Protein AF-A0A6J8D5V8-F1 (afdb_monomer)

Mean predicted aligned error: 23.54 Å

Foldseek 3Di:
DDPPPCVVLLCLVPVPDDDDDDPDPDDDDDDDDDDPVPDVVVVVVVVCCPDPNNDPPDDPPPDDPPDDDPVVLVVLAVLCDDPQFKDFDPDPVQKDWDASYVVDIDIDTAIETPDDLVVSVVVVCVVCVVDDDDSVRSVVSYRPRYDYDDPVNVPDPPDQVVVQLQQVLVLVLVCCVPPNPDDPLADRDPDPVVLLVLQFDDDDPPDPDGDPCRVVVNDPVGGPVSNDDDPLLVDPDPPRDKTKTWHWDFDFDQDPVGTDTDTDIDIDIDGNDDDDDDPPPDPDPVVVVVVVLVLVVVVCVVVVNADDDDPVSSLVCCVVPPQQDDPDPPDGGDDGDDDPDDPPPDPPPDDDDPPDQQWPDWDDPDVQKIWTWRDDDPPDPCCVPDVQPDPDPRDHIDIDGDDDDDDDDDDDDDDDPVVLLVPQAQQWKFWFADPDPPDGTWIWGFHHRWDQAQAWDAWQVGDIDHHGFIKTKTWTWDWDDDDPWKTKTATDPDTIDIDGPSRTDDTPPPWHQDPRMTMDTPVRVVVD

Sequence (528 aa):
MNNIIDTTSYELQFSKSYEGQRQVRTDIPEFSISKSFSQQTKRIRTKVLTTEVSAWTFTSRKTRSDALSEDIKRKIYEYWISPDNSRPTANKNDIKRERLGPKLYTSHMKHVLEKTQTEVYISFKEKYPDMNISQRLFERLKPYFVVPVRPCDRETCCCRYHVEARYLFKSCMDFRKKHTPTSEHFPIFTHLTDLTNHTLCPKTDGQDYHQLKCVERKCEDCGVNKLHLSEEELSLTTESPNVEWMRYEYVFVPTKSGEKKKLCLVKVNTKPVRNYFETSHAKGVQDAAGGLITNQADFAVARGKWLIQNANDLYNFCKDNLETPRQSSICKRRIFRYVAEVPRNRLRSFKVVPSVRCIHQIKSTSPRNVLVRDLSCYACYNCPDEFNSCTSEAGPFRQYKLHEMEVTERLIANSDENSFIELIQPGIILAVFTDNPGEDYYILKCISDVKKLIQSTSDDWGNNFQAGVQLIEGLYFDKLCVNENNIQFKLIKGKNALIYLQSVRYICIGVESRYGKFTMTDDMHHEI

Organism: Mytilus coruscus (NCBI:txid42192)

Solvent-accessible surface area (backbone atoms only — not comparable to full-atom values): 33347 Å² total; per-residue (Å²): 132,76,83,81,65,69,51,65,63,56,47,64,68,70,50,82,70,82,86,76,93,70,87,71,84,87,82,80,83,93,77,94,75,75,85,87,65,57,65,67,53,46,55,52,50,51,56,44,72,74,39,95,67,75,43,97,84,66,68,84,69,80,78,60,91,84,58,80,54,70,69,58,53,51,53,51,40,52,53,56,61,31,80,86,35,14,44,78,52,89,51,88,84,43,59,34,73,50,78,78,51,91,97,38,68,50,75,41,64,24,23,36,37,74,51,54,74,65,56,51,48,52,55,46,41,71,75,38,71,90,60,94,72,54,69,73,62,54,62,69,53,53,55,92,36,59,38,80,67,47,78,77,70,63,72,58,75,77,46,65,67,57,51,36,50,52,38,45,49,49,38,53,38,57,45,41,74,74,72,45,78,84,40,93,69,43,73,78,61,92,45,72,64,55,54,52,53,61,25,35,55,80,53,58,92,95,48,98,56,62,58,63,49,45,78,72,64,70,35,90,90,34,34,70,81,66,59,58,76,54,69,74,72,67,41,79,56,95,84,47,76,72,44,67,35,50,42,78,43,78,41,75,42,84,48,101,91,46,74,43,81,39,83,38,83,40,81,46,77,42,64,76,71,92,78,85,79,77,84,74,75,71,91,42,78,66,49,54,54,51,51,52,52,52,54,55,50,49,51,31,40,78,68,70,75,43,85,69,88,49,74,65,43,48,46,51,51,41,55,79,70,49,31,67,50,81,92,42,98,82,51,83,66,50,86,87,78,89,72,95,72,77,82,78,89,56,86,69,93,60,82,79,70,85,91,61,87,57,65,59,38,78,44,76,83,49,95,82,37,34,33,36,22,58,40,69,77,85,80,59,86,54,46,88,80,48,60,86,71,53,86,56,94,33,56,69,73,41,84,46,86,74,78,92,70,92,79,78,91,70,87,81,73,89,83,65,66,66,65,57,57,73,69,50,44,59,73,43,38,33,36,29,64,48,89,55,91,94,48,78,53,44,44,31,35,28,66,40,55,75,38,70,34,81,60,62,50,68,37,74,79,74,52,80,46,62,50,74,42,52,29,34,38,23,30,45,45,45,82,74,50,77,52,102,59,38,40,34,33,36,56,48,79,96,47,52,41,69,44,54,57,88,40,56,75,40,74,52,78,94,66,70,66,59,96,49,31,38,74,44,47,49,71,61,61,73,74,103

Radius of gyration: 36.14 Å; Cα contacts (8 Å, |Δi|>4): 581; chains: 1; bounding box: 78×72×120 Å

Nearest PDB structures (foldseek):
  6yfr-assembly1_AA  TM=2.192E-01  e=5.113E+00  Leviviridae sp.
  6yfl-assembly1_AB  TM=2.606E-01  e=7.152E+00  Leviviridae sp.
  9hau-assembly1_AA  TM=1.972E-01  e=7.152E+00  Leviviridae sp.

Secondary structure (DSSP, 8-state):
------HHHHHHHH--S-----------------GGGHHHHHHHHHHHHHSSS--TT---PPPPTTSPPHHHHHHHHHHHHSTTTEEE---TT-EEEEEEETTEEEEEEPEEESS-HHHHHHHHHHH-TT----HHHHHHTS-TTEEPPPTGGG-----HHHHHHHHHHHHHHHHHHHHS--BTTB---SSHHHHHHHTSPPPPTT-SS--HHHHTT--SS-SGGGS---HHHH--STTSPPEEEEEEEEEEEEETTEEEEEEEEEEEEE-----PPP-----SHHHHHHHHHHHHHHHHHHTTS----SHHHHHHHHHHHHSS-SS-SS---------S--------SSPPPTTS----EEEEEETTEEEEESS---S-TTTTT-GGG--STT---EEEEPPP--------PPPSHHHHHHT--TT-EEEEE--STT-SEEEEEE-S--EE-SS-EE-TTS-EE-TT-EEEEEEEEEEEEEETTEEEEEEPPS--EEEEGGGEEEE-TT---BTTEEEEEHHHHHH-

Structure (mmCIF, N/CA/C/O backbone):
data_AF-A0A6J8D5V8-F1
#
_entry.id   AF-A0A6J8D5V8-F1
#
loop_
_atom_site.group_PDB
_atom_site.id
_atom_site.type_symbol
_atom_site.label_atom_id
_atom_site.label_alt_id
_atom_site.label_comp_id
_atom_site.label_asym_id
_atom_site.label_entity_id
_atom_site.label_seq_id
_atom_site.pdbx_PDB_ins_code
_atom_site.Cartn_x
_atom_site.Cartn_y
_atom_site.Cartn_z
_atom_site.occupancy
_atom_site.B_iso_or_equiv
_atom_site.auth_seq_id
_atom_site.auth_comp_id
_atom_site.auth_asym_id
_atom_site.auth_atom_id
_atom_site.pdbx_PDB_model_num
ATOM 1 N N . MET A 1 1 ? -25.532 20.842 11.659 1.00 22.88 1 MET A N 1
ATOM 2 C CA . MET A 1 1 ? -26.583 20.389 12.592 1.00 22.88 1 MET A CA 1
ATOM 3 C C . MET A 1 1 ? -26.397 18.903 12.812 1.00 22.88 1 MET A C 1
ATOM 5 O O . MET A 1 1 ? -26.271 18.187 11.834 1.00 22.88 1 MET A O 1
ATOM 9 N N . ASN A 1 2 ? -26.286 18.521 14.085 1.00 22.22 2 ASN A N 1
ATOM 10 C CA . ASN A 1 2 ? -26.321 17.174 14.652 1.00 22.22 2 ASN A CA 1
ATOM 11 C C . ASN A 1 2 ? -25.631 16.077 13.832 1.00 22.22 2 ASN A C 1
ATOM 13 O O . ASN A 1 2 ? -26.273 15.364 13.069 1.00 22.22 2 ASN A O 1
ATOM 17 N N . ASN A 1 3 ? -24.332 15.876 14.101 1.00 24.27 3 ASN A N 1
ATOM 18 C CA . ASN A 1 3 ? -23.777 14.524 14.062 1.00 24.27 3 ASN A CA 1
ATOM 19 C C . ASN A 1 3 ? -24.770 13.653 14.831 1.00 24.27 3 ASN A C 1
ATOM 21 O O . ASN A 1 3 ? -24.934 13.852 16.037 1.00 24.27 3 ASN A O 1
ATOM 25 N N . ILE A 1 4 ? -25.489 12.771 14.140 1.00 28.94 4 ILE A N 1
ATOM 26 C CA . ILE A 1 4 ? -26.270 11.731 14.797 1.00 28.94 4 ILE A CA 1
ATOM 27 C C . ILE A 1 4 ? -25.215 10.816 15.402 1.00 28.94 4 ILE A C 1
ATOM 29 O O . ILE A 1 4 ? -24.662 9.928 14.763 1.00 28.94 4 ILE A O 1
ATOM 33 N N . ILE A 1 5 ? -24.836 11.188 16.620 1.00 36.16 5 ILE A N 1
ATOM 34 C CA . ILE A 1 5 ? -24.070 10.396 17.557 1.00 36.16 5 ILE A CA 1
ATOM 35 C C . ILE A 1 5 ? -24.759 9.034 17.582 1.00 36.16 5 ILE A C 1
ATOM 37 O O . ILE A 1 5 ? -25.993 8.973 17.655 1.00 36.16 5 ILE A O 1
ATOM 41 N N . ASP A 1 6 ? -23.967 7.964 17.549 1.00 40.19 6 ASP A N 1
ATOM 42 C CA . ASP A 1 6 ? -24.394 6.614 17.916 1.00 40.19 6 ASP A CA 1
ATOM 43 C C . ASP A 1 6 ? -24.727 6.603 19.425 1.00 40.19 6 ASP A C 1
ATOM 45 O O . ASP A 1 6 ? -24.042 6.043 20.277 1.00 40.19 6 ASP A O 1
ATOM 49 N N . THR A 1 7 ? -25.758 7.377 19.766 1.00 38.88 7 THR A N 1
ATOM 50 C CA . THR A 1 7 ? -26.323 7.587 21.098 1.00 38.88 7 THR A CA 1
ATOM 51 C C . THR A 1 7 ? -26.823 6.264 21.622 1.00 38.88 7 THR A C 1
ATOM 53 O O . THR A 1 7 ? -26.676 5.995 22.804 1.00 38.88 7 THR A O 1
ATOM 56 N N . THR A 1 8 ? -27.290 5.391 20.730 1.00 45.38 8 THR A N 1
ATOM 57 C CA . THR A 1 8 ? -27.706 4.037 21.057 1.00 45.38 8 THR A CA 1
ATOM 58 C C . THR A 1 8 ? -26.554 3.219 21.632 1.00 45.38 8 THR A C 1
ATOM 60 O O . THR A 1 8 ? -26.738 2.629 22.689 1.00 45.38 8 THR A O 1
ATOM 63 N N . SER A 1 9 ? -25.352 3.189 21.047 1.00 47.06 9 SER A N 1
ATOM 64 C CA . SER A 1 9 ? -24.258 2.387 21.629 1.00 47.06 9 SER A CA 1
ATOM 65 C C . SER A 1 9 ? -23.708 2.949 22.949 1.00 47.06 9 SER A C 1
ATOM 67 O O . SER A 1 9 ? -23.429 2.168 23.867 1.00 47.06 9 SER A O 1
ATOM 69 N N . TYR A 1 10 ? -23.622 4.277 23.091 1.00 48.06 10 TYR A N 1
ATOM 70 C CA . TYR A 1 10 ? -23.256 4.937 24.353 1.00 48.06 10 TYR A CA 1
ATOM 71 C C . TYR A 1 10 ? -24.309 4.703 25.451 1.00 48.06 10 TYR A C 1
ATOM 73 O O . TYR A 1 10 ? -23.973 4.236 26.543 1.00 48.06 10 TYR A O 1
ATOM 81 N N . GLU A 1 11 ? -25.585 4.970 25.162 1.00 48.94 11 GLU A N 1
ATOM 82 C CA . GLU A 1 11 ? -26.696 4.790 26.101 1.00 48.94 11 GLU A CA 1
ATOM 83 C C . GLU A 1 11 ? -26.833 3.323 26.513 1.00 48.94 11 GLU A C 1
ATOM 85 O O . GLU A 1 11 ? -26.926 3.054 27.705 1.00 48.94 11 GLU A O 1
ATOM 90 N N . LEU A 1 12 ? -26.721 2.364 25.586 1.00 50.34 12 LEU A N 1
ATOM 91 C CA . LEU A 1 12 ? -26.812 0.925 25.881 1.00 50.34 12 LEU A CA 1
ATOM 92 C C . LEU A 1 12 ? -25.639 0.396 26.726 1.00 50.34 12 LEU A C 1
ATOM 94 O O . LEU A 1 12 ? -25.809 -0.552 27.499 1.00 50.34 12 LEU A O 1
ATOM 98 N N . GLN A 1 13 ? -24.439 0.977 26.600 1.00 51.22 13 GLN A N 1
ATOM 99 C CA . GLN A 1 13 ? -23.280 0.571 27.404 1.00 51.22 13 GLN A CA 1
ATOM 100 C C . GLN A 1 13 ? -23.383 1.082 28.855 1.00 51.22 13 GLN A C 1
ATOM 102 O O . GLN A 1 13 ? -22.952 0.385 29.784 1.00 51.22 13 GLN A O 1
ATOM 107 N N . PHE A 1 14 ? -23.964 2.271 29.061 1.00 46.75 14 PHE A N 1
ATOM 108 C CA . PHE A 1 14 ? -24.108 2.906 30.378 1.00 46.75 14 PHE A CA 1
ATOM 109 C C . PHE A 1 14 ? -25.480 2.697 31.043 1.00 46.75 14 PHE A C 1
ATOM 111 O O . PHE A 1 14 ? -25.567 2.819 32.265 1.00 46.75 14 PHE A O 1
ATOM 118 N N . SER A 1 15 ? -26.510 2.246 30.317 1.00 41.91 15 SER A N 1
ATOM 119 C CA . SER A 1 15 ? -27.831 1.860 30.844 1.00 41.91 15 SER A CA 1
ATOM 120 C C . SER A 1 15 ? -27.835 0.514 31.583 1.00 41.91 15 SER A C 1
ATOM 122 O O . SER A 1 15 ? -28.877 -0.128 31.701 1.00 41.91 15 SER A O 1
ATOM 124 N N . LYS A 1 16 ? -26.692 0.056 32.119 1.00 39.84 16 LYS A N 1
ATOM 125 C CA . LYS A 1 16 ? -26.549 -1.186 32.913 1.00 39.84 16 LYS A CA 1
ATOM 126 C C . LYS A 1 16 ? -27.222 -1.113 34.297 1.00 39.84 16 LYS A C 1
ATOM 128 O O . LYS A 1 16 ? -26.710 -1.637 35.287 1.00 39.84 16 LYS A O 1
ATOM 133 N N . SER A 1 17 ? -28.410 -0.527 34.363 1.00 37.56 17 SER A N 1
ATOM 134 C CA . SER A 1 17 ? -29.391 -0.768 35.405 1.00 37.56 17 SER A CA 1
ATOM 135 C C . SER A 1 17 ? -30.732 -1.105 34.749 1.00 37.56 17 SER A C 1
ATOM 137 O O . SER A 1 17 ? -31.370 -0.214 34.202 1.00 37.56 17 SER A O 1
ATOM 139 N N . TYR A 1 18 ? -31.159 -2.363 34.935 1.00 34.97 18 TYR A N 1
ATOM 140 C CA . TYR A 1 18 ? -32.520 -2.874 34.713 1.00 34.97 18 TYR A CA 1
ATOM 141 C C . TYR A 1 18 ? -32.726 -3.225 33.222 1.00 34.97 18 TYR A C 1
ATOM 143 O O . TYR A 1 18 ? -32.344 -2.469 32.352 1.00 34.97 18 TYR A O 1
ATOM 151 N N . GLU A 1 19 ? -33.183 -4.398 32.793 1.00 29.86 19 GLU A N 1
ATOM 152 C CA . GLU A 1 19 ? -34.190 -5.309 33.320 1.00 29.86 19 GLU A CA 1
ATOM 153 C C . GLU A 1 19 ? -33.757 -6.754 33.023 1.00 29.86 19 GLU A C 1
ATOM 155 O O . GLU A 1 19 ? -33.490 -7.143 31.888 1.00 29.86 19 GLU A O 1
ATOM 160 N N . GLY A 1 20 ? -33.671 -7.583 34.054 1.00 26.72 20 GLY A N 1
ATOM 161 C CA . GLY A 1 20 ? -33.429 -9.008 33.890 1.00 26.72 20 GLY A CA 1
ATOM 162 C C . GLY A 1 20 ? -34.256 -9.750 34.913 1.00 26.72 20 GLY A C 1
ATOM 163 O O . GLY A 1 20 ? -33.772 -10.010 36.012 1.00 26.72 20 GLY A O 1
ATOM 164 N N . GLN A 1 21 ? -35.505 -10.068 34.566 1.00 31.56 21 GLN A N 1
ATOM 165 C CA . GLN A 1 21 ? -36.320 -10.995 35.342 1.00 31.56 21 GLN A CA 1
ATOM 166 C C . GLN A 1 21 ? -35.602 -12.352 35.392 1.00 31.56 21 GLN A C 1
ATOM 168 O O . GLN A 1 21 ? -35.632 -13.140 34.448 1.00 31.56 21 GLN A O 1
ATOM 173 N N . ARG A 1 22 ? -34.915 -12.625 36.503 1.00 29.47 22 ARG A N 1
ATOM 174 C CA . ARG A 1 22 ? -34.560 -13.986 36.900 1.00 29.47 22 ARG A CA 1
ATOM 175 C C . ARG A 1 22 ? -35.701 -14.506 37.761 1.00 29.47 22 ARG A C 1
ATOM 177 O O . ARG A 1 22 ? -35.910 -13.993 38.855 1.00 29.47 22 ARG A O 1
ATOM 184 N N . GLN A 1 23 ? -36.397 -15.537 37.287 1.00 30.86 23 GLN A N 1
ATOM 185 C CA . GLN A 1 23 ? -37.173 -16.407 38.167 1.00 30.86 23 GLN A CA 1
ATOM 186 C C . GLN A 1 23 ? -36.207 -17.001 39.197 1.00 30.86 23 GLN A C 1
ATOM 188 O O . GLN A 1 23 ? -35.333 -17.802 38.861 1.00 30.86 23 GLN A O 1
ATOM 193 N N . VAL A 1 24 ? -36.313 -16.546 40.441 1.00 30.11 24 VAL A N 1
ATOM 194 C CA . VAL A 1 24 ? -35.579 -17.121 41.566 1.00 30.11 24 VAL A CA 1
ATOM 195 C C . VAL A 1 24 ? -36.418 -18.281 42.086 1.00 30.11 24 VAL A C 1
ATOM 197 O O . VAL A 1 24 ? -37.549 -18.075 42.519 1.00 30.11 24 VAL A O 1
ATOM 200 N N . ARG A 1 25 ? -35.869 -19.500 42.023 1.00 26.67 25 ARG A N 1
ATOM 201 C CA . ARG A 1 25 ? -36.387 -20.644 42.780 1.00 26.67 25 ARG A CA 1
ATOM 202 C C . ARG A 1 25 ? -36.346 -20.278 44.263 1.00 26.67 25 ARG A C 1
ATOM 204 O O . ARG A 1 25 ? -35.270 -20.050 44.813 1.00 26.67 25 ARG A O 1
ATOM 211 N N . THR A 1 26 ? -37.515 -20.173 44.872 1.00 31.56 26 THR A N 1
ATOM 212 C CA . THR A 1 26 ? -37.691 -20.036 46.314 1.00 31.56 26 THR A CA 1
ATOM 213 C C . THR A 1 26 ? -37.456 -21.396 46.942 1.00 31.56 26 THR A C 1
ATOM 215 O O . THR A 1 26 ? -38.319 -22.240 46.782 1.00 31.56 26 THR A O 1
ATOM 218 N N . ASP A 1 27 ? -36.303 -21.600 47.578 1.00 33.75 27 ASP A N 1
ATOM 219 C CA . ASP A 1 27 ? -36.096 -22.591 48.646 1.00 33.75 27 ASP A CA 1
ATOM 220 C C . ASP A 1 27 ? -34.722 -22.346 49.289 1.00 33.75 27 ASP A C 1
ATOM 222 O O . ASP A 1 27 ? -33.706 -22.823 48.785 1.00 33.75 27 ASP A O 1
ATOM 226 N N . ILE A 1 28 ? -34.667 -21.578 50.387 1.00 33.44 28 ILE A N 1
ATOM 227 C CA . ILE A 1 28 ? -33.535 -21.598 51.335 1.00 33.44 28 ILE A CA 1
ATOM 228 C C . ILE A 1 28 ? -34.093 -21.461 52.769 1.00 33.44 28 ILE A C 1
ATOM 230 O O . ILE A 1 28 ? -34.978 -20.627 52.975 1.00 33.44 28 ILE A O 1
ATOM 234 N N . PRO A 1 29 ? -33.610 -22.254 53.751 1.00 34.50 29 PRO A N 1
ATOM 235 C CA . PRO A 1 29 ? -34.243 -22.423 55.061 1.00 34.50 29 PRO A CA 1
ATOM 236 C C . PRO A 1 29 ? -34.076 -21.216 55.993 1.00 34.50 29 PRO A C 1
ATOM 238 O O . PRO A 1 29 ? -33.077 -20.495 55.937 1.00 34.50 29 PRO A O 1
ATOM 241 N N . GLU A 1 30 ? -35.043 -21.047 56.897 1.00 34.47 30 GLU A N 1
ATOM 242 C CA . GLU A 1 30 ? -35.025 -20.053 57.970 1.00 34.47 30 GLU A CA 1
ATOM 243 C C . GLU A 1 30 ? -33.835 -20.264 58.920 1.00 34.47 30 GLU A C 1
ATOM 245 O O . GLU A 1 30 ? -33.747 -21.272 59.617 1.00 34.47 30 GLU A O 1
ATOM 250 N N . PHE A 1 31 ? -32.947 -19.270 59.004 1.00 31.05 31 PHE A N 1
ATOM 251 C CA . PHE A 1 31 ? -32.013 -19.130 60.120 1.00 31.05 31 PHE A CA 1
ATOM 252 C C . PHE A 1 31 ? -32.483 -18.005 61.045 1.00 31.05 31 PHE A C 1
ATOM 254 O O . PHE A 1 31 ? -32.648 -16.852 60.642 1.00 31.05 31 PHE A O 1
ATOM 261 N N . SER A 1 32 ? -32.696 -18.358 62.309 1.00 42.03 32 SER A N 1
ATOM 262 C CA . SER A 1 32 ? -33.106 -17.471 63.394 1.00 42.03 32 SER A CA 1
ATOM 263 C C . SER A 1 32 ? -32.000 -16.475 63.763 1.00 42.03 32 SER A C 1
ATOM 265 O O . SER A 1 32 ? -30.938 -16.882 64.234 1.00 42.03 32 SER A O 1
ATOM 267 N N . ILE A 1 33 ? -32.260 -15.170 63.615 1.00 37.25 33 ILE A N 1
ATOM 268 C CA . ILE A 1 33 ? -31.366 -14.087 64.067 1.00 37.25 33 ILE A CA 1
ATOM 269 C C . ILE A 1 33 ? -32.108 -13.184 65.071 1.00 37.25 33 ILE A C 1
ATOM 271 O O . ILE A 1 33 ? -33.311 -12.946 64.963 1.00 37.25 33 ILE A O 1
ATOM 275 N N . SER A 1 34 ? -31.373 -12.738 66.092 1.00 38.38 34 SER A N 1
ATOM 276 C CA . SER A 1 34 ? -31.816 -12.137 67.357 1.00 38.38 34 SER A CA 1
ATOM 277 C C . SER A 1 34 ? -32.628 -10.826 67.262 1.00 38.38 34 SER A C 1
ATOM 279 O O . SER A 1 34 ? -32.513 -10.020 66.339 1.00 38.38 34 SER A O 1
ATOM 281 N N . LYS A 1 35 ? -33.464 -10.599 68.290 1.00 42.97 35 LYS A N 1
ATOM 282 C CA . LYS A 1 35 ? -34.547 -9.592 68.369 1.00 42.97 35 LYS A CA 1
ATOM 283 C C . LYS A 1 35 ? -34.126 -8.106 68.412 1.00 42.97 35 LYS A C 1
ATOM 285 O O . LYS A 1 35 ? -35.009 -7.250 68.356 1.00 42.97 35 LYS A O 1
ATOM 290 N N . SER A 1 36 ? -32.840 -7.753 68.482 1.00 41.91 36 SER A N 1
ATOM 291 C CA . SER A 1 36 ? -32.400 -6.347 68.626 1.00 41.91 36 SER A CA 1
ATOM 292 C C . SER A 1 36 ? -32.252 -5.577 67.303 1.00 41.91 36 SER A C 1
ATOM 294 O O . SER A 1 36 ? -32.147 -4.354 67.310 1.00 41.91 36 SER A O 1
ATOM 296 N N . PHE A 1 37 ? -32.353 -6.247 66.152 1.00 43.22 37 PHE A N 1
ATOM 297 C CA . PHE A 1 37 ? -32.210 -5.647 64.814 1.00 43.22 37 PHE A CA 1
ATOM 298 C C . PHE A 1 37 ? -33.533 -5.095 64.220 1.00 43.22 37 PHE A C 1
ATOM 300 O O . PHE A 1 37 ? -33.673 -4.969 63.002 1.00 43.22 37 PHE A O 1
ATOM 307 N N . SER A 1 38 ? -34.567 -4.827 65.034 1.00 54.25 38 SER A N 1
ATOM 308 C CA . SER A 1 38 ? -35.963 -4.910 64.552 1.00 54.25 38 SER A CA 1
ATOM 309 C C . SER A 1 38 ? -36.668 -3.622 64.089 1.00 54.25 38 SER A C 1
ATOM 311 O O . SER A 1 38 ? -37.699 -3.741 63.434 1.00 54.25 38 SER A O 1
ATOM 313 N N . GLN A 1 39 ? -36.168 -2.400 64.318 1.00 52.19 39 GLN A N 1
ATOM 314 C CA . GLN A 1 39 ? -36.888 -1.184 63.864 1.00 52.19 39 GLN A CA 1
ATOM 315 C C . GLN A 1 39 ? -36.447 -0.670 62.489 1.00 52.19 39 GLN A C 1
ATOM 317 O O . GLN A 1 39 ? -37.286 -0.376 61.635 1.00 52.19 39 GLN A O 1
ATOM 322 N N . GLN A 1 40 ? -35.140 -0.603 62.235 1.00 51.50 40 GLN A N 1
ATOM 323 C CA . GLN A 1 40 ? -34.612 -0.138 60.949 1.00 51.50 40 GLN A CA 1
ATOM 324 C C . GLN A 1 40 ? -34.926 -1.131 59.827 1.00 51.50 40 GLN A C 1
ATOM 326 O O . GLN A 1 40 ? -35.381 -0.740 58.754 1.00 51.50 40 GLN A O 1
ATOM 331 N N . THR A 1 41 ? -34.809 -2.423 60.122 1.00 50.50 41 THR A N 1
ATOM 332 C CA . THR A 1 41 ? -35.164 -3.513 59.209 1.00 50.50 41 THR A CA 1
ATOM 333 C C . THR A 1 41 ? -36.664 -3.549 58.918 1.00 50.50 41 THR A C 1
ATOM 335 O O . THR A 1 41 ? -37.046 -3.780 57.776 1.00 50.50 41 THR A O 1
ATOM 338 N N . LYS A 1 42 ? -37.530 -3.233 59.898 1.00 56.25 42 LYS A N 1
ATOM 339 C CA . LYS A 1 42 ? -38.976 -3.071 59.663 1.00 56.25 42 LYS A CA 1
ATOM 340 C C . LYS A 1 42 ? -39.272 -1.894 58.736 1.00 56.25 42 LYS A C 1
ATOM 342 O O . LYS A 1 42 ? -40.012 -2.081 57.784 1.00 56.25 42 LYS A O 1
ATOM 347 N N . ARG A 1 43 ? -38.651 -0.725 58.941 1.00 57.72 43 ARG A N 1
ATOM 348 C CA . ARG A 1 43 ? -38.827 0.444 58.052 1.00 57.72 43 ARG A CA 1
ATOM 349 C C . ARG A 1 43 ? -38.369 0.166 56.622 1.00 57.72 43 ARG A C 1
ATOM 351 O O . ARG A 1 43 ? -39.072 0.521 55.681 1.00 57.72 43 ARG A O 1
ATOM 358 N N . ILE A 1 44 ? -37.213 -0.480 56.462 1.00 56.03 44 ILE A N 1
ATOM 359 C CA . ILE A 1 44 ? -36.697 -0.888 55.149 1.00 56.03 44 ILE A CA 1
ATOM 360 C C . ILE A 1 44 ? -37.649 -1.907 54.509 1.00 56.03 44 ILE A C 1
ATOM 362 O O . ILE A 1 44 ? -38.007 -1.751 53.347 1.00 56.03 44 ILE A O 1
ATOM 366 N N . ARG A 1 45 ? -38.138 -2.888 55.278 1.00 52.53 45 ARG A N 1
ATOM 367 C CA . ARG A 1 45 ? -39.083 -3.910 54.811 1.00 52.53 45 ARG A CA 1
ATOM 368 C C . ARG A 1 45 ? -40.424 -3.317 54.378 1.00 52.53 45 ARG A C 1
ATOM 370 O O . ARG A 1 45 ? -40.897 -3.669 53.308 1.00 52.53 45 ARG A O 1
ATOM 377 N N . THR A 1 46 ? -41.013 -2.398 55.145 1.00 57.66 46 THR A N 1
ATOM 378 C CA . THR A 1 46 ? -42.262 -1.726 54.752 1.00 57.66 46 THR A CA 1
ATOM 379 C C . THR A 1 46 ? -42.061 -0.941 53.461 1.00 57.66 46 THR A C 1
ATOM 381 O O . THR A 1 46 ? -42.864 -1.074 52.552 1.00 57.66 46 THR A O 1
ATOM 384 N N . LYS A 1 47 ? -40.942 -0.216 53.333 1.00 55.94 47 LYS A N 1
ATOM 385 C CA . LYS A 1 47 ? -40.631 0.588 52.145 1.00 55.94 47 LYS A CA 1
ATOM 386 C C . LYS A 1 47 ? -40.419 -0.258 50.882 1.00 55.94 47 LYS A C 1
ATOM 388 O O . LYS A 1 47 ? -40.854 0.160 49.821 1.00 55.94 47 LYS A O 1
ATOM 393 N N . VAL A 1 48 ? -39.792 -1.433 51.010 1.00 54.50 48 VAL A N 1
ATOM 394 C CA . VAL A 1 48 ? -39.585 -2.404 49.914 1.00 54.50 48 VAL A CA 1
ATOM 395 C C . VAL A 1 48 ? -40.888 -3.109 49.517 1.00 54.50 48 VAL A C 1
ATOM 397 O O . VAL A 1 48 ? -41.067 -3.434 48.350 1.00 54.50 48 VAL A O 1
ATOM 400 N N . LEU A 1 49 ? -41.802 -3.341 50.467 1.00 53.44 49 LEU A N 1
ATOM 401 C CA . LEU A 1 49 ? -43.079 -4.019 50.210 1.00 53.44 49 LEU A CA 1
ATOM 402 C C . LEU A 1 49 ? -44.175 -3.091 49.656 1.00 53.44 49 LEU A C 1
ATOM 404 O O . LEU A 1 49 ? -45.131 -3.589 49.074 1.00 53.44 49 LEU A O 1
ATOM 408 N N . THR A 1 50 ? -44.062 -1.769 49.833 1.00 55.28 50 THR A N 1
ATOM 409 C CA . THR A 1 50 ? -45.065 -0.788 49.370 1.00 55.28 50 THR A CA 1
ATOM 410 C C . THR A 1 50 ? -44.733 -0.118 48.036 1.00 55.28 50 THR A C 1
ATOM 412 O O . THR A 1 50 ? -45.572 0.597 47.501 1.00 55.28 50 THR A O 1
ATOM 415 N N . THR A 1 51 ? -43.520 -0.283 47.506 1.00 54.47 51 THR A N 1
ATOM 416 C CA . THR A 1 51 ? -43.141 0.247 46.185 1.00 54.47 51 THR A CA 1
ATOM 417 C C . THR A 1 51 ? -43.392 -0.786 45.090 1.00 54.47 51 THR A C 1
ATOM 419 O O . THR A 1 51 ? -43.111 -1.964 45.289 1.00 54.47 51 THR A O 1
ATOM 422 N N . GLU A 1 52 ? -43.841 -0.343 43.912 1.00 49.97 52 GLU A N 1
ATOM 423 C CA . GLU A 1 52 ? -44.142 -1.191 42.737 1.00 49.97 52 GLU A CA 1
ATOM 424 C C . GLU A 1 52 ? -42.949 -2.037 42.249 1.00 49.97 52 GLU A C 1
ATOM 426 O O . GLU A 1 52 ? -43.119 -3.018 41.529 1.00 49.97 52 GLU A O 1
ATOM 431 N N . VAL A 1 53 ? -41.732 -1.711 42.693 1.00 50.66 53 VAL A N 1
ATOM 432 C CA . VAL A 1 53 ? -40.513 -2.470 42.405 1.00 50.66 53 VAL A CA 1
ATOM 433 C C . VAL A 1 53 ? -40.239 -3.461 43.540 1.00 50.66 53 VAL A C 1
ATOM 435 O O . VAL A 1 53 ? -39.426 -3.238 44.436 1.00 50.66 53 VAL A O 1
ATOM 438 N N . SER A 1 54 ? -40.983 -4.563 43.524 1.00 45.19 54 SER A N 1
ATOM 439 C CA . SER A 1 54 ? -41.014 -5.606 44.555 1.00 45.19 54 SER A CA 1
ATOM 440 C C . SER A 1 54 ? -39.806 -6.558 44.496 1.00 45.19 54 SER A C 1
ATOM 442 O O . SER A 1 54 ? -39.934 -7.755 44.248 1.00 45.19 54 SER A O 1
ATOM 444 N N . ALA A 1 55 ? -38.594 -6.056 44.757 1.00 50.31 55 ALA A N 1
ATOM 445 C CA . ALA A 1 55 ? -37.420 -6.917 44.923 1.00 50.31 55 ALA A CA 1
ATOM 446 C C . ALA A 1 55 ? -36.483 -6.436 46.041 1.00 50.31 55 ALA A C 1
ATOM 448 O O . ALA A 1 55 ? -35.981 -5.315 46.017 1.00 50.31 55 ALA A O 1
ATOM 449 N N . TRP A 1 56 ? -36.151 -7.331 46.982 1.00 43.78 56 TRP A N 1
ATOM 450 C CA . TRP A 1 56 ? -35.152 -7.097 48.044 1.00 43.78 56 TRP A CA 1
ATOM 451 C C . TRP A 1 56 ? -33.759 -6.727 47.506 1.00 43.78 56 TRP A C 1
ATOM 453 O O . TRP A 1 56 ? -32.942 -6.145 48.217 1.00 43.78 56 TRP A O 1
ATOM 463 N N . THR A 1 57 ? -33.481 -7.048 46.245 1.00 44.72 57 THR A N 1
ATOM 464 C CA . THR A 1 57 ? -32.230 -6.739 45.544 1.00 44.72 57 THR A CA 1
ATOM 465 C C . THR A 1 57 ? -32.219 -5.351 44.898 1.00 44.72 57 THR A C 1
ATOM 467 O O . THR A 1 57 ? -31.155 -4.879 44.500 1.00 44.72 57 THR A O 1
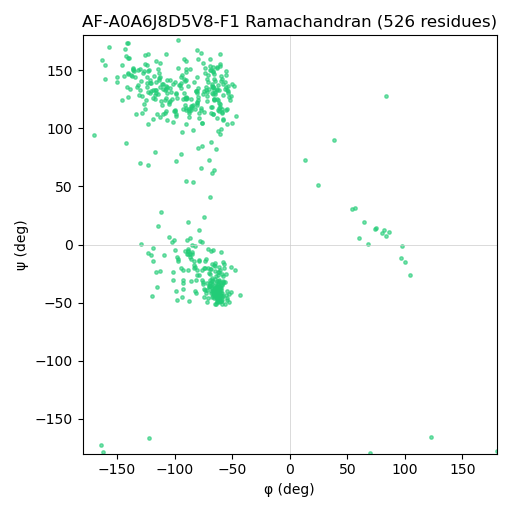ATOM 470 N N . PHE A 1 58 ? -33.363 -4.665 44.829 1.00 43.09 58 PHE A N 1
ATOM 471 C CA . PHE A 1 58 ? -33.505 -3.331 44.252 1.00 43.09 58 PHE A CA 1
ATOM 472 C C . PHE A 1 58 ? -33.496 -2.261 45.340 1.00 43.09 58 PHE A C 1
ATOM 474 O O . PHE A 1 58 ? -34.484 -1.607 45.656 1.00 43.09 58 PHE A O 1
ATOM 481 N N . THR A 1 59 ? -32.320 -2.040 45.910 1.00 43.25 59 THR A N 1
ATOM 482 C CA . THR A 1 59 ? -32.032 -0.743 46.518 1.00 43.25 59 THR A CA 1
ATOM 483 C C . THR A 1 59 ? -31.163 0.018 45.531 1.00 43.25 59 THR A C 1
ATOM 485 O O . THR A 1 59 ? -29.986 -0.297 45.353 1.00 43.25 59 THR A O 1
ATOM 488 N N . SER A 1 60 ? -31.737 1.006 44.840 1.00 44.28 60 SER A N 1
ATOM 489 C CA . SER A 1 60 ? -30.952 1.981 44.084 1.00 44.28 60 SER A CA 1
ATOM 490 C C . SER A 1 60 ? -30.054 2.716 45.083 1.00 44.28 60 SER A C 1
ATOM 492 O O . SER A 1 60 ? -30.496 3.633 45.783 1.00 44.28 60 SER A O 1
ATOM 494 N N . ARG A 1 61 ? -28.803 2.263 45.235 1.00 48.72 61 ARG A N 1
ATOM 495 C CA . ARG A 1 61 ? -27.821 2.963 46.070 1.00 48.72 61 ARG A CA 1
ATOM 496 C C . ARG A 1 61 ? -27.697 4.375 45.515 1.00 48.72 61 ARG A C 1
ATOM 498 O O . ARG A 1 61 ? -27.478 4.528 44.317 1.00 48.72 61 ARG A O 1
ATOM 505 N N . LYS A 1 62 ? -27.821 5.392 46.375 1.00 51.72 62 LYS A N 1
ATOM 506 C CA . LYS A 1 62 ? -27.521 6.771 45.979 1.00 51.72 62 LYS A CA 1
ATOM 507 C C . LYS A 1 62 ? -26.126 6.793 45.353 1.00 51.72 62 LYS A C 1
ATOM 509 O O . LYS A 1 62 ? -25.168 6.312 45.964 1.00 51.72 62 LYS A O 1
ATOM 514 N N . THR A 1 63 ? -26.037 7.298 44.128 1.00 53.94 63 THR A N 1
ATOM 515 C CA . THR A 1 63 ? -24.762 7.588 43.477 1.00 53.94 63 THR A CA 1
ATOM 516 C C . THR A 1 63 ? -23.977 8.529 44.381 1.00 53.94 63 THR A C 1
ATOM 518 O O . THR A 1 63 ? -24.531 9.466 44.956 1.00 53.94 63 THR A O 1
ATOM 521 N N . ARG A 1 64 ? -22.695 8.225 44.587 1.00 61.34 64 ARG A N 1
ATOM 522 C CA . ARG A 1 64 ? -21.836 9.061 45.425 1.00 61.34 64 ARG A CA 1
ATOM 523 C C . ARG A 1 64 ? -21.640 10.420 44.745 1.00 61.34 64 ARG A C 1
ATOM 525 O O . ARG A 1 64 ? -21.641 10.493 43.518 1.00 61.34 64 ARG A O 1
ATOM 532 N N . SER A 1 65 ? -21.483 11.481 45.529 1.00 59.16 65 SER A N 1
ATOM 533 C CA . SER A 1 65 ? -21.348 12.856 45.025 1.00 59.16 65 SER A CA 1
ATOM 534 C C . SER A 1 65 ? -20.072 13.098 44.211 1.00 59.16 65 SER A C 1
ATOM 536 O O . SER A 1 65 ? -20.005 14.067 43.469 1.00 59.16 65 SER A O 1
ATOM 538 N N . ASP A 1 66 ? -19.073 12.223 44.340 1.00 62.41 66 ASP A N 1
ATOM 539 C CA . ASP A 1 66 ? -17.809 12.217 43.595 1.00 62.41 66 ASP A CA 1
ATOM 540 C C . ASP A 1 66 ? -17.876 11.408 42.284 1.00 62.41 66 ASP A C 1
ATOM 542 O O . ASP A 1 66 ? -16.868 11.242 41.595 1.00 62.41 66 ASP A O 1
ATOM 546 N N . ALA A 1 67 ? -19.047 10.874 41.920 1.00 68.38 67 ALA A N 1
ATOM 547 C CA . ALA A 1 67 ? -19.222 10.172 40.656 1.00 68.38 67 ALA A CA 1
ATOM 548 C C . ALA A 1 67 ? -19.059 11.134 39.465 1.00 68.38 67 ALA A C 1
ATOM 550 O O . ALA A 1 67 ? -19.650 12.211 39.432 1.00 68.38 67 ALA A O 1
ATOM 551 N N . LEU A 1 68 ? -18.281 10.715 38.459 1.00 75.44 68 LEU A N 1
ATOM 552 C CA . LEU A 1 68 ? -18.129 11.448 37.197 1.00 75.44 68 LEU A CA 1
ATOM 553 C C . LEU A 1 68 ? -19.497 11.721 36.567 1.00 75.44 68 LEU A C 1
ATOM 555 O O . LEU A 1 68 ? -20.304 10.794 36.435 1.00 75.44 68 LEU A O 1
ATOM 559 N N . SER A 1 69 ? -19.715 12.963 36.131 1.00 80.44 69 SER A N 1
ATOM 560 C CA . SER A 1 69 ? -20.923 13.338 35.398 1.00 80.44 69 SER A CA 1
ATOM 561 C C . SER A 1 69 ? -21.024 12.585 34.067 1.00 80.44 69 SER A C 1
ATOM 563 O O . SER A 1 69 ? -20.016 12.200 33.466 1.00 80.44 69 SER A O 1
ATOM 565 N N . GLU A 1 70 ? -22.252 12.377 33.593 1.00 76.00 70 GLU A N 1
ATOM 566 C CA . GLU A 1 70 ? -22.504 11.691 32.319 1.00 76.00 70 GLU A CA 1
ATOM 567 C C . GLU A 1 70 ? -21.908 12.449 31.124 1.00 76.00 70 GLU A C 1
ATOM 569 O O . GLU A 1 70 ? -21.367 11.832 30.210 1.00 76.00 70 GLU A O 1
ATOM 574 N N . ASP A 1 71 ? -21.879 13.783 31.165 1.00 81.38 71 ASP A N 1
ATOM 575 C CA . ASP A 1 71 ? -21.251 14.590 30.112 1.00 81.38 71 ASP A CA 1
ATOM 576 C C . ASP A 1 71 ? -19.743 14.339 30.000 1.00 81.38 71 ASP A C 1
ATOM 578 O O . ASP A 1 71 ? -19.185 14.309 28.902 1.00 81.38 71 ASP A O 1
ATOM 582 N N . ILE A 1 72 ? -19.071 14.128 31.136 1.00 82.88 72 ILE A N 1
ATOM 583 C CA . ILE A 1 72 ? -17.645 13.801 31.171 1.00 82.88 72 ILE A CA 1
ATOM 584 C C . ILE A 1 72 ? -17.404 12.401 30.599 1.00 82.88 72 ILE A C 1
ATOM 586 O O . ILE A 1 72 ? -16.464 12.209 29.826 1.00 82.88 72 ILE A O 1
ATOM 590 N N . LYS A 1 73 ? -18.256 11.428 30.938 1.00 82.94 73 LYS A N 1
ATOM 591 C CA . LYS A 1 73 ? -18.157 10.066 30.395 1.00 82.94 73 LYS A CA 1
ATOM 592 C C . LYS A 1 73 ? -18.348 10.052 28.881 1.00 82.94 73 LYS A C 1
ATOM 594 O O . LYS A 1 73 ? -17.561 9.401 28.198 1.00 82.94 73 LYS A O 1
ATOM 599 N N . ARG A 1 74 ? -19.306 10.824 28.357 1.00 81.69 74 ARG A N 1
ATOM 600 C CA . ARG A 1 74 ? -19.520 10.987 26.912 1.00 81.69 74 ARG A CA 1
ATOM 601 C C . ARG A 1 74 ? -18.300 11.590 26.219 1.00 81.69 74 ARG A C 1
ATOM 603 O O . ARG A 1 74 ? -17.824 11.024 25.243 1.00 81.69 74 ARG A O 1
ATOM 610 N N . LYS A 1 75 ? -17.711 12.654 26.776 1.00 85.75 75 LYS A N 1
ATOM 611 C CA . LYS A 1 75 ? -16.470 13.245 26.235 1.00 85.75 75 LYS A CA 1
ATOM 612 C C . LYS A 1 75 ? -15.313 12.245 26.186 1.00 85.75 75 LYS A C 1
ATOM 614 O O . LYS A 1 75 ? -14.566 12.214 25.215 1.00 85.75 75 LYS A O 1
ATOM 619 N N . ILE A 1 76 ? -15.156 11.423 27.224 1.00 87.56 76 ILE A N 1
ATOM 620 C CA . ILE A 1 76 ? -14.125 10.374 27.258 1.00 87.56 76 ILE A CA 1
ATOM 621 C C . ILE A 1 76 ? -14.404 9.312 26.191 1.00 87.56 76 ILE A C 1
ATOM 623 O O . ILE A 1 76 ? -13.485 8.887 25.494 1.00 87.56 76 ILE A O 1
ATOM 627 N N . TYR A 1 77 ? -15.666 8.912 26.039 1.00 86.31 77 TYR A N 1
ATOM 628 C CA . TYR A 1 77 ? -16.101 7.951 25.031 1.00 86.31 77 TYR A CA 1
ATOM 629 C C . TYR A 1 77 ? -15.789 8.434 23.607 1.00 86.31 77 TYR A C 1
ATOM 631 O O . TYR A 1 77 ? -15.152 7.721 22.834 1.00 86.31 77 TYR A O 1
ATOM 639 N N . GLU A 1 78 ? -16.151 9.679 23.294 1.00 85.00 78 GLU A N 1
ATOM 640 C CA . GLU A 1 78 ? -15.846 10.335 22.017 1.00 85.00 78 GLU A CA 1
ATOM 641 C C . GLU A 1 78 ? -14.336 10.449 21.787 1.00 85.00 78 GLU A C 1
ATOM 643 O O . GLU A 1 78 ? -13.844 10.203 20.685 1.00 85.00 78 GLU A O 1
ATOM 648 N N . TYR A 1 79 ? -13.573 10.757 22.838 1.00 89.88 79 TYR A N 1
ATOM 649 C CA . TYR A 1 79 ? -12.125 10.874 22.738 1.00 89.88 79 TYR A CA 1
ATOM 650 C C . TYR A 1 79 ? -11.446 9.545 22.380 1.00 89.88 79 TYR A C 1
ATOM 652 O O . TYR A 1 79 ? -10.509 9.539 21.581 1.00 89.88 79 TYR A O 1
ATOM 660 N N . TRP A 1 80 ? -11.929 8.415 22.907 1.00 89.06 80 TRP A N 1
ATOM 661 C CA . TRP A 1 80 ? -11.431 7.087 22.524 1.00 89.06 80 TRP A CA 1
ATOM 662 C C . TRP A 1 80 ? -11.661 6.770 21.040 1.00 89.06 80 TRP A C 1
ATOM 664 O O . TRP A 1 80 ? -10.837 6.092 20.425 1.00 89.06 80 TRP A O 1
ATOM 674 N N . ILE A 1 81 ? -12.761 7.260 20.464 1.00 85.31 81 ILE A N 1
ATOM 675 C CA . ILE A 1 81 ? -13.171 7.006 19.072 1.00 85.31 81 ILE A CA 1
ATOM 676 C C . ILE A 1 81 ? -12.515 7.991 18.090 1.00 85.31 81 ILE A C 1
ATOM 678 O O . ILE A 1 81 ? -12.524 7.756 16.884 1.00 85.31 81 ILE A O 1
ATOM 682 N N . SER A 1 82 ? -11.906 9.066 18.598 1.00 83.31 82 SER A N 1
ATOM 683 C CA . SER A 1 82 ? -11.222 10.075 17.786 1.00 83.31 82 SER A CA 1
ATOM 684 C C . SER A 1 82 ? -10.230 9.443 16.791 1.00 83.31 82 SER A C 1
ATOM 686 O O . SER A 1 82 ? -9.463 8.566 17.208 1.00 83.31 82 SER A O 1
ATOM 688 N N . PRO A 1 83 ? -10.165 9.916 15.526 1.00 74.69 83 PRO A N 1
ATOM 689 C CA . PRO A 1 83 ? -9.259 9.388 14.496 1.00 74.69 83 PRO A CA 1
ATOM 690 C C . PRO A 1 83 ? -7.777 9.380 14.895 1.00 74.69 83 PRO A C 1
ATOM 692 O O . PRO A 1 83 ? -7.001 8.574 14.389 1.00 74.69 83 PRO A O 1
ATOM 695 N N . ASP A 1 84 ? -7.386 10.262 15.818 1.00 78.25 84 ASP A N 1
ATOM 696 C CA . ASP A 1 84 ? -6.039 10.323 16.397 1.00 78.25 84 ASP A CA 1
ATOM 697 C C . ASP A 1 84 ? -5.686 9.145 17.315 1.00 78.25 84 ASP A C 1
ATOM 699 O O . ASP A 1 84 ? -4.506 8.873 17.557 1.00 78.25 84 ASP A O 1
ATOM 703 N N . ASN A 1 85 ? -6.703 8.509 17.895 1.00 84.19 85 ASN A N 1
ATOM 704 C CA . ASN A 1 85 ? -6.566 7.560 18.995 1.00 84.19 85 ASN A CA 1
ATOM 705 C C . ASN A 1 85 ? -6.989 6.154 18.592 1.00 84.19 85 ASN A C 1
ATOM 707 O O . ASN A 1 85 ? -6.370 5.187 19.037 1.00 84.19 85 ASN A O 1
ATOM 711 N N . SER A 1 86 ? -8.023 6.023 17.761 1.00 84.44 86 SER A N 1
ATOM 712 C CA . SER A 1 86 ? -8.435 4.742 17.203 1.00 84.44 86 SER A CA 1
ATOM 713 C C . SER A 1 86 ? -8.968 4.881 15.783 1.00 84.44 86 SER A C 1
ATOM 715 O O . SER A 1 86 ? -9.470 5.929 15.384 1.00 84.44 86 SER A O 1
ATOM 717 N N . ARG A 1 87 ? -8.881 3.793 15.014 1.00 80.50 87 ARG A N 1
ATOM 718 C CA . ARG A 1 87 ? -9.456 3.704 13.670 1.00 80.50 87 ARG A CA 1
ATOM 719 C C . ARG A 1 87 ? -10.415 2.525 13.536 1.00 80.50 87 ARG A C 1
ATOM 721 O O . ARG A 1 87 ? -10.135 1.457 14.088 1.00 80.50 87 ARG A O 1
ATOM 728 N N . PRO A 1 88 ? -11.506 2.667 12.770 1.00 82.19 88 PRO A N 1
ATOM 729 C CA . PRO A 1 88 ? -12.369 1.545 12.440 1.00 82.19 88 PRO A CA 1
ATOM 730 C C . PRO A 1 88 ? -11.660 0.561 11.501 1.00 82.19 88 PRO A C 1
ATOM 732 O O . PRO A 1 88 ? -10.812 0.930 10.684 1.00 82.19 88 PRO A O 1
ATOM 735 N N . THR A 1 89 ? -12.024 -0.711 11.608 1.00 74.38 89 THR A N 1
ATOM 736 C CA . THR A 1 89 ? -11.584 -1.769 10.690 1.00 74.38 89 THR A CA 1
ATOM 737 C C . THR A 1 89 ? -12.618 -1.974 9.585 1.00 74.38 89 THR A C 1
ATOM 739 O O . THR A 1 89 ? -13.819 -1.941 9.833 1.00 74.38 89 THR A O 1
ATOM 742 N N . ALA A 1 90 ? -12.153 -2.166 8.347 1.00 64.06 90 ALA A N 1
ATOM 743 C CA . ALA A 1 90 ? -13.020 -2.292 7.169 1.00 64.06 90 ALA A CA 1
ATOM 744 C C . ALA A 1 90 ? -13.473 -3.738 6.884 1.00 64.06 90 ALA A C 1
ATOM 746 O O . ALA A 1 90 ? -14.234 -3.984 5.949 1.00 64.06 90 ALA A O 1
ATOM 747 N N . ASN A 1 91 ? -12.989 -4.716 7.654 1.00 68.25 91 ASN A N 1
ATOM 748 C CA . ASN A 1 91 ? -13.296 -6.122 7.427 1.00 68.25 91 ASN A CA 1
ATOM 749 C C . ASN A 1 91 ? -14.675 -6.472 8.004 1.00 68.25 91 ASN A C 1
ATOM 751 O O . ASN A 1 91 ? -14.944 -6.237 9.180 1.00 68.25 91 ASN A O 1
ATOM 755 N N . LYS A 1 92 ? -15.529 -7.120 7.205 1.00 70.00 92 LYS A N 1
ATOM 756 C CA . LYS A 1 92 ? -16.857 -7.586 7.637 1.00 70.00 92 LYS A CA 1
ATOM 757 C C . LYS A 1 92 ? -16.794 -8.547 8.835 1.00 70.00 92 LYS A C 1
ATOM 759 O O . LYS A 1 92 ? -17.738 -8.612 9.615 1.00 70.00 92 LYS A O 1
ATOM 764 N N . ASN A 1 93 ? -15.687 -9.276 8.991 1.00 71.62 93 ASN A N 1
ATOM 765 C CA . ASN A 1 93 ? -15.476 -10.187 10.120 1.00 71.62 93 ASN A CA 1
ATOM 766 C C . ASN A 1 93 ? -15.049 -9.467 11.413 1.00 71.62 93 ASN A C 1
ATOM 768 O O . ASN A 1 93 ? -15.121 -10.053 12.492 1.00 71.62 93 ASN A O 1
ATOM 772 N N . ASP A 1 94 ? -14.635 -8.202 11.335 1.00 78.56 94 ASP A N 1
ATOM 773 C CA . ASP A 1 94 ? -14.185 -7.404 12.474 1.00 78.56 94 ASP A CA 1
ATOM 774 C C . ASP A 1 94 ? -15.357 -6.645 13.135 1.00 78.56 94 ASP A C 1
ATOM 776 O O . ASP A 1 94 ? -15.336 -5.431 13.332 1.00 78.56 94 ASP A O 1
ATOM 780 N N . ILE A 1 95 ? -16.399 -7.384 13.524 1.00 82.25 95 ILE A N 1
ATOM 781 C CA . ILE A 1 95 ? -17.545 -6.858 14.280 1.00 82.25 95 ILE A CA 1
ATOM 782 C C . ILE A 1 95 ? -17.469 -7.373 15.719 1.00 82.25 95 ILE A C 1
ATOM 784 O O . ILE A 1 95 ? -17.392 -8.579 15.968 1.00 82.25 95 ILE A O 1
ATOM 788 N N . LYS A 1 96 ? -17.506 -6.462 16.696 1.00 81.62 96 LYS A N 1
ATOM 789 C CA . LYS A 1 96 ? -17.566 -6.799 18.124 1.00 81.62 96 LYS A CA 1
ATOM 790 C C . LYS A 1 96 ? -19.006 -6.760 18.605 1.00 81.62 96 LYS A C 1
ATOM 792 O O . LYS A 1 96 ? -19.757 -5.858 18.258 1.00 81.62 96 LYS A O 1
ATOM 797 N N . ARG A 1 97 ? -19.385 -7.749 19.417 1.00 81.69 97 ARG A N 1
ATOM 798 C CA . ARG A 1 97 ? -20.724 -7.859 20.002 1.00 81.69 97 ARG A CA 1
ATOM 799 C C . ARG A 1 97 ? -20.636 -7.804 21.518 1.00 81.69 97 ARG A C 1
ATOM 801 O O . ARG A 1 97 ? -19.843 -8.541 22.101 1.00 81.69 97 ARG A O 1
ATOM 808 N N . GLU A 1 98 ? -21.478 -6.991 22.142 1.00 81.94 98 GLU A N 1
ATOM 809 C CA . GLU A 1 98 ? -21.686 -6.993 23.590 1.00 81.94 98 GLU A CA 1
ATOM 810 C C . GLU A 1 98 ? -23.103 -7.489 23.896 1.00 81.94 98 GLU A C 1
ATOM 812 O O . GLU A 1 98 ? -24.077 -7.136 23.228 1.00 81.94 98 GLU A O 1
ATOM 817 N N . ARG A 1 99 ? -23.223 -8.373 24.888 1.00 73.81 99 ARG A N 1
ATOM 818 C CA . ARG A 1 99 ? -24.513 -8.911 25.319 1.00 73.81 99 ARG A CA 1
ATOM 819 C C . ARG A 1 99 ? -25.165 -7.941 26.302 1.00 73.81 99 ARG A C 1
ATOM 821 O O . ARG A 1 99 ? -24.624 -7.723 27.381 1.00 73.81 99 ARG A O 1
ATOM 828 N N . LEU A 1 100 ? -26.350 -7.445 25.954 1.00 71.44 100 LEU A N 1
ATOM 829 C CA . LEU A 1 100 ? -27.149 -6.547 26.795 1.00 71.44 100 LEU A CA 1
ATOM 830 C C . LEU A 1 100 ? -28.145 -7.319 27.671 1.00 71.44 100 LEU A C 1
ATOM 832 O O . LEU A 1 100 ? -28.428 -6.922 28.795 1.00 71.44 100 LEU A O 1
ATOM 836 N N . GLY A 1 101 ? -28.626 -8.471 27.191 1.00 69.06 101 GLY A N 1
ATOM 837 C CA . GLY A 1 101 ? -29.590 -9.303 27.910 1.00 69.06 101 GLY A CA 1
ATOM 838 C C . GLY A 1 101 ? -29.687 -10.730 27.360 1.00 69.06 101 GLY A C 1
ATOM 839 O O . GLY A 1 101 ? -28.875 -11.155 26.529 1.00 69.06 101 GLY A O 1
ATOM 840 N N . PRO A 1 102 ? -30.643 -11.549 27.829 1.00 63.53 102 PRO A N 1
ATOM 841 C CA . PRO A 1 102 ? -30.966 -12.833 27.209 1.00 63.53 102 PRO A CA 1
ATOM 842 C C . PRO A 1 102 ? -31.308 -12.651 25.726 1.00 63.53 102 PRO A C 1
ATOM 844 O O . PRO A 1 102 ? -32.273 -11.982 25.394 1.00 63.53 102 PRO A O 1
ATOM 847 N N . LYS A 1 103 ? -30.490 -13.230 24.835 1.00 63.38 103 LYS A N 1
ATOM 848 C CA . LYS A 1 103 ? -30.631 -13.151 23.367 1.00 63.38 103 LYS A CA 1
ATOM 849 C C . LYS A 1 103 ? -30.582 -11.734 22.750 1.00 63.38 103 LYS A C 1
ATOM 851 O O . LYS A 1 103 ? -30.712 -11.626 21.536 1.00 63.38 103 LYS A O 1
ATOM 856 N N . LEU A 1 104 ? -30.311 -10.684 23.531 1.00 67.19 104 LEU A N 1
ATOM 857 C CA . LEU A 1 104 ? -30.162 -9.304 23.055 1.00 67.19 104 LEU A CA 1
ATOM 858 C C . LEU A 1 104 ? -28.680 -8.903 23.008 1.00 67.19 104 LEU A C 1
ATOM 860 O O . LEU A 1 104 ? -27.976 -8.971 24.022 1.00 67.19 104 LEU A O 1
ATOM 864 N N . TYR A 1 105 ? -28.215 -8.479 21.833 1.00 73.75 105 TYR A N 1
ATOM 865 C CA . TYR A 1 105 ? -26.824 -8.107 21.575 1.00 73.75 105 TYR A CA 1
ATOM 866 C C . TYR A 1 105 ? -26.764 -6.764 20.857 1.00 73.75 105 TYR A C 1
ATOM 868 O O . TYR A 1 105 ? -27.505 -6.563 19.900 1.00 73.75 105 TYR A O 1
ATOM 876 N N . THR A 1 106 ? -25.834 -5.906 21.266 1.00 78.88 106 THR A N 1
ATOM 877 C CA . THR A 1 106 ? -25.385 -4.778 20.445 1.00 78.88 106 THR A CA 1
ATOM 878 C C . THR A 1 106 ? -24.157 -5.202 19.644 1.00 78.88 106 THR A C 1
ATOM 880 O O . THR A 1 106 ? -23.374 -6.044 20.099 1.00 78.88 106 THR A O 1
ATOM 883 N N . SER A 1 107 ? -24.017 -4.685 18.428 1.00 79.56 107 SER A N 1
ATOM 884 C CA . SER A 1 107 ? -22.884 -4.954 17.546 1.00 79.56 107 SER A CA 1
ATOM 885 C C . SER A 1 107 ? -22.318 -3.649 17.024 1.00 79.56 107 SER A C 1
ATOM 887 O O . SER A 1 107 ? -23.074 -2.828 16.518 1.00 79.56 107 SER A O 1
ATOM 889 N N . HIS A 1 108 ? -21.001 -3.503 17.082 1.00 83.75 108 HIS A N 1
ATOM 890 C CA . HIS A 1 108 ? -20.300 -2.339 16.563 1.00 83.75 108 HIS A CA 1
ATOM 891 C C . HIS A 1 108 ? -19.059 -2.782 15.785 1.00 83.75 108 HIS A C 1
ATOM 893 O O . HIS A 1 108 ? -18.455 -3.822 16.086 1.00 83.75 108 HIS A O 1
ATOM 899 N N . MET A 1 109 ? -18.669 -2.001 14.776 1.00 79.44 109 MET A N 1
ATOM 900 C CA . MET A 1 109 ? -17.415 -2.231 14.059 1.00 79.44 109 MET A CA 1
ATOM 901 C C . MET A 1 109 ? -16.237 -2.152 15.037 1.00 79.44 109 MET A C 1
ATOM 903 O O . MET A 1 109 ? -16.222 -1.336 15.960 1.00 79.44 109 MET A O 1
ATOM 907 N N . LYS A 1 110 ? -15.244 -3.022 14.887 1.00 84.00 110 LYS A N 1
ATOM 908 C CA . LYS A 1 110 ? -14.068 -3.021 15.760 1.00 84.00 110 LYS A CA 1
ATOM 909 C C . LYS A 1 110 ? -13.196 -1.805 15.448 1.00 84.00 110 LYS A C 1
ATOM 911 O O . LYS A 1 110 ? -12.847 -1.563 14.291 1.00 84.00 110 LYS A O 1
ATOM 916 N N . HIS A 1 111 ? -12.800 -1.089 16.494 1.00 85.75 111 HIS A N 1
ATOM 917 C CA . HIS A 1 111 ? -11.831 -0.002 16.430 1.00 85.75 111 HIS A CA 1
ATOM 918 C C . HIS A 1 111 ? -10.488 -0.480 16.973 1.00 85.75 111 HIS A C 1
ATOM 920 O O . HIS A 1 111 ? -10.431 -1.120 18.020 1.00 85.75 111 HIS A O 1
ATOM 926 N N . VAL A 1 112 ? -9.403 -0.173 16.275 1.00 86.56 112 VAL A N 1
ATOM 927 C CA . VAL A 1 112 ? -8.035 -0.512 16.677 1.00 86.56 112 VAL A CA 1
ATOM 928 C C . VAL A 1 112 ? -7.345 0.763 17.150 1.00 86.56 112 VAL A C 1
ATOM 930 O O . VAL A 1 112 ? -7.426 1.783 16.472 1.00 86.56 112 VAL A O 1
ATOM 933 N N . LEU A 1 113 ? -6.705 0.723 18.320 1.00 87.69 113 LEU A N 1
ATOM 934 C CA . LEU A 1 113 ? -5.970 1.871 18.866 1.00 87.69 113 LEU A CA 1
ATOM 935 C C . LEU A 1 113 ? -4.766 2.243 17.982 1.00 87.69 113 LEU A C 1
ATOM 937 O O . LEU A 1 113 ? -4.075 1.362 17.511 1.00 87.69 113 LEU A O 1
ATOM 941 N N . GLU A 1 114 ? -4.460 3.518 17.778 1.00 82.00 114 GLU A N 1
ATOM 942 C CA . GLU A 1 114 ? -3.235 3.946 17.064 1.00 82.00 114 GLU A CA 1
ATOM 943 C C . GLU A 1 114 ? -2.068 4.213 18.028 1.00 82.00 114 GLU A C 1
ATOM 945 O O . GLU A 1 114 ? -0.899 4.147 17.653 1.00 82.00 114 GLU A O 1
ATOM 950 N N . LYS A 1 115 ? -2.394 4.478 19.295 1.00 84.56 115 LYS A N 1
ATOM 951 C CA . LYS A 1 115 ? -1.464 4.805 20.379 1.00 84.56 115 LYS A CA 1
ATOM 952 C C . LYS A 1 115 ? -1.621 3.829 21.536 1.00 84.56 115 LYS A C 1
ATOM 954 O O . LYS A 1 115 ? -2.627 3.118 21.647 1.00 84.56 115 LYS A O 1
ATOM 959 N N . THR A 1 116 ? -0.647 3.797 22.439 1.00 86.88 116 THR A N 1
ATOM 960 C CA . THR A 1 116 ? -0.818 3.043 23.688 1.00 86.88 116 THR A CA 1
ATOM 961 C C . THR A 1 116 ? -1.904 3.689 24.557 1.00 86.88 116 THR A C 1
ATOM 963 O O . THR A 1 116 ? -2.145 4.892 24.487 1.00 86.88 116 THR A O 1
ATOM 966 N N . GLN A 1 117 ? -2.584 2.908 25.405 1.00 89.00 117 GLN A N 1
ATOM 967 C CA . GLN A 1 117 ? -3.631 3.452 26.291 1.00 89.00 117 GLN A CA 1
ATOM 968 C C . GLN A 1 117 ? -3.086 4.563 27.206 1.00 89.00 117 GLN A C 1
ATOM 970 O O . GLN A 1 117 ? -3.782 5.542 27.472 1.00 89.00 117 GLN A O 1
ATOM 975 N N . THR A 1 118 ? -1.819 4.445 27.611 1.00 89.31 118 THR A N 1
ATOM 976 C CA . THR A 1 118 ? -1.104 5.460 28.385 1.00 89.31 118 THR A CA 1
ATOM 977 C C . THR A 1 118 ? -0.902 6.751 27.589 1.00 89.31 118 THR A C 1
ATOM 979 O O . THR A 1 118 ? -1.187 7.826 28.104 1.00 89.31 118 THR A O 1
ATOM 982 N N . GLU A 1 119 ? -0.473 6.672 26.326 1.00 88.69 119 GLU A N 1
ATOM 983 C CA . GLU A 1 119 ? -0.319 7.846 25.446 1.00 88.69 119 GLU A CA 1
ATOM 984 C C . GLU A 1 119 ? -1.653 8.554 25.184 1.00 88.69 119 GLU A C 1
ATOM 986 O O . GLU A 1 119 ? -1.721 9.786 25.190 1.00 88.69 119 GLU A O 1
ATOM 991 N N . VAL A 1 120 ? -2.735 7.791 24.995 1.00 89.94 120 VAL A N 1
ATOM 992 C CA . VAL A 1 120 ? -4.089 8.351 24.853 1.00 89.94 120 VAL A CA 1
ATOM 993 C C . VAL A 1 120 ? -4.503 9.080 26.135 1.00 89.94 120 VAL A C 1
ATOM 995 O O . VAL A 1 120 ? -5.056 10.172 26.070 1.00 89.94 120 VAL A O 1
ATOM 998 N N . TYR A 1 121 ? -4.195 8.533 27.312 1.00 91.31 121 TYR A N 1
ATOM 999 C CA . TYR A 1 121 ? -4.479 9.202 28.583 1.00 91.31 121 TYR A CA 1
ATOM 1000 C C . TYR A 1 121 ? -3.652 10.484 28.785 1.00 91.31 121 TYR A C 1
ATOM 1002 O O . TYR A 1 121 ? -4.200 11.498 29.220 1.00 91.31 121 TYR A O 1
ATOM 1010 N N . ILE A 1 122 ? -2.357 10.466 28.453 1.00 90.44 122 ILE A N 1
ATOM 1011 C CA . ILE A 1 122 ? -1.487 11.650 28.551 1.00 90.44 122 ILE A CA 1
ATOM 1012 C C . ILE A 1 122 ? -2.010 12.758 27.630 1.00 90.44 122 ILE A C 1
ATOM 1014 O O . ILE A 1 122 ? -2.266 13.867 28.090 1.00 90.44 122 ILE A O 1
ATOM 1018 N N . SER A 1 123 ? -2.285 12.435 26.365 1.00 89.31 123 SER A N 1
ATOM 1019 C CA . SER A 1 123 ? -2.840 13.402 25.406 1.00 89.31 123 SER A CA 1
ATOM 1020 C C . SER A 1 123 ? -4.252 13.880 25.773 1.00 89.31 123 SER A C 1
ATOM 1022 O O . SER A 1 123 ? -4.611 15.027 25.496 1.00 89.31 123 SER A O 1
ATOM 1024 N N . PHE A 1 124 ? -5.055 13.053 26.453 1.00 90.19 124 PHE A N 1
ATOM 1025 C CA . PHE A 1 124 ? -6.340 13.478 27.012 1.00 90.19 124 PHE A CA 1
ATOM 1026 C C . PHE A 1 124 ? -6.154 14.526 28.112 1.00 90.19 124 PHE A C 1
ATOM 1028 O O . PHE A 1 124 ? -6.866 15.528 28.130 1.00 90.19 124 PHE A O 1
ATOM 1035 N N . LYS A 1 125 ? -5.189 14.313 29.013 1.00 90.31 125 LYS A N 1
ATOM 1036 C CA . LYS A 1 125 ? -4.858 15.252 30.093 1.00 90.31 125 LYS A CA 1
ATOM 1037 C C . LYS A 1 125 ? -4.286 16.567 29.575 1.00 90.31 125 LYS A C 1
ATOM 1039 O O . LYS A 1 125 ? -4.627 17.609 30.118 1.00 90.31 125 LYS A O 1
ATOM 1044 N N . GLU A 1 126 ? -3.481 16.527 28.518 1.00 89.69 126 GLU A N 1
ATOM 1045 C CA . GLU A 1 126 ? -2.990 17.734 27.842 1.00 89.69 126 GLU A CA 1
ATOM 1046 C C . GLU A 1 126 ? -4.131 18.536 27.206 1.00 89.69 126 GLU A C 1
ATOM 1048 O O . GLU A 1 126 ? -4.155 19.760 27.295 1.00 89.69 126 GLU A O 1
ATOM 1053 N N . LYS A 1 127 ? -5.105 17.853 26.589 1.00 86.31 127 LYS A N 1
ATOM 1054 C CA . LYS A 1 127 ? -6.251 18.504 25.936 1.00 86.31 127 LYS A CA 1
ATOM 1055 C C . LYS A 1 127 ? -7.307 19.005 26.927 1.00 86.31 127 LYS A C 1
ATOM 1057 O O . LYS A 1 127 ? -7.987 19.988 26.644 1.00 86.31 127 LYS A O 1
ATOM 1062 N N . TYR A 1 128 ? -7.459 18.329 28.064 1.00 87.38 128 TYR A N 1
ATOM 1063 C CA . TYR A 1 128 ? -8.435 18.652 29.106 1.00 87.38 128 TYR A CA 1
ATOM 1064 C C . TYR A 1 128 ? -7.763 18.723 30.488 1.00 87.38 128 TYR A C 1
ATOM 1066 O O . TYR A 1 128 ? -8.009 17.857 31.338 1.00 87.38 128 TYR A O 1
ATOM 1074 N N . PRO A 1 129 ? -6.926 19.749 30.737 1.00 85.06 129 PRO A N 1
ATOM 1075 C CA . PRO A 1 129 ? -6.167 19.871 31.984 1.00 85.06 129 PRO A CA 1
ATOM 1076 C C . PRO A 1 129 ? -7.071 20.017 33.216 1.00 85.06 129 PRO A C 1
ATOM 1078 O O . PRO A 1 129 ? -6.754 19.482 34.277 1.00 85.06 129 PRO A O 1
ATOM 1081 N N . ASP A 1 130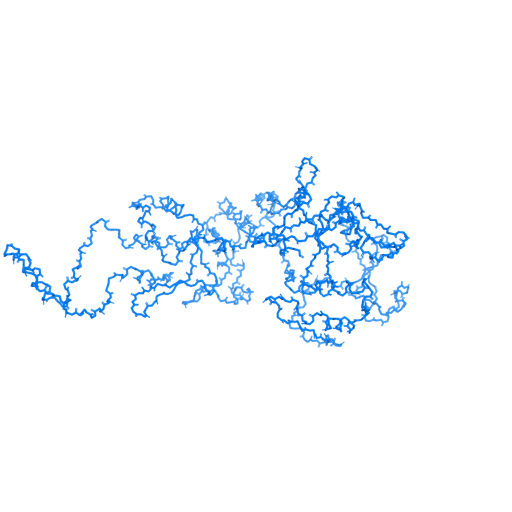 ? -8.244 20.638 33.061 1.00 84.12 130 ASP A N 1
ATOM 1082 C CA . ASP A 1 130 ? -9.209 20.861 34.148 1.00 84.12 130 ASP A CA 1
ATOM 1083 C C . ASP A 1 130 ? -9.936 19.578 34.598 1.00 84.12 130 ASP A C 1
ATOM 1085 O O . ASP A 1 130 ? -10.608 19.545 35.632 1.00 84.12 130 ASP A O 1
ATOM 1089 N N . MET A 1 131 ? -9.832 18.489 33.827 1.00 82.56 131 MET A N 1
ATOM 1090 C CA . MET A 1 131 ? -10.545 17.245 34.107 1.00 82.56 131 MET A CA 1
ATOM 1091 C C . MET A 1 131 ? -9.726 16.315 35.006 1.00 82.56 131 MET A C 1
ATOM 1093 O O . MET A 1 131 ? -8.827 15.587 34.571 1.00 82.56 131 MET A O 1
ATOM 1097 N N . ASN A 1 132 ? -10.101 16.254 36.283 1.00 81.19 132 ASN A N 1
ATOM 1098 C CA . ASN A 1 132 ? -9.494 15.358 37.265 1.00 81.19 132 ASN A CA 1
ATOM 1099 C C . ASN A 1 132 ? -10.024 13.921 37.163 1.00 81.19 132 ASN A C 1
ATOM 1101 O O . ASN A 1 132 ? -10.905 13.496 37.905 1.00 81.19 132 ASN A O 1
ATOM 1105 N N . ILE A 1 133 ? -9.442 13.147 36.246 1.00 86.25 133 ILE A N 1
ATOM 1106 C CA . ILE A 1 133 ? -9.646 11.699 36.132 1.00 86.25 133 ILE A CA 1
ATOM 1107 C C . ILE A 1 133 ? -8.336 10.930 36.340 1.00 86.25 133 ILE A C 1
ATOM 1109 O O . ILE A 1 133 ? -7.273 11.411 35.950 1.00 86.25 133 ILE A O 1
ATOM 1113 N N . SER A 1 134 ? -8.412 9.745 36.953 1.00 87.25 134 SER A N 1
ATOM 1114 C CA . SER A 1 134 ? -7.284 8.813 37.066 1.00 87.25 134 SER A CA 1
ATOM 1115 C C . SER A 1 134 ? -7.196 7.897 35.844 1.00 87.25 134 SER A C 1
ATOM 1117 O O . SER A 1 134 ? -8.217 7.544 35.250 1.00 87.25 134 SER A O 1
ATOM 1119 N N . GLN A 1 135 ? -5.987 7.445 35.500 1.00 88.38 135 GLN A N 1
ATOM 1120 C CA . GLN A 1 135 ? -5.760 6.582 34.334 1.00 88.38 135 GLN A CA 1
ATOM 1121 C C . GLN A 1 135 ? -6.626 5.312 34.354 1.00 88.38 135 GLN A C 1
ATOM 1123 O O . GLN A 1 135 ? -7.301 5.008 33.376 1.00 88.38 135 GLN A O 1
ATOM 1128 N N . ARG A 1 136 ? -6.701 4.609 35.493 1.00 86.06 136 ARG A N 1
ATOM 1129 C CA . ARG A 1 136 ? -7.524 3.389 35.619 1.00 86.06 136 ARG A CA 1
ATOM 1130 C C . ARG A 1 136 ? -9.010 3.649 35.367 1.00 86.06 136 ARG A C 1
ATOM 1132 O O . ARG A 1 136 ? -9.706 2.800 34.818 1.00 86.06 136 ARG A O 1
ATOM 1139 N N . LEU A 1 137 ? -9.514 4.806 35.802 1.00 85.12 137 LEU A N 1
ATOM 1140 C CA . LEU A 1 137 ? -10.911 5.177 35.597 1.00 85.12 137 LEU A CA 1
ATOM 1141 C C . LEU A 1 137 ? -11.177 5.523 34.129 1.00 85.12 137 LEU A C 1
ATOM 1143 O O . LEU A 1 137 ? -12.199 5.106 33.593 1.00 85.12 137 LEU A O 1
ATOM 1147 N N . PHE A 1 138 ? -10.235 6.208 33.482 1.00 90.00 138 PHE A N 1
ATOM 1148 C CA . PHE A 1 138 ? -10.263 6.514 32.053 1.00 90.00 138 PHE A CA 1
ATOM 1149 C C . PHE A 1 138 ? -10.242 5.246 31.181 1.00 90.00 138 PHE A C 1
ATOM 1151 O O . PHE A 1 138 ? -11.081 5.089 30.297 1.00 90.00 138 PHE A O 1
ATOM 1158 N N . GLU A 1 139 ? -9.355 4.294 31.482 1.00 87.56 139 GLU A N 1
ATOM 1159 C CA . GLU A 1 139 ? -9.260 3.002 30.785 1.00 87.56 139 GLU A CA 1
ATOM 1160 C C . GLU A 1 139 ? -10.518 2.141 30.964 1.00 87.56 139 GLU A C 1
ATOM 1162 O O . GLU A 1 139 ? -10.919 1.425 30.047 1.00 87.56 139 GLU A O 1
ATOM 1167 N N . ARG A 1 140 ? -11.188 2.234 32.122 1.00 85.00 140 ARG A N 1
ATOM 1168 C CA . ARG A 1 140 ? -12.457 1.533 32.374 1.00 85.00 140 ARG A CA 1
ATOM 1169 C C . ARG A 1 140 ? -13.626 2.099 31.563 1.00 85.00 140 ARG A C 1
ATOM 1171 O O . ARG A 1 140 ? -14.593 1.383 31.328 1.00 85.00 140 ARG A O 1
ATOM 1178 N N . LEU A 1 141 ? -13.544 3.364 31.153 1.00 87.50 141 LEU A N 1
ATOM 1179 C CA . LEU A 1 141 ? -14.539 4.024 30.301 1.00 87.50 141 LEU A CA 1
ATOM 1180 C C . LEU A 1 141 ? -14.278 3.800 28.802 1.00 87.50 141 LEU A C 1
ATOM 1182 O O . LEU A 1 141 ? -14.980 4.368 27.968 1.00 87.50 141 LEU A O 1
ATOM 1186 N N . LYS A 1 142 ? -13.289 2.970 28.448 1.00 88.88 142 LYS A N 1
ATOM 1187 C CA . LYS A 1 142 ? -13.013 2.591 27.064 1.00 88.88 142 LYS A CA 1
ATOM 1188 C C . LYS A 1 142 ? -14.198 1.810 26.461 1.00 88.88 142 LYS A C 1
ATOM 1190 O O . LYS A 1 142 ? -14.670 0.858 27.093 1.00 88.88 142 LYS A O 1
ATOM 1195 N N . PRO A 1 143 ? -14.658 2.152 25.244 1.00 89.38 143 PRO A N 1
ATOM 1196 C CA . PRO A 1 143 ? -15.716 1.406 24.562 1.00 89.38 143 PRO A CA 1
ATOM 1197 C C . PRO A 1 143 ? -15.335 -0.065 24.331 1.00 89.38 143 PRO A C 1
ATOM 1199 O O . PRO A 1 143 ? -14.179 -0.374 24.034 1.00 89.38 143 PRO A O 1
ATOM 1202 N N . TYR A 1 144 ? -16.305 -0.983 24.415 1.00 86.06 144 TYR A N 1
ATOM 1203 C CA . TYR A 1 144 ? -16.049 -2.432 24.305 1.00 86.06 144 TYR A CA 1
ATOM 1204 C C . TYR A 1 144 ? -15.474 -2.857 22.941 1.00 86.06 144 TYR A C 1
ATOM 1206 O O . TYR A 1 144 ? -14.801 -3.886 22.830 1.00 86.06 144 TYR A O 1
ATOM 1214 N N . PHE A 1 145 ? -15.754 -2.082 21.893 1.00 87.06 145 PHE A N 1
ATOM 1215 C CA . PHE A 1 145 ? -15.298 -2.334 20.529 1.00 87.06 145 PHE A CA 1
ATOM 1216 C C . PHE A 1 145 ? -13.932 -1.709 20.212 1.00 87.06 145 PHE A C 1
ATOM 1218 O O . PHE A 1 145 ? -13.376 -2.014 19.156 1.00 87.06 145 PHE A O 1
ATOM 1225 N N . VAL A 1 146 ? -13.370 -0.885 21.106 1.00 89.31 146 VAL A N 1
ATOM 1226 C CA . VAL A 1 146 ? -12.020 -0.316 20.974 1.00 89.31 146 VAL A CA 1
ATOM 1227 C C . VAL A 1 146 ? -11.006 -1.288 21.577 1.00 89.31 146 VAL A C 1
ATOM 1229 O O . VAL A 1 146 ? -10.929 -1.482 22.794 1.00 89.31 146 VAL A O 1
ATOM 1232 N N . VAL A 1 147 ? -10.210 -1.915 20.715 1.00 87.62 147 VAL A N 1
ATOM 1233 C CA . VAL A 1 147 ? -9.261 -2.969 21.081 1.00 87.62 147 VAL A CA 1
ATOM 1234 C C . VAL A 1 147 ? -7.807 -2.539 20.863 1.00 87.62 147 VAL A C 1
ATOM 1236 O O . VAL A 1 147 ? -7.518 -1.722 19.984 1.00 87.62 147 VAL A O 1
ATOM 1239 N N . PRO A 1 148 ? -6.863 -3.082 21.654 1.00 84.69 148 PRO A N 1
ATOM 1240 C CA . PRO A 1 148 ? -5.443 -2.887 21.395 1.00 84.69 148 PRO A CA 1
ATOM 1241 C C . PRO A 1 148 ? -5.032 -3.503 20.053 1.00 84.69 148 PRO A C 1
ATOM 1243 O O . PRO A 1 148 ? -5.625 -4.475 19.582 1.00 84.69 148 PRO A O 1
ATOM 1246 N N . VAL A 1 149 ? -3.980 -2.939 19.470 1.00 80.12 149 VAL A N 1
ATOM 1247 C CA . VAL A 1 149 ? -3.396 -3.376 18.199 1.00 80.12 149 VAL A CA 1
ATOM 1248 C C . VAL A 1 149 ? -2.780 -4.764 18.320 1.00 80.12 149 VAL A C 1
ATOM 1250 O O . VAL A 1 149 ? -1.869 -4.959 19.126 1.00 80.12 149 VAL A O 1
ATOM 1253 N N . ARG A 1 150 ? -3.193 -5.707 17.466 1.00 73.25 150 ARG A N 1
ATOM 1254 C CA . ARG A 1 150 ? -2.437 -6.946 17.213 1.00 73.25 150 ARG A CA 1
ATOM 1255 C C . ARG A 1 150 ? -1.450 -6.744 16.056 1.00 73.25 150 ARG A C 1
ATOM 1257 O O . ARG A 1 150 ? -1.682 -5.862 15.235 1.00 73.25 150 ARG A O 1
ATOM 1264 N N . PRO A 1 151 ? -0.379 -7.549 15.934 1.00 65.94 151 PRO A N 1
ATOM 1265 C CA . PRO A 1 151 ? 0.556 -7.456 14.809 1.00 65.94 151 PRO A CA 1
ATOM 1266 C C . PRO A 1 151 ? -0.120 -7.504 13.428 1.00 65.94 151 PRO A C 1
ATOM 1268 O O . PRO A 1 151 ? 0.179 -6.658 12.598 1.00 65.94 151 PRO A O 1
ATOM 1271 N N . CYS A 1 152 ? -1.107 -8.383 13.221 1.00 60.38 152 CYS A N 1
ATOM 1272 C CA . CYS A 1 152 ? -1.917 -8.417 11.993 1.00 60.38 152 CYS A CA 1
ATOM 1273 C C . CYS A 1 152 ? -2.821 -7.184 11.826 1.00 60.38 152 CYS A C 1
ATOM 1275 O O . CYS A 1 152 ? -3.088 -6.741 10.720 1.00 60.38 152 CYS A O 1
ATOM 1277 N N . ASP A 1 153 ? -3.251 -6.553 12.924 1.00 59.88 153 ASP A N 1
ATOM 1278 C CA . ASP A 1 153 ? -3.996 -5.297 12.848 1.00 59.88 153 ASP A CA 1
ATOM 1279 C C . ASP A 1 153 ? -3.063 -4.121 12.476 1.00 59.88 153 ASP A C 1
ATOM 1281 O O . ASP A 1 153 ? -3.566 -3.073 12.086 1.00 59.88 153 ASP A O 1
ATOM 1285 N N . ARG A 1 154 ? -1.725 -4.271 12.541 1.00 59.53 154 ARG A N 1
ATOM 1286 C CA . ARG A 1 154 ? -0.740 -3.292 12.022 1.00 59.53 154 ARG A CA 1
ATOM 1287 C C . ARG A 1 154 ? -0.570 -3.354 10.508 1.00 59.53 154 ARG A C 1
ATOM 1289 O O . ARG A 1 154 ? 0.218 -2.571 9.978 1.00 59.53 154 ARG A O 1
ATOM 1296 N N . GLU A 1 155 ? -1.331 -4.203 9.816 1.00 50.00 155 GLU A N 1
ATOM 1297 C CA . GLU A 1 155 ? -1.501 -4.189 8.360 1.00 50.00 155 GLU A CA 1
ATOM 1298 C C . GLU A 1 155 ? -2.260 -2.922 7.920 1.00 50.00 155 GLU A C 1
ATOM 1300 O O . GLU A 1 155 ? -3.363 -2.934 7.380 1.00 50.00 155 GLU A O 1
ATOM 1305 N N . THR A 1 156 ? -1.665 -1.769 8.198 1.00 53.12 156 THR A N 1
ATOM 1306 C CA . THR A 1 156 ? -1.927 -0.545 7.456 1.00 53.12 156 THR A CA 1
ATOM 1307 C C . THR A 1 156 ? -1.109 -0.624 6.175 1.00 53.12 156 THR A C 1
ATOM 1309 O O . THR A 1 156 ? -0.008 -1.175 6.174 1.00 53.12 156 THR A O 1
ATOM 1312 N N . CYS A 1 157 ? -1.631 -0.104 5.064 1.00 55.75 157 CYS A N 1
ATOM 1313 C CA . CYS A 1 157 ? -0.841 -0.012 3.839 1.00 55.75 157 CYS A CA 1
ATOM 1314 C C . CYS A 1 157 ? 0.366 0.899 4.106 1.00 55.75 157 CYS A C 1
ATOM 1316 O O . CYS A 1 157 ? 0.260 2.117 4.008 1.00 55.75 157 CYS A O 1
ATOM 1318 N N . CYS A 1 158 ? 1.521 0.304 4.402 1.00 55.97 158 CYS A N 1
ATOM 1319 C CA . CYS A 1 158 ? 2.830 0.963 4.385 1.00 55.97 158 CYS A CA 1
ATOM 1320 C C . CYS A 1 158 ? 3.363 1.102 2.955 1.00 55.97 158 CYS A C 1
ATOM 1322 O O . CYS A 1 158 ? 4.540 1.385 2.736 1.00 55.97 158 CYS A O 1
ATOM 1324 N N . CYS A 1 159 ? 2.499 0.875 1.965 1.00 63.75 159 CYS A N 1
ATOM 1325 C CA . CYS A 1 159 ? 2.810 1.140 0.585 1.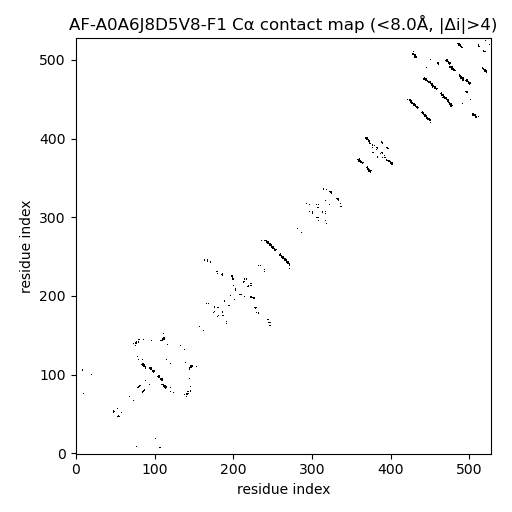00 63.75 159 CYS A CA 1
ATOM 1326 C C . CYS A 1 159 ? 3.272 2.590 0.446 1.00 63.75 159 CYS A C 1
ATOM 1328 O O . CYS A 1 159 ? 2.677 3.518 1.005 1.00 63.75 159 CYS A O 1
ATOM 1330 N N . ARG A 1 160 ? 4.337 2.762 -0.334 1.00 67.81 160 ARG A N 1
ATOM 1331 C CA . ARG A 1 160 ? 4.980 4.046 -0.605 1.00 67.81 160 ARG A CA 1
ATOM 1332 C C . ARG A 1 160 ? 3.964 5.160 -0.875 1.00 67.81 160 ARG A C 1
ATOM 1334 O O . ARG A 1 160 ? 4.069 6.220 -0.278 1.00 67.81 160 ARG A O 1
ATOM 1341 N N . TYR A 1 161 ? 2.929 4.873 -1.663 1.00 68.75 161 TYR A N 1
ATOM 1342 C CA . TYR A 1 161 ? 1.855 5.812 -1.988 1.00 68.75 161 TYR A CA 1
ATOM 1343 C C . TYR A 1 161 ? 1.126 6.386 -0.768 1.00 68.75 161 TYR A C 1
ATOM 1345 O O . TYR A 1 161 ? 1.006 7.602 -0.654 1.00 68.75 161 TYR A O 1
ATOM 1353 N N . HIS A 1 162 ? 0.650 5.547 0.159 1.00 66.12 162 HIS A N 1
ATOM 1354 C CA . HIS A 1 162 ? -0.092 6.040 1.325 1.00 66.12 162 HIS A CA 1
ATOM 1355 C C . HIS A 1 162 ? 0.819 6.782 2.306 1.00 66.12 162 HIS A C 1
ATOM 1357 O O . HIS A 1 162 ? 0.400 7.775 2.899 1.00 66.12 162 HIS A O 1
ATOM 1363 N N . VAL A 1 163 ? 2.066 6.335 2.464 1.00 74.00 163 VAL A N 1
ATOM 1364 C CA . VAL A 1 163 ? 3.027 6.986 3.365 1.00 74.00 163 VAL A CA 1
ATOM 1365 C C . VAL A 1 163 ? 3.472 8.342 2.803 1.00 74.00 163 VAL A C 1
ATOM 1367 O O . VAL A 1 163 ? 3.430 9.343 3.516 1.00 74.00 163 VAL A O 1
ATOM 1370 N N . GLU A 1 164 ? 3.809 8.411 1.513 1.00 79.12 164 GLU A N 1
ATOM 1371 C CA . GLU A 1 164 ? 4.155 9.666 0.834 1.00 79.12 164 GLU A CA 1
ATOM 1372 C C . GLU A 1 164 ? 2.970 10.637 0.794 1.00 79.12 164 GLU A C 1
ATOM 1374 O O . GLU A 1 164 ? 3.155 11.822 1.063 1.00 79.12 164 GLU A O 1
ATOM 1379 N N . ALA A 1 165 ? 1.743 10.154 0.568 1.00 78.06 165 ALA A N 1
ATOM 1380 C CA . ALA A 1 165 ? 0.544 10.992 0.623 1.00 78.06 165 ALA A CA 1
ATOM 1381 C C . ALA A 1 165 ? 0.337 11.628 2.008 1.00 78.06 165 ALA A C 1
ATOM 1383 O O . ALA A 1 165 ? -0.043 12.794 2.094 1.00 78.06 165 ALA A O 1
ATOM 1384 N N . ARG A 1 166 ? 0.630 10.906 3.102 1.00 78.69 166 ARG A N 1
ATOM 1385 C CA . ARG A 1 166 ? 0.573 11.463 4.468 1.00 78.69 166 ARG A CA 1
ATOM 1386 C C . ARG A 1 166 ? 1.642 12.533 4.696 1.00 78.69 166 ARG A C 1
ATOM 1388 O O . ARG A 1 166 ? 1.348 13.539 5.341 1.00 78.69 166 ARG A O 1
ATOM 1395 N N . TYR A 1 167 ? 2.854 12.347 4.171 1.00 81.56 167 TYR A N 1
ATOM 1396 C CA . TYR A 1 167 ? 3.909 13.362 4.264 1.00 81.56 167 TYR A CA 1
ATOM 1397 C C . TYR A 1 167 ? 3.578 14.614 3.453 1.00 81.56 167 TYR A C 1
ATOM 1399 O O . TYR A 1 167 ? 3.686 15.716 3.984 1.00 81.56 167 TYR A O 1
ATOM 1407 N N . LEU A 1 168 ? 3.107 14.446 2.216 1.00 82.25 168 LEU A N 1
ATOM 1408 C CA . LEU A 1 168 ? 2.646 15.547 1.371 1.00 82.25 168 LEU A CA 1
ATOM 1409 C C . LEU A 1 168 ? 1.497 16.312 2.026 1.00 82.25 168 LEU A C 1
ATOM 1411 O O . LEU A 1 168 ? 1.560 17.532 2.129 1.00 82.25 168 LEU A O 1
ATOM 1415 N N . PHE A 1 169 ? 0.490 15.600 2.539 1.00 85.94 169 PHE A N 1
ATOM 1416 C CA . PHE A 1 169 ? -0.623 16.199 3.273 1.00 85.94 169 PHE A CA 1
ATOM 1417 C C . PHE A 1 169 ? -0.134 17.086 4.416 1.00 85.94 169 PHE A C 1
ATOM 1419 O O . PHE A 1 169 ? -0.551 18.238 4.522 1.00 85.94 169 PHE A O 1
ATOM 1426 N N . LYS A 1 170 ? 0.785 16.571 5.240 1.00 85.12 170 LYS A N 1
ATOM 1427 C CA . LYS A 1 170 ? 1.354 17.331 6.351 1.00 85.12 170 LYS A CA 1
ATOM 1428 C C . LYS A 1 170 ? 2.055 18.600 5.859 1.00 85.12 170 LYS A C 1
ATOM 1430 O O . LYS A 1 170 ? 1.754 19.674 6.369 1.00 85.12 170 LYS A O 1
ATOM 1435 N N . SER A 1 171 ? 2.918 18.492 4.847 1.00 84.81 171 SER A N 1
ATOM 1436 C CA . SER A 1 171 ? 3.612 19.648 4.264 1.00 84.81 171 SER A CA 1
ATOM 1437 C C . SER A 1 171 ? 2.642 20.693 3.700 1.00 84.81 171 SER A C 1
ATOM 1439 O O . SER A 1 171 ? 2.834 21.881 3.941 1.00 84.81 171 SER A O 1
ATOM 1441 N N . CYS A 1 172 ? 1.570 20.279 3.015 1.00 84.31 172 CYS A N 1
ATOM 1442 C CA . CYS A 1 172 ? 0.545 21.197 2.508 1.00 84.31 172 CYS A CA 1
ATOM 1443 C C . CYS A 1 172 ? -0.208 21.914 3.639 1.00 84.31 172 CYS A C 1
ATOM 1445 O O . CYS A 1 172 ? -0.422 23.122 3.571 1.00 84.31 172 CYS A O 1
ATOM 1447 N N . MET A 1 173 ? -0.593 21.200 4.702 1.00 89.25 173 MET A N 1
ATOM 1448 C CA . MET A 1 173 ? -1.291 21.821 5.834 1.00 89.25 173 MET A CA 1
ATOM 1449 C C . MET A 1 173 ? -0.377 22.756 6.634 1.00 89.25 173 MET A C 1
ATOM 1451 O O . MET A 1 173 ? -0.825 23.806 7.093 1.00 89.25 173 MET A O 1
ATOM 1455 N N . ASP A 1 174 ? 0.905 22.414 6.777 1.00 86.44 174 ASP A N 1
ATOM 1456 C CA . ASP A 1 174 ? 1.903 23.278 7.415 1.00 86.44 174 ASP A CA 1
ATOM 1457 C C . ASP A 1 174 ? 2.199 24.527 6.570 1.00 86.44 174 ASP A C 1
ATOM 1459 O O . ASP A 1 174 ? 2.423 25.600 7.129 1.00 86.44 174 ASP A O 1
ATOM 1463 N N . PHE A 1 175 ? 2.140 24.417 5.238 1.00 85.06 175 PHE A N 1
ATOM 1464 C CA . PHE A 1 175 ? 2.212 25.564 4.334 1.00 85.06 175 PHE A CA 1
ATOM 1465 C C . PHE A 1 175 ? 1.015 26.502 4.519 1.00 85.06 175 PHE A C 1
ATOM 1467 O O . PHE A 1 175 ? 1.214 27.687 4.786 1.00 85.06 175 PHE A O 1
ATOM 1474 N N . ARG A 1 176 ? -0.216 25.968 4.486 1.00 86.88 176 ARG A N 1
ATOM 1475 C CA . ARG A 1 176 ? -1.442 26.755 4.714 1.00 86.88 176 ARG A CA 1
ATOM 1476 C C . ARG A 1 176 ? -1.417 27.493 6.046 1.00 86.88 176 ARG A C 1
ATOM 1478 O O . ARG A 1 176 ? -1.729 28.673 6.090 1.00 86.88 176 ARG A O 1
ATOM 1485 N N . LYS A 1 177 ? -0.976 26.833 7.122 1.00 85.81 177 LYS A N 1
ATOM 1486 C CA . LYS A 1 177 ? -0.828 27.460 8.449 1.00 85.81 177 LYS A CA 1
ATOM 1487 C C . LYS A 1 177 ? 0.104 28.673 8.454 1.00 85.81 177 LYS A C 1
ATOM 1489 O O . LYS A 1 177 ? -0.072 29.553 9.288 1.00 85.81 177 LYS A O 1
ATOM 1494 N N . LYS A 1 178 ? 1.127 28.679 7.598 1.00 84.50 178 LYS A N 1
ATOM 1495 C CA . LYS A 1 178 ? 2.16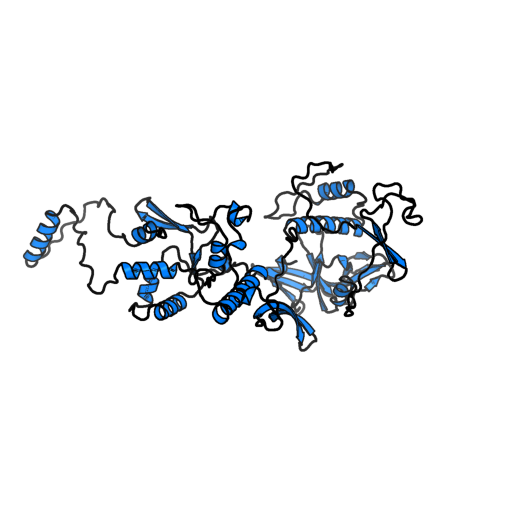5 29.719 7.572 1.00 84.50 178 LYS A CA 1
ATOM 1496 C C . LYS A 1 178 ? 1.855 30.851 6.602 1.00 84.50 178 LYS A C 1
ATOM 1498 O O . LYS A 1 178 ? 2.179 31.992 6.905 1.00 84.50 178 LYS A O 1
ATOM 1503 N N . HIS A 1 179 ? 1.291 30.526 5.441 1.00 78.75 179 HIS A N 1
ATOM 1504 C CA . HIS A 1 179 ? 1.236 31.438 4.297 1.00 78.75 179 HIS A CA 1
ATOM 1505 C C . HIS A 1 179 ? -0.178 31.758 3.818 1.00 78.75 179 HIS A C 1
ATOM 1507 O O . HIS A 1 179 ? -0.330 32.652 2.996 1.00 78.75 179 HIS A O 1
ATOM 1513 N N . THR A 1 180 ? -1.206 31.079 4.330 1.00 76.38 180 THR A N 1
ATOM 1514 C CA . THR A 1 180 ? -2.591 31.297 3.906 1.00 76.38 180 THR A CA 1
ATOM 1515 C C . THR A 1 180 ? -3.425 31.810 5.084 1.00 76.38 180 THR A C 1
ATOM 1517 O O . THR A 1 180 ? -3.373 31.231 6.174 1.00 76.38 180 THR A O 1
ATOM 1520 N N . PRO A 1 181 ? -4.236 32.869 4.910 1.00 74.19 181 PRO A N 1
ATOM 1521 C CA . PRO A 1 181 ? -5.158 33.303 5.951 1.00 74.19 181 PRO A CA 1
ATOM 1522 C C . PRO A 1 181 ? -6.175 32.195 6.244 1.00 74.19 181 PRO A C 1
ATOM 1524 O O . PRO A 1 181 ? -6.879 31.712 5.353 1.00 74.19 181 PRO A O 1
ATOM 1527 N N . THR A 1 182 ? -6.259 31.788 7.512 1.00 73.69 182 THR A N 1
ATOM 1528 C CA . THR A 1 182 ? -7.230 30.776 7.941 1.00 73.69 182 THR A CA 1
ATOM 1529 C C . THR A 1 182 ? -8.635 31.348 7.787 1.00 73.69 182 THR A C 1
ATOM 1531 O O . THR A 1 182 ? -9.015 32.284 8.487 1.00 73.69 182 THR A O 1
ATOM 1534 N N . SER A 1 183 ? -9.406 30.792 6.859 1.00 74.81 183 SER A N 1
ATOM 1535 C CA . SER A 1 183 ? -10.789 31.187 6.597 1.00 74.81 183 SER A CA 1
ATOM 1536 C C . SER A 1 183 ? -11.625 29.963 6.241 1.00 74.81 183 SER A C 1
ATOM 1538 O O . SER A 1 183 ? -11.083 28.898 5.942 1.00 74.81 183 SER A O 1
ATOM 1540 N N . GLU A 1 184 ? -12.948 30.120 6.218 1.00 72.25 184 GLU A N 1
ATOM 1541 C CA . GLU A 1 184 ? -13.870 29.067 5.771 1.00 72.25 184 GLU A CA 1
ATOM 1542 C C . GLU A 1 184 ? -13.590 28.615 4.323 1.00 72.25 184 GLU A C 1
ATOM 1544 O O . GLU A 1 184 ? -13.837 27.465 3.971 1.00 72.25 184 GLU A O 1
ATOM 1549 N N . HIS A 1 185 ? -12.987 29.490 3.509 1.00 77.06 185 HIS A N 1
ATOM 1550 C CA . HIS A 1 185 ? -12.594 29.193 2.132 1.00 77.06 185 HIS A CA 1
ATOM 1551 C C . HIS A 1 185 ? -11.266 28.425 2.041 1.00 77.06 185 HIS A C 1
ATOM 1553 O O . HIS A 1 185 ? -11.068 27.673 1.091 1.00 77.06 185 HIS A O 1
ATOM 1559 N N . PHE A 1 186 ? -10.375 28.560 3.030 1.00 82.88 186 PHE A N 1
ATOM 1560 C CA . PHE A 1 186 ? -9.070 27.888 3.070 1.00 82.88 186 PHE A CA 1
ATOM 1561 C C . PHE A 1 186 ? -8.921 27.058 4.351 1.00 82.88 186 PHE A C 1
ATOM 1563 O O . PHE A 1 186 ? -8.126 27.396 5.235 1.00 82.88 186 PHE A O 1
ATOM 1570 N N . PRO A 1 187 ? -9.688 25.961 4.484 1.00 84.00 187 PRO A N 1
ATOM 1571 C CA . PRO A 1 187 ? -9.648 25.135 5.678 1.00 84.00 187 PRO A CA 1
ATOM 1572 C C . PRO A 1 187 ? -8.288 24.445 5.843 1.00 84.00 187 PRO A C 1
ATOM 1574 O O . PRO A 1 187 ? -7.672 23.969 4.878 1.00 84.00 187 PRO A O 1
ATOM 1577 N N . ILE A 1 188 ? -7.846 24.356 7.098 1.00 86.88 188 ILE A N 1
ATOM 1578 C CA . ILE A 1 188 ? -6.694 23.559 7.521 1.00 86.88 188 ILE A CA 1
ATOM 1579 C C . ILE A 1 188 ? -7.234 22.256 8.102 1.00 86.88 188 ILE A C 1
ATOM 1581 O O . ILE A 1 188 ? -7.924 22.254 9.120 1.00 86.88 188 ILE A O 1
ATOM 1585 N N . PHE A 1 189 ? -6.911 21.144 7.452 1.00 85.56 189 PHE A N 1
ATOM 1586 C CA . PHE A 1 189 ? -7.379 19.825 7.858 1.00 85.56 189 PHE A CA 1
ATOM 1587 C C . PHE A 1 189 ? -6.408 19.174 8.843 1.00 85.56 189 PHE A C 1
ATOM 1589 O O . PHE A 1 189 ? -5.188 19.265 8.698 1.00 85.56 189 PHE A O 1
ATOM 1596 N N . THR A 1 190 ? -6.954 18.471 9.832 1.00 84.00 190 THR A N 1
ATOM 1597 C CA . THR A 1 190 ? -6.184 17.692 10.810 1.00 84.00 190 THR A CA 1
ATOM 1598 C C . THR A 1 190 ? -5.790 16.326 10.266 1.00 84.00 190 THR A C 1
ATOM 1600 O O . THR A 1 190 ? -4.653 15.890 10.458 1.00 84.00 190 THR A O 1
ATOM 1603 N N . HIS A 1 191 ? -6.692 15.663 9.537 1.00 79.12 191 HIS A N 1
ATOM 1604 C CA . HIS A 1 191 ? -6.448 14.348 8.956 1.00 79.12 191 HIS A CA 1
ATOM 1605 C C . HIS A 1 191 ? -6.643 14.347 7.440 1.00 79.12 191 HIS A C 1
ATOM 1607 O O . HIS A 1 191 ? -7.494 15.045 6.891 1.00 79.12 191 HIS A O 1
ATOM 1613 N N . LEU A 1 192 ? -5.887 13.484 6.754 1.00 79.75 192 LEU A N 1
ATOM 1614 C CA . LEU A 1 192 ? -6.015 13.271 5.308 1.00 79.75 192 LEU A CA 1
ATOM 1615 C C . LEU A 1 192 ? -7.437 12.824 4.916 1.00 79.75 192 LEU A C 1
ATOM 1617 O O . LEU A 1 192 ? -7.934 13.163 3.841 1.00 79.75 192 LEU A O 1
ATOM 1621 N N . THR A 1 193 ? -8.111 12.092 5.804 1.00 80.88 193 THR A N 1
ATOM 1622 C CA . THR A 1 193 ? -9.506 11.681 5.628 1.00 80.88 193 THR A CA 1
ATOM 1623 C C . THR A 1 193 ? -10.449 12.881 5.597 1.00 80.88 193 THR A C 1
ATOM 1625 O O . THR A 1 193 ? -11.367 12.892 4.786 1.00 80.88 193 THR A O 1
ATOM 1628 N N . ASP A 1 194 ? -10.202 13.915 6.405 1.00 84.69 194 ASP A N 1
ATOM 1629 C CA . ASP A 1 194 ? -11.044 15.118 6.454 1.00 84.69 194 ASP A CA 1
ATOM 1630 C C . ASP A 1 194 ? -10.953 15.888 5.134 1.00 84.69 194 ASP A C 1
ATOM 1632 O O . ASP A 1 194 ? -11.975 16.246 4.548 1.00 84.69 194 ASP A O 1
ATOM 1636 N N . LEU A 1 195 ? -9.729 16.040 4.613 1.00 85.25 195 LEU A N 1
ATOM 1637 C CA . LEU A 1 195 ? -9.480 16.603 3.285 1.00 85.25 195 LEU A CA 1
ATOM 1638 C C . LEU A 1 195 ? -10.200 15.792 2.201 1.00 85.25 195 LEU A C 1
ATOM 1640 O O . LEU A 1 195 ? -10.841 16.352 1.315 1.00 85.25 195 LEU A O 1
ATOM 1644 N N . THR A 1 196 ? -10.121 14.462 2.278 1.00 84.56 196 THR A N 1
ATOM 1645 C CA . THR A 1 196 ? -10.773 13.577 1.307 1.00 84.56 196 THR A CA 1
ATOM 1646 C C . THR A 1 196 ? -12.290 13.744 1.354 1.00 84.56 196 THR A C 1
ATOM 1648 O O . THR A 1 196 ? -12.902 13.980 0.312 1.00 84.56 196 THR A O 1
ATOM 1651 N N . ASN A 1 197 ? -12.884 13.706 2.549 1.00 85.44 197 ASN A N 1
ATOM 1652 C CA . ASN A 1 197 ? -14.319 13.871 2.776 1.00 85.44 197 ASN A CA 1
ATOM 1653 C C . ASN A 1 197 ? -14.824 15.233 2.287 1.00 85.44 197 ASN A C 1
ATOM 1655 O O . ASN A 1 197 ? -15.906 15.302 1.710 1.00 85.44 197 ASN A O 1
ATOM 1659 N N . HIS A 1 198 ? -14.030 16.296 2.445 1.00 86.94 198 HIS A N 1
ATOM 1660 C CA . HIS A 1 198 ? -14.359 17.630 1.937 1.00 86.94 198 HIS A CA 1
ATOM 1661 C C . HIS A 1 198 ? -14.497 17.664 0.405 1.00 86.94 198 HIS A C 1
ATOM 1663 O O . HIS A 1 198 ? -15.312 18.405 -0.142 1.00 86.94 198 HIS A O 1
ATOM 1669 N N . THR A 1 199 ? -13.756 16.808 -0.307 1.00 88.88 199 THR A N 1
ATOM 1670 C CA . THR A 1 199 ? -13.871 16.676 -1.770 1.00 88.88 199 THR A CA 1
ATOM 1671 C C . THR A 1 199 ? -15.020 15.772 -2.231 1.00 88.88 199 THR A C 1
ATOM 1673 O O . THR A 1 199 ? -15.209 15.607 -3.436 1.00 88.88 199 THR A O 1
ATOM 1676 N N . LEU A 1 200 ? -15.785 15.172 -1.313 1.00 89.38 200 LEU A N 1
ATOM 1677 C CA . LEU A 1 200 ? -16.911 14.282 -1.608 1.00 89.38 200 LEU A CA 1
ATOM 1678 C C . LEU A 1 200 ? -18.250 14.973 -1.301 1.00 89.38 200 LEU A C 1
ATOM 1680 O O . LEU A 1 200 ? -18.309 16.013 -0.648 1.00 89.38 200 LEU A O 1
ATOM 1684 N N . CYS A 1 201 ? -19.360 14.439 -1.817 1.00 89.81 201 CYS A N 1
ATOM 1685 C CA . CYS A 1 201 ? -20.684 14.875 -1.362 1.00 89.81 201 CYS A CA 1
ATOM 1686 C C . CYS A 1 201 ? -20.902 14.470 0.104 1.00 89.81 201 CYS A C 1
ATOM 1688 O O . CYS A 1 201 ? -20.393 13.416 0.512 1.00 89.81 201 CYS A O 1
ATOM 1690 N N . PRO A 1 202 ? -21.684 15.251 0.877 1.00 88.38 202 PRO A N 1
ATOM 1691 C CA . PRO A 1 202 ? -22.092 14.845 2.215 1.00 88.38 202 PRO A CA 1
ATOM 1692 C C . PRO A 1 202 ? -22.789 13.483 2.167 1.00 88.38 202 PRO A C 1
ATOM 1694 O O . PRO A 1 202 ? -23.397 13.100 1.161 1.00 88.38 202 PRO A O 1
ATOM 1697 N N . LYS A 1 203 ? -22.654 12.726 3.255 1.00 88.44 203 LYS A 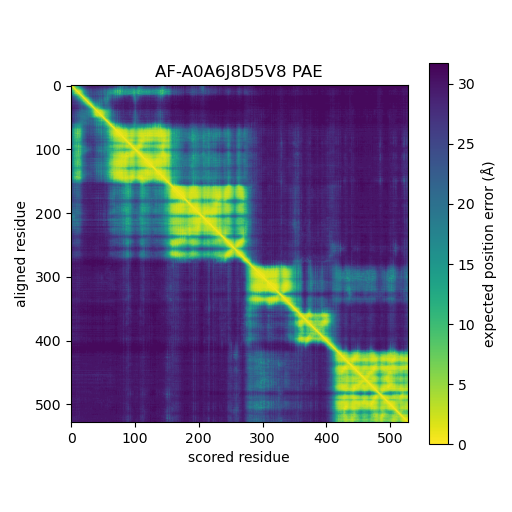N 1
ATOM 1698 C CA . LYS A 1 203 ? -23.361 11.455 3.411 1.00 88.44 203 LYS A CA 1
ATOM 1699 C C . LYS A 1 203 ? -24.855 11.756 3.529 1.00 88.44 203 LYS A C 1
ATOM 1701 O O . LYS A 1 203 ? -25.233 12.720 4.186 1.00 88.44 203 LYS A O 1
ATOM 1706 N N . THR A 1 204 ? -25.685 10.964 2.862 1.00 85.81 204 THR A N 1
ATOM 1707 C CA . THR A 1 204 ? -27.144 11.038 3.012 1.00 85.81 204 THR A CA 1
ATOM 1708 C C . THR A 1 204 ? -27.546 10.625 4.424 1.00 85.81 204 THR A C 1
ATOM 1710 O O . THR A 1 204 ? -26.905 9.739 4.996 1.00 85.81 204 THR A O 1
ATOM 1713 N N . ASP A 1 205 ? -28.605 11.230 4.963 1.00 79.50 205 ASP A N 1
ATOM 1714 C CA . ASP A 1 205 ? -29.067 10.960 6.328 1.00 79.50 205 ASP A CA 1
ATOM 1715 C C . ASP A 1 205 ? -29.272 9.454 6.576 1.00 79.50 205 ASP A C 1
ATOM 1717 O O . ASP A 1 205 ? -29.942 8.761 5.808 1.00 79.50 205 ASP A O 1
ATOM 1721 N N . GLY A 1 206 ? -28.651 8.940 7.643 1.00 76.75 206 GLY A N 1
ATOM 1722 C CA . GLY A 1 206 ? -28.712 7.527 8.033 1.00 76.75 206 GLY A CA 1
ATOM 1723 C C . GLY A 1 206 ? -27.723 6.588 7.328 1.00 76.75 206 GLY A C 1
ATOM 1724 O O . GLY A 1 206 ? -27.819 5.379 7.524 1.00 76.75 206 GLY A O 1
ATOM 1725 N N . GLN A 1 207 ? -26.780 7.095 6.523 1.00 77.19 207 GLN A N 1
ATOM 1726 C CA . GLN A 1 207 ? -25.722 6.272 5.920 1.00 77.19 207 GLN A CA 1
ATOM 1727 C C . GLN A 1 207 ? -24.334 6.524 6.520 1.00 77.19 207 GLN A C 1
ATOM 1729 O O . GLN A 1 207 ? -23.852 7.655 6.586 1.00 77.19 207 GLN A O 1
ATOM 1734 N N . ASP A 1 208 ? -23.636 5.433 6.847 1.00 76.31 208 ASP A N 1
ATOM 1735 C CA . ASP A 1 208 ? -22.281 5.467 7.416 1.00 76.31 208 ASP A CA 1
ATOM 1736 C C . ASP A 1 208 ? -21.194 5.836 6.391 1.00 76.31 208 ASP A C 1
ATOM 1738 O O . ASP A 1 208 ? -20.101 6.290 6.753 1.00 76.31 208 ASP A O 1
ATOM 1742 N N . TYR A 1 209 ? -21.484 5.686 5.095 1.00 81.19 209 TYR A N 1
ATOM 1743 C CA . TYR A 1 209 ? -20.514 5.801 4.004 1.00 81.19 209 TYR A CA 1
ATOM 1744 C C . TYR A 1 209 ? -20.943 6.821 2.944 1.00 81.19 209 TYR A C 1
ATOM 1746 O O . TYR A 1 209 ? -22.124 7.108 2.766 1.00 81.19 209 TYR A O 1
ATOM 1754 N N . HIS A 1 210 ? -19.966 7.374 2.219 1.00 85.25 210 HIS A N 1
ATOM 1755 C CA . HIS A 1 210 ? -20.249 8.195 1.041 1.00 85.25 210 HIS A CA 1
ATOM 1756 C C . HIS A 1 210 ? -20.813 7.327 -0.087 1.00 85.25 210 HIS A C 1
ATOM 1758 O O . HIS A 1 210 ? -20.450 6.158 -0.226 1.00 85.25 210 HIS A O 1
ATOM 1764 N N . GLN A 1 211 ? -21.652 7.923 -0.935 1.00 85.50 211 GLN A N 1
ATOM 1765 C CA . GLN A 1 211 ? -22.169 7.252 -2.126 1.00 85.50 211 GLN A CA 1
ATOM 1766 C C . GLN A 1 211 ? -21.015 6.737 -2.996 1.00 85.50 211 GLN A C 1
ATOM 1768 O O . GLN A 1 211 ? -20.059 7.471 -3.262 1.00 85.50 211 GLN A O 1
ATOM 1773 N N . LEU A 1 212 ? -21.128 5.499 -3.487 1.00 85.12 212 LEU A N 1
ATOM 1774 C CA . LEU A 1 212 ? -20.069 4.842 -4.263 1.00 85.12 212 LEU A CA 1
ATOM 1775 C C . LEU A 1 212 ? -19.628 5.689 -5.466 1.00 85.12 212 LEU A C 1
ATOM 1777 O O . LEU A 1 212 ? -18.435 5.849 -5.700 1.00 85.12 212 LEU A O 1
ATOM 1781 N N . LYS A 1 213 ? -20.579 6.331 -6.161 1.00 88.94 213 LYS A N 1
ATOM 1782 C CA . LYS A 1 213 ? -20.296 7.240 -7.286 1.00 88.94 213 LYS A CA 1
ATOM 1783 C C . LYS A 1 213 ? -19.354 8.397 -6.922 1.00 88.94 213 LYS A C 1
ATOM 1785 O O . LYS A 1 213 ? -18.578 8.837 -7.765 1.00 88.94 213 LYS A O 1
ATOM 1790 N N . CYS A 1 214 ? -19.403 8.885 -5.682 1.00 86.12 214 CYS A N 1
ATOM 1791 C CA . CYS A 1 214 ? -18.521 9.945 -5.196 1.00 86.12 214 CYS A CA 1
ATOM 1792 C C . CYS A 1 214 ? -17.110 9.399 -4.952 1.00 86.12 214 CYS A C 1
ATOM 1794 O O . CYS A 1 214 ? -16.132 10.009 -5.379 1.00 86.12 214 CYS A O 1
ATOM 1796 N N . VAL A 1 215 ? -17.013 8.228 -4.313 1.00 83.00 215 VAL A N 1
ATOM 1797 C CA . VAL A 1 215 ? -15.737 7.549 -4.023 1.00 83.00 215 VAL A CA 1
ATOM 1798 C C . VAL A 1 215 ? -15.016 7.156 -5.316 1.00 83.00 215 VAL A C 1
ATOM 1800 O O . VAL A 1 215 ? -13.814 7.365 -5.440 1.00 83.00 215 VAL A O 1
ATOM 1803 N N . GLU A 1 216 ? -15.757 6.674 -6.316 1.00 85.44 216 GLU A N 1
ATOM 1804 C CA . GLU A 1 216 ? -15.241 6.343 -7.650 1.00 85.44 216 GLU A CA 1
ATOM 1805 C C . GLU A 1 216 ? -14.969 7.571 -8.539 1.00 85.44 216 GLU A C 1
ATOM 1807 O O . GLU A 1 216 ? -14.592 7.402 -9.697 1.00 85.44 216 GLU A O 1
ATOM 1812 N N . ARG A 1 217 ? -15.170 8.800 -8.035 1.00 84.62 217 ARG A N 1
ATOM 1813 C CA . ARG A 1 217 ? -15.003 10.064 -8.784 1.00 84.62 217 ARG A CA 1
ATOM 1814 C C . ARG A 1 217 ? -15.850 10.152 -10.067 1.00 84.62 217 ARG A C 1
ATOM 1816 O O . ARG A 1 217 ? -15.461 10.808 -11.025 1.00 84.62 217 ARG A O 1
ATOM 1823 N N . LYS A 1 218 ? -17.024 9.516 -10.075 1.00 86.38 218 LYS A N 1
ATOM 1824 C CA . LYS A 1 218 ? -18.015 9.567 -11.170 1.00 86.38 218 LYS A CA 1
ATOM 1825 C C . LYS A 1 218 ? -19.160 10.550 -10.907 1.00 86.38 218 LYS A C 1
ATOM 1827 O O . LYS A 1 218 ? -20.047 10.695 -11.737 1.00 86.38 218 LYS A O 1
ATOM 1832 N N . CYS A 1 219 ? -19.193 11.159 -9.724 1.00 88.50 219 CYS A N 1
ATOM 1833 C CA . CYS A 1 219 ? -20.176 12.172 -9.358 1.00 88.50 219 CYS A CA 1
ATOM 1834 C C . CYS A 1 219 ? -19.779 13.532 -9.946 1.00 88.50 219 CYS A C 1
ATOM 1836 O O . CYS A 1 219 ? -18.627 13.932 -9.805 1.00 88.50 219 CYS A O 1
ATOM 1838 N N . GLU A 1 220 ? -20.728 14.246 -10.546 1.00 88.81 220 GLU A N 1
ATOM 1839 C CA . GLU A 1 220 ? -20.496 15.574 -11.133 1.00 88.81 220 GLU A CA 1
ATOM 1840 C C . GLU A 1 220 ? -20.470 16.685 -10.062 1.00 88.81 220 GLU A C 1
ATOM 1842 O O . GLU A 1 220 ? -19.762 17.678 -10.207 1.00 88.81 220 GLU A O 1
ATOM 1847 N N . ASP A 1 221 ? -21.156 16.473 -8.932 1.00 85.75 221 ASP A N 1
ATOM 1848 C CA . ASP A 1 221 ? -21.338 17.472 -7.864 1.00 85.75 221 ASP A CA 1
ATOM 1849 C C . ASP A 1 221 ? -20.224 17.474 -6.801 1.00 85.75 221 ASP A C 1
ATOM 1851 O O . ASP A 1 221 ? -20.230 18.280 -5.862 1.00 85.75 221 ASP A O 1
ATOM 1855 N N . CYS A 1 222 ? -19.280 16.531 -6.861 1.00 86.81 222 CYS A N 1
ATOM 1856 C CA . CYS A 1 222 ? -18.145 16.500 -5.944 1.00 86.81 222 CYS A CA 1
ATOM 1857 C C . CYS A 1 222 ? -16.836 16.185 -6.638 1.00 86.81 222 CYS A C 1
ATOM 1859 O O . CYS A 1 222 ? -16.761 15.345 -7.527 1.00 86.81 222 CYS A O 1
ATOM 1861 N N . GLY A 1 223 ? -15.774 16.805 -6.154 1.00 85.75 223 GLY A N 1
ATOM 1862 C CA . GLY A 1 223 ? -14.464 16.654 -6.735 1.00 85.75 223 GLY A CA 1
ATOM 1863 C C . GLY A 1 223 ? -13.435 17.477 -5.986 1.00 85.75 223 GLY A C 1
ATOM 1864 O O . GLY A 1 223 ? -13.718 18.138 -4.984 1.00 85.75 223 GLY A O 1
ATOM 1865 N N . VAL A 1 224 ? -12.211 17.425 -6.496 1.00 84.81 224 VAL A N 1
ATOM 1866 C CA . VAL A 1 224 ? -11.091 18.227 -5.992 1.00 84.81 224 VAL A CA 1
ATOM 1867 C C . VAL A 1 224 ? -11.307 19.727 -6.199 1.00 84.81 224 VAL A C 1
ATOM 1869 O O . VAL A 1 224 ? -10.709 20.522 -5.495 1.00 84.81 224 VAL A O 1
ATOM 1872 N N . ASN A 1 225 ? -12.211 20.112 -7.101 1.00 83.31 225 ASN A N 1
ATOM 1873 C CA . ASN A 1 225 ? -12.654 21.488 -7.318 1.00 83.31 225 ASN A CA 1
ATOM 1874 C C . ASN A 1 225 ? -13.307 22.127 -6.082 1.00 83.31 225 ASN A C 1
ATOM 1876 O O . ASN A 1 225 ? -13.307 23.346 -5.981 1.00 83.31 225 ASN A O 1
ATOM 1880 N N . LYS A 1 226 ? -13.822 21.331 -5.132 1.00 85.06 226 LYS A N 1
ATOM 1881 C CA . LYS A 1 226 ? -14.304 21.849 -3.838 1.00 85.06 226 LYS A CA 1
ATOM 1882 C C . LYS A 1 226 ? -13.177 22.377 -2.951 1.00 85.06 226 LYS A C 1
ATOM 1884 O O . LYS A 1 226 ? -13.432 23.148 -2.036 1.00 85.06 226 LYS A O 1
ATOM 1889 N N . LEU A 1 227 ? -11.938 21.954 -3.202 1.00 84.88 227 LEU A N 1
ATOM 1890 C CA . LEU A 1 227 ? -10.780 22.443 -2.474 1.00 84.88 227 LEU A CA 1
ATOM 1891 C C . LEU A 1 227 ? -10.313 23.757 -3.103 1.00 84.88 227 LEU A C 1
ATOM 1893 O O . LEU A 1 227 ? -9.592 23.756 -4.102 1.00 84.88 227 LEU A O 1
ATOM 1897 N N . HIS A 1 228 ? -10.713 24.877 -2.509 1.00 84.31 228 HIS A N 1
ATOM 1898 C CA . HIS A 1 228 ? -10.200 26.179 -2.916 1.00 84.31 228 HIS A CA 1
ATOM 1899 C C . HIS A 1 228 ? -8.738 26.331 -2.479 1.00 84.31 228 HIS A C 1
ATOM 1901 O O . HIS A 1 228 ? -8.337 25.888 -1.394 1.00 84.31 228 HIS A O 1
ATOM 1907 N N . LEU A 1 229 ? -7.942 26.928 -3.362 1.00 82.94 229 LEU A N 1
ATOM 1908 C CA . LEU A 1 229 ? -6.509 27.143 -3.189 1.00 82.94 229 LEU A CA 1
ATOM 1909 C C . LEU A 1 229 ? -6.236 28.644 -3.138 1.00 82.94 229 LEU A C 1
ATOM 1911 O O . LEU A 1 229 ? -6.866 29.390 -3.891 1.00 82.94 229 LEU A O 1
ATOM 1915 N N . SER A 1 230 ? -5.339 29.076 -2.254 1.00 79.94 230 SER A N 1
ATOM 1916 C CA . SER A 1 230 ? -4.991 30.497 -2.134 1.00 79.94 230 SER A CA 1
ATOM 1917 C C . SER A 1 230 ? -4.053 30.952 -3.253 1.00 79.94 230 SER A C 1
ATOM 1919 O O . SER A 1 230 ? -3.460 30.128 -3.953 1.00 79.94 230 SER A O 1
ATOM 1921 N N . GLU A 1 231 ? -3.902 32.264 -3.439 1.00 79.06 231 GLU A N 1
ATOM 1922 C CA . GLU A 1 231 ? -2.999 32.814 -4.459 1.00 79.06 231 GLU A CA 1
ATOM 1923 C C . GLU A 1 231 ? -1.548 32.370 -4.228 1.00 79.06 231 GLU A C 1
ATOM 1925 O O . GLU A 1 231 ? -0.840 32.042 -5.177 1.00 79.06 231 GLU A O 1
ATOM 1930 N N . GLU A 1 232 ? -1.131 32.231 -2.970 1.00 77.31 232 GLU A N 1
ATOM 1931 C CA . GLU A 1 232 ? 0.192 31.733 -2.585 1.00 77.31 232 GLU A CA 1
ATOM 1932 C C . GLU A 1 232 ? 0.384 30.246 -2.925 1.00 77.31 232 GLU A C 1
ATOM 1934 O O . GLU A 1 232 ? 1.493 29.830 -3.256 1.00 77.31 232 GLU A O 1
ATOM 1939 N N . GLU A 1 233 ? -0.684 29.437 -2.885 1.00 75.44 233 GLU A N 1
ATOM 1940 C CA . GLU A 1 233 ? -0.660 28.031 -3.323 1.00 75.44 233 GLU A CA 1
ATOM 1941 C C . GLU A 1 233 ? -0.658 27.895 -4.859 1.00 75.44 233 GLU A C 1
ATOM 1943 O O . GLU A 1 233 ? -0.264 26.853 -5.394 1.00 75.44 233 GLU A O 1
ATOM 1948 N N . LEU A 1 234 ? -1.126 28.926 -5.572 1.00 74.50 234 LEU A N 1
ATOM 1949 C CA . LEU A 1 234 ? -1.195 28.985 -7.036 1.00 74.50 234 LEU A CA 1
ATOM 1950 C C . LEU A 1 234 ? 0.018 29.674 -7.672 1.00 74.50 234 LEU A C 1
ATOM 1952 O O . LEU A 1 234 ? 0.273 29.473 -8.861 1.00 74.50 234 LEU A O 1
ATOM 1956 N N . SER A 1 235 ? 0.751 30.478 -6.905 1.00 67.94 235 SER A N 1
ATOM 1957 C CA . SER A 1 235 ? 1.863 31.277 -7.402 1.00 67.94 235 SER A CA 1
ATOM 1958 C C . SER A 1 235 ? 3.021 30.401 -7.886 1.00 67.94 235 SER A C 1
ATOM 1960 O O . SER A 1 235 ? 3.578 29.583 -7.153 1.00 67.94 235 SER A O 1
ATOM 1962 N N . LEU A 1 236 ? 3.410 30.609 -9.146 1.00 63.09 236 LEU A N 1
ATOM 1963 C CA . LEU A 1 236 ? 4.581 29.992 -9.781 1.00 63.09 236 LEU A CA 1
ATOM 1964 C C . LEU A 1 236 ? 5.753 30.980 -9.920 1.00 63.09 236 LEU A C 1
ATOM 1966 O O . LEU A 1 236 ? 6.763 30.666 -10.555 1.00 63.09 236 LEU A O 1
ATOM 1970 N N . THR A 1 237 ? 5.629 32.185 -9.357 1.00 59.41 237 THR A N 1
ATOM 1971 C CA . THR A 1 237 ? 6.637 33.246 -9.477 1.00 59.41 237 THR A CA 1
ATOM 1972 C C . THR A 1 237 ? 7.916 32.895 -8.717 1.00 59.41 237 THR A C 1
ATOM 1974 O O . THR A 1 237 ? 7.938 32.052 -7.813 1.00 59.41 237 THR A O 1
ATOM 1977 N N . THR A 1 238 ? 9.021 33.546 -9.079 1.00 55.28 238 THR A N 1
ATOM 1978 C CA . THR A 1 238 ? 10.345 33.328 -8.474 1.00 55.28 238 THR A CA 1
ATOM 1979 C C . THR A 1 238 ? 10.394 33.655 -6.978 1.00 55.28 238 THR A C 1
ATOM 1981 O O . THR A 1 238 ? 11.259 33.127 -6.288 1.00 55.28 238 THR A O 1
ATOM 1984 N N . GLU A 1 239 ? 9.437 34.446 -6.489 1.00 59.50 239 GLU A N 1
ATOM 1985 C CA . GLU A 1 239 ? 9.295 34.903 -5.099 1.00 59.50 239 GLU A CA 1
ATOM 1986 C C . GLU A 1 239 ? 8.426 33.973 -4.232 1.00 59.50 239 GLU A C 1
ATOM 1988 O O . GLU A 1 239 ? 8.313 34.171 -3.024 1.00 59.50 239 GLU A O 1
ATOM 1993 N N . SER A 1 240 ? 7.820 32.943 -4.830 1.00 59.38 240 SER A N 1
ATOM 1994 C CA . SER A 1 240 ? 6.936 32.014 -4.119 1.00 59.38 240 SER A CA 1
ATOM 1995 C C . SER A 1 240 ? 7.720 31.182 -3.090 1.00 59.38 240 SER A C 1
ATOM 1997 O O . SER A 1 240 ? 8.792 30.663 -3.424 1.00 59.38 240 SER A O 1
ATOM 1999 N N . PRO A 1 241 ? 7.203 31.002 -1.859 1.00 65.81 241 PRO A N 1
ATOM 2000 C CA . PRO A 1 241 ? 7.899 30.266 -0.814 1.00 65.81 241 PRO A CA 1
ATOM 2001 C C . PRO A 1 241 ? 8.108 28.796 -1.193 1.00 65.81 241 PRO A C 1
ATOM 2003 O O . PRO A 1 241 ? 7.207 28.090 -1.648 1.00 65.81 241 PRO A O 1
ATOM 2006 N N . ASN A 1 242 ? 9.333 28.331 -0.973 1.00 69.69 242 ASN A N 1
ATOM 2007 C CA . ASN A 1 242 ? 9.731 26.947 -1.175 1.00 69.69 242 ASN A CA 1
ATOM 2008 C C . ASN A 1 242 ? 9.041 26.014 -0.167 1.00 69.69 242 ASN A C 1
ATOM 2010 O O . ASN A 1 242 ? 8.998 26.310 1.030 1.00 69.69 242 ASN A O 1
ATOM 2014 N N . VAL A 1 243 ? 8.553 24.859 -0.631 1.00 73.56 243 VAL A N 1
ATOM 2015 C CA . VAL A 1 243 ? 7.927 23.848 0.233 1.00 73.56 243 VAL A CA 1
ATOM 2016 C C . VAL A 1 243 ? 8.885 22.683 0.438 1.00 73.56 243 VAL A C 1
ATOM 2018 O O . VAL A 1 243 ? 9.280 22.001 -0.509 1.00 73.56 243 VAL A O 1
ATOM 2021 N N . GLU A 1 244 ? 9.225 22.426 1.699 1.00 79.00 244 GLU A N 1
ATOM 2022 C CA . GLU A 1 244 ? 9.940 21.217 2.098 1.00 79.00 244 GLU A CA 1
ATOM 2023 C C . GLU A 1 244 ? 8.958 20.069 2.353 1.00 79.00 244 GLU A C 1
ATOM 2025 O O . GLU A 1 244 ? 8.025 20.164 3.159 1.00 79.00 244 GLU A O 1
ATOM 2030 N N . TRP A 1 245 ? 9.183 18.951 1.674 1.00 78.75 245 TRP A N 1
ATOM 2031 C CA . TRP A 1 245 ? 8.412 17.723 1.838 1.00 78.75 245 TRP A CA 1
ATOM 2032 C C . TRP A 1 245 ? 9.325 16.501 1.756 1.00 78.75 245 TRP A C 1
ATOM 2034 O O . TRP A 1 245 ? 10.527 16.609 1.522 1.00 78.75 245 TRP A O 1
ATOM 2044 N N . MET A 1 246 ? 8.777 15.320 2.031 1.00 77.31 246 MET A N 1
ATOM 2045 C CA . MET A 1 246 ? 9.551 14.081 2.100 1.00 77.31 246 MET A CA 1
ATOM 2046 C C . MET A 1 246 ? 8.987 13.034 1.148 1.00 77.31 246 MET A C 1
ATOM 2048 O O . MET A 1 246 ? 7.772 12.852 1.074 1.00 77.31 246 MET A O 1
ATOM 2052 N N . ARG A 1 247 ? 9.878 12.310 0.469 1.00 77.69 247 ARG A N 1
ATOM 2053 C CA . ARG A 1 247 ? 9.539 11.152 -0.370 1.00 77.69 247 ARG A CA 1
ATOM 2054 C C . ARG A 1 247 ? 10.564 10.047 -0.211 1.00 77.69 247 ARG A C 1
ATOM 2056 O O . ARG A 1 247 ? 11.691 10.307 0.205 1.00 77.69 247 ARG A O 1
ATOM 2063 N N . TYR A 1 248 ? 10.202 8.827 -0.574 1.00 75.75 248 TYR A N 1
ATOM 2064 C CA . TYR A 1 248 ? 11.178 7.753 -0.662 1.00 75.75 248 TYR A CA 1
ATOM 2065 C C . TYR A 1 248 ? 11.926 7.835 -1.988 1.00 75.75 248 TYR A C 1
ATOM 2067 O O . TYR A 1 248 ? 11.321 7.950 -3.051 1.00 75.75 248 TYR A O 1
ATOM 2075 N N . GLU A 1 249 ? 13.246 7.748 -1.937 1.00 79.25 249 GLU A N 1
ATOM 2076 C CA . GLU A 1 249 ? 14.100 7.742 -3.118 1.00 79.25 249 GLU A CA 1
ATOM 2077 C C . GLU A 1 249 ? 15.232 6.736 -2.922 1.00 79.25 249 GLU A C 1
ATOM 2079 O O . GLU A 1 249 ? 15.671 6.476 -1.798 1.00 79.25 249 GLU A O 1
ATOM 2084 N N . TYR A 1 250 ? 15.663 6.098 -4.008 1.00 78.44 250 TYR A N 1
ATOM 2085 C CA . TYR A 1 250 ? 16.800 5.192 -3.941 1.00 78.44 250 TYR A CA 1
ATOM 2086 C C . TYR A 1 250 ? 18.079 6.018 -3.933 1.00 78.44 250 TYR A C 1
ATOM 2088 O O . TYR A 1 250 ? 18.406 6.654 -4.931 1.00 78.44 250 TYR A O 1
ATOM 2096 N N . VAL A 1 251 ? 18.796 5.984 -2.816 1.00 83.12 251 VAL A N 1
ATOM 2097 C CA . VAL A 1 251 ? 20.053 6.706 -2.622 1.00 83.12 251 VAL A CA 1
ATOM 2098 C C . VAL A 1 251 ? 21.181 5.693 -2.478 1.00 83.12 251 VAL A C 1
ATOM 2100 O O . VAL A 1 251 ? 21.008 4.637 -1.862 1.00 83.12 251 VAL A O 1
ATOM 2103 N N . PHE A 1 252 ? 22.337 6.001 -3.056 1.00 81.81 252 PHE A N 1
ATOM 2104 C CA . PHE A 1 252 ? 23.557 5.236 -2.834 1.00 81.81 252 PHE A CA 1
ATOM 2105 C C . PHE A 1 252 ? 24.131 5.622 -1.476 1.00 81.81 252 PHE A C 1
ATOM 2107 O O . PHE A 1 252 ? 24.457 6.780 -1.227 1.00 81.81 252 PHE A O 1
ATOM 2114 N N . VAL A 1 253 ? 24.178 4.657 -0.562 1.00 81.56 253 VAL A N 1
ATOM 2115 C CA . VAL A 1 253 ? 24.722 4.859 0.778 1.00 81.56 253 VAL A CA 1
ATOM 2116 C C . VAL A 1 253 ? 26.118 4.241 0.815 1.00 81.56 253 VAL A C 1
ATOM 2118 O O . VAL A 1 253 ? 26.247 3.050 0.505 1.00 81.56 253 VAL A O 1
ATOM 2121 N N . PRO A 1 254 ? 27.159 5.003 1.194 1.00 72.75 254 PRO A N 1
ATOM 2122 C CA . PRO A 1 254 ? 28.501 4.460 1.322 1.00 72.75 254 PRO A CA 1
ATOM 2123 C C . PRO A 1 254 ? 28.541 3.450 2.474 1.00 72.75 254 PRO A C 1
ATOM 2125 O O . PRO A 1 254 ? 28.094 3.718 3.592 1.00 72.75 254 PRO A O 1
ATOM 2128 N N . THR A 1 255 ? 29.072 2.266 2.199 1.00 76.25 255 THR A N 1
ATOM 2129 C CA . THR A 1 255 ? 29.316 1.199 3.172 1.00 76.25 255 THR A CA 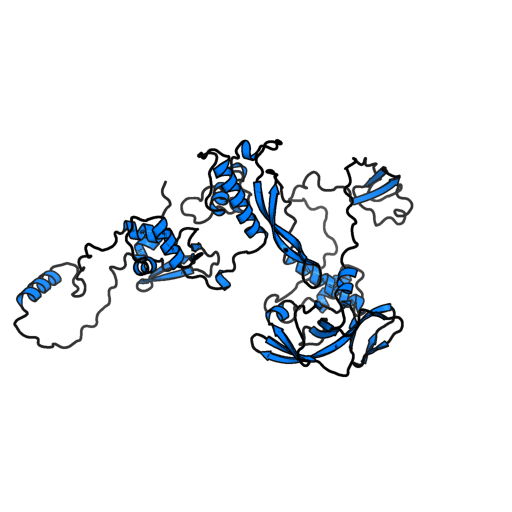1
ATOM 2130 C C . THR A 1 255 ? 30.778 0.767 3.115 1.00 76.25 255 THR A C 1
ATOM 2132 O O . THR A 1 255 ? 31.488 1.056 2.156 1.00 76.25 255 THR A O 1
ATOM 2135 N N . LYS A 1 256 ? 31.248 0.058 4.150 1.00 68.62 256 LYS A N 1
ATOM 2136 C CA . LYS A 1 256 ? 32.649 -0.395 4.261 1.00 68.62 256 LYS A CA 1
ATOM 2137 C C . LYS A 1 256 ? 33.126 -1.259 3.078 1.00 68.62 256 LYS A C 1
ATOM 2139 O O . LYS A 1 256 ? 34.327 -1.417 2.911 1.00 68.62 256 LYS A O 1
ATOM 2144 N N . SER A 1 257 ? 32.206 -1.803 2.281 1.00 62.78 257 SER A N 1
ATOM 2145 C CA . SER A 1 257 ? 32.462 -2.655 1.114 1.00 62.78 257 SER A CA 1
ATOM 2146 C C . SER A 1 257 ? 32.026 -2.024 -0.223 1.00 62.78 257 SER A C 1
ATOM 2148 O O . SER A 1 257 ? 31.869 -2.753 -1.196 1.00 62.78 257 SER A O 1
ATOM 2150 N N . GLY A 1 258 ? 31.781 -0.705 -0.278 1.00 77.12 258 GLY A N 1
ATOM 2151 C CA . GLY A 1 258 ? 31.348 0.019 -1.488 1.00 77.12 258 GLY A CA 1
ATOM 2152 C C . GLY A 1 258 ? 30.019 0.769 -1.327 1.00 77.12 258 GLY A C 1
ATOM 2153 O O . GLY A 1 258 ? 29.535 0.971 -0.212 1.00 77.12 258 GLY A O 1
ATOM 2154 N N . GLU A 1 259 ? 29.407 1.197 -2.431 1.00 71.75 259 GLU A N 1
ATOM 2155 C CA . GLU A 1 259 ? 28.116 1.898 -2.420 1.00 71.75 259 GLU A CA 1
ATOM 2156 C C . GLU A 1 259 ? 26.945 0.916 -2.524 1.00 71.75 259 GLU A C 1
ATOM 2158 O O . GLU A 1 259 ? 26.875 0.098 -3.439 1.00 71.75 259 GLU A O 1
ATOM 2163 N N . LYS A 1 260 ? 25.986 1.004 -1.596 1.00 72.38 260 LYS A N 1
ATOM 2164 C CA . LYS A 1 260 ? 24.771 0.184 -1.625 1.00 72.38 260 LYS A CA 1
ATOM 2165 C C . LYS A 1 260 ? 23.558 1.057 -1.911 1.00 72.38 260 LYS A C 1
ATOM 2167 O O . LYS A 1 260 ? 23.266 1.991 -1.164 1.00 72.38 260 LYS A O 1
ATOM 2172 N N . LYS A 1 261 ? 22.806 0.723 -2.962 1.00 78.94 261 LYS A N 1
ATOM 2173 C CA . LYS A 1 261 ? 21.522 1.364 -3.268 1.00 78.94 261 LYS A CA 1
ATOM 2174 C C . LYS A 1 261 ? 20.503 0.991 -2.190 1.00 78.94 261 LYS A C 1
ATOM 2176 O O . LYS A 1 261 ? 20.174 -0.181 -2.013 1.00 78.94 261 LYS A O 1
ATOM 2181 N N . LYS A 1 262 ? 19.997 1.983 -1.462 1.00 75.56 262 LYS A N 1
ATOM 2182 C CA . LYS A 1 262 ? 19.005 1.806 -0.397 1.00 75.56 262 LYS A CA 1
ATOM 2183 C C . LYS A 1 262 ? 17.843 2.767 -0.608 1.00 75.56 262 LYS A C 1
ATOM 2185 O O . LYS A 1 262 ? 18.043 3.912 -0.997 1.00 75.56 262 LYS A O 1
ATOM 2190 N N . LEU A 1 263 ? 16.623 2.299 -0.355 1.00 76.44 263 LEU A N 1
ATOM 2191 C CA . LEU A 1 263 ? 15.455 3.171 -0.327 1.00 76.44 263 LEU A CA 1
ATOM 2192 C C . LEU A 1 263 ? 15.489 3.987 0.970 1.00 76.44 263 LEU A C 1
ATOM 2194 O O . LEU A 1 263 ? 15.399 3.427 2.064 1.00 76.44 263 LEU A O 1
ATOM 2198 N N . CYS A 1 264 ? 15.650 5.297 0.843 1.00 75.81 264 CYS A N 1
ATOM 2199 C CA . CYS A 1 264 ? 15.764 6.227 1.959 1.00 75.81 264 CYS A CA 1
ATOM 2200 C C . CYS A 1 264 ? 14.666 7.286 1.863 1.00 75.81 264 CYS A C 1
ATOM 2202 O O . CYS A 1 264 ? 14.223 7.635 0.770 1.00 75.81 264 CYS A O 1
ATOM 2204 N N . LEU A 1 265 ? 14.227 7.804 3.010 1.00 76.75 265 LEU A N 1
ATOM 2205 C CA . LEU A 1 265 ? 13.367 8.982 3.043 1.00 76.75 265 LEU A CA 1
ATOM 2206 C C . LEU A 1 265 ? 14.245 10.214 2.800 1.00 76.75 265 LEU A C 1
ATOM 2208 O O . LEU A 1 265 ? 15.152 10.491 3.584 1.00 76.75 265 LEU A O 1
ATOM 2212 N N . VAL A 1 266 ? 13.992 10.928 1.709 1.00 79.38 266 VAL A N 1
ATOM 2213 C CA . VAL A 1 266 ? 14.758 12.103 1.289 1.00 79.38 266 VAL A CA 1
ATOM 2214 C C . VAL A 1 266 ? 13.889 13.343 1.448 1.00 79.38 266 VAL A C 1
ATOM 2216 O O . VAL A 1 266 ? 12.698 13.327 1.127 1.00 79.38 266 VAL A O 1
ATOM 2219 N N . LYS A 1 267 ? 14.489 14.422 1.961 1.00 80.44 267 LYS A N 1
ATOM 2220 C CA . LYS A 1 267 ? 13.866 15.746 1.984 1.00 80.44 267 LYS A CA 1
ATOM 2221 C C . LYS A 1 267 ? 14.017 16.383 0.612 1.00 80.44 267 LYS A C 1
ATOM 2223 O O . LYS A 1 267 ? 15.126 16.513 0.104 1.00 80.44 267 LYS A O 1
ATOM 2228 N N . VAL A 1 268 ? 12.895 16.776 0.039 1.00 73.50 268 VAL A N 1
ATOM 2229 C CA . VAL A 1 268 ? 12.809 17.434 -1.254 1.00 73.50 268 VAL A CA 1
ATOM 2230 C C . VAL A 1 268 ? 12.300 18.844 -1.013 1.00 73.50 268 VAL A C 1
ATOM 2232 O O . VAL A 1 268 ? 11.311 19.049 -0.312 1.00 73.50 268 VAL A O 1
ATOM 2235 N N . ASN A 1 269 ? 13.002 19.814 -1.582 1.00 74.31 269 ASN A N 1
ATOM 2236 C CA . ASN A 1 269 ? 12.585 21.202 -1.583 1.00 74.31 269 ASN A CA 1
ATOM 2237 C C . ASN A 1 269 ? 12.152 21.547 -3.009 1.00 74.31 269 ASN A C 1
ATOM 2239 O O . ASN A 1 269 ? 12.960 21.493 -3.936 1.00 74.31 269 ASN A O 1
ATOM 2243 N N . THR A 1 270 ? 10.864 21.817 -3.196 1.00 62.78 270 THR A N 1
ATOM 2244 C CA . THR A 1 270 ? 10.311 22.190 -4.502 1.00 62.78 270 THR A CA 1
ATOM 2245 C C . THR A 1 270 ? 9.366 23.365 -4.349 1.00 62.78 270 THR A C 1
ATOM 2247 O O . THR A 1 270 ? 8.646 23.475 -3.354 1.00 62.78 270 THR A O 1
ATOM 2250 N N . LYS A 1 271 ? 9.288 24.191 -5.393 1.00 58.50 271 LYS A N 1
ATOM 2251 C CA . LYS A 1 271 ? 8.143 25.084 -5.585 1.00 58.50 271 LYS A CA 1
ATOM 2252 C C . LYS A 1 271 ? 6.855 24.253 -5.713 1.00 58.50 271 LYS A C 1
ATOM 2254 O O . LYS A 1 271 ? 6.942 23.085 -6.109 1.00 58.50 271 LYS A O 1
ATOM 2259 N N . PRO A 1 272 ? 5.672 24.807 -5.405 1.00 43.06 272 PRO A N 1
ATOM 2260 C CA . PRO A 1 272 ? 4.409 24.124 -5.655 1.00 43.06 272 PRO A CA 1
ATOM 2261 C C . PRO A 1 272 ? 4.293 23.793 -7.150 1.00 43.06 272 PRO A C 1
ATOM 2263 O O . PRO A 1 272 ? 4.114 24.672 -7.985 1.00 43.06 272 PRO A O 1
ATOM 2266 N N . VAL A 1 273 ? 4.442 22.518 -7.511 1.00 39.25 273 VAL A N 1
ATOM 2267 C CA . VAL A 1 273 ? 4.285 22.042 -8.891 1.00 39.25 273 VAL A CA 1
ATOM 2268 C C . VAL A 1 273 ? 3.256 20.927 -8.888 1.00 39.25 273 VAL A C 1
ATOM 2270 O O . VAL A 1 273 ? 3.382 19.935 -8.168 1.00 39.25 273 VAL A O 1
ATOM 2273 N N . ARG A 1 274 ? 2.215 21.096 -9.704 1.00 37.44 274 ARG A N 1
ATOM 2274 C CA . ARG A 1 274 ? 1.182 20.081 -9.893 1.00 37.44 274 ARG A CA 1
ATOM 2275 C C . ARG A 1 274 ? 1.682 19.033 -10.870 1.00 37.44 274 ARG A C 1
ATOM 2277 O O . ARG A 1 274 ? 1.956 19.343 -12.023 1.00 37.44 274 ARG A O 1
ATOM 2284 N N . ASN A 1 275 ? 1.721 17.791 -10.416 1.00 28.75 275 ASN A N 1
ATOM 2285 C CA . ASN A 1 275 ? 1.903 16.642 -11.287 1.00 28.75 275 ASN A CA 1
ATOM 2286 C C . ASN A 1 275 ? 0.590 15.861 -11.311 1.00 28.75 275 ASN A C 1
ATOM 2288 O O . ASN A 1 275 ? 0.110 15.412 -10.269 1.00 28.75 275 ASN A O 1
ATOM 2292 N N . TYR A 1 276 ? 0.001 15.724 -12.497 1.00 34.38 276 TYR A N 1
ATOM 2293 C CA . TYR A 1 276 ? -1.106 14.804 -12.726 1.00 34.38 276 TYR A CA 1
ATOM 2294 C C . TYR A 1 276 ? -0.506 13.441 -13.049 1.00 34.38 276 TYR A C 1
ATOM 2296 O O . TYR A 1 276 ? 0.255 13.301 -14.003 1.00 34.38 276 TYR A O 1
ATOM 2304 N N . PHE A 1 277 ? -0.815 12.444 -12.227 1.00 33.66 277 PHE A N 1
ATOM 2305 C CA . PHE A 1 277 ? -0.440 11.071 -12.523 1.00 33.66 277 PHE A CA 1
ATOM 2306 C C . PHE A 1 277 ? -1.428 10.504 -13.539 1.00 33.66 277 PHE A C 1
ATOM 2308 O O . PHE A 1 277 ? -2.638 10.522 -13.309 1.00 33.66 277 PHE A O 1
ATOM 2315 N N . GLU A 1 278 ? -0.919 9.965 -14.644 1.00 31.88 278 GLU A N 1
ATOM 2316 C CA . GLU A 1 278 ? -1.699 9.037 -15.454 1.00 31.88 278 GLU A CA 1
ATOM 2317 C C . GLU A 1 278 ? -2.028 7.808 -14.596 1.00 31.88 278 GLU A C 1
ATOM 2319 O O . GLU A 1 278 ? -1.171 7.278 -13.878 1.00 31.88 278 GLU A O 1
ATOM 2324 N N . THR A 1 279 ? -3.269 7.328 -14.677 1.00 40.22 279 THR A N 1
ATOM 2325 C CA . THR A 1 279 ? -3.631 5.983 -14.229 1.00 40.22 279 THR A CA 1
ATOM 2326 C C . THR A 1 279 ? -2.893 4.987 -15.114 1.00 40.22 279 THR A C 1
ATOM 2328 O O . THR A 1 279 ? -3.436 4.490 -16.099 1.00 40.22 279 THR A O 1
ATOM 2331 N N . SER A 1 280 ? -1.627 4.720 -14.796 1.00 40.59 280 SER A N 1
ATOM 2332 C CA . SER A 1 280 ? -0.925 3.573 -15.352 1.00 40.59 280 SER A CA 1
ATOM 2333 C C . SER A 1 280 ? -1.718 2.335 -14.948 1.00 40.59 280 SER A C 1
ATOM 2335 O O . SER A 1 280 ? -1.919 2.034 -13.770 1.00 40.59 280 SER A O 1
ATOM 2337 N N . HIS A 1 281 ? -2.296 1.698 -15.957 1.00 40.72 281 HIS A N 1
ATOM 2338 C CA . HIS A 1 281 ? -3.143 0.536 -15.807 1.00 40.72 281 HIS A CA 1
ATOM 2339 C C . HIS A 1 281 ? -2.423 -0.557 -15.001 1.00 40.72 281 HIS A C 1
ATOM 2341 O O . HIS A 1 281 ? -1.274 -0.889 -15.267 1.00 40.72 281 HIS A O 1
ATOM 2347 N N . ALA A 1 282 ? -3.135 -1.058 -13.991 1.00 36.91 282 ALA A N 1
ATOM 2348 C CA . ALA A 1 282 ? -3.004 -2.337 -13.299 1.00 36.91 282 ALA A CA 1
ATOM 2349 C C . ALA A 1 282 ? -1.718 -3.165 -13.525 1.00 36.91 282 ALA A C 1
ATOM 2351 O O . ALA A 1 282 ? -1.797 -4.276 -14.041 1.00 36.91 282 ALA A O 1
ATOM 2352 N N . LYS A 1 283 ? -0.588 -2.727 -12.954 1.00 46.69 283 LYS A N 1
ATOM 2353 C CA . LYS A 1 283 ? 0.458 -3.658 -12.491 1.00 46.69 283 LYS A CA 1
ATOM 2354 C C . LYS A 1 283 ? -0.051 -4.415 -11.267 1.00 46.69 283 LYS A C 1
ATOM 2356 O O . LYS A 1 283 ? 0.275 -4.090 -10.129 1.00 46.69 283 LYS A O 1
ATOM 2361 N N . GLY A 1 284 ? -0.975 -5.336 -11.498 1.00 48.41 284 GLY A N 1
ATOM 2362 C CA . GLY A 1 284 ? -1.622 -6.130 -10.460 1.00 48.41 284 GLY A CA 1
ATOM 2363 C C . GLY A 1 284 ? -1.424 -7.622 -10.685 1.00 48.41 284 GLY A C 1
ATOM 2364 O O . GLY A 1 284 ? -0.664 -8.053 -11.544 1.00 48.41 284 GLY A O 1
ATOM 2365 N N . VAL A 1 285 ? -2.196 -8.427 -9.960 1.00 48.00 285 VAL A N 1
ATOM 2366 C CA . VAL A 1 285 ? -2.259 -9.898 -10.090 1.00 48.00 285 VAL A CA 1
ATOM 2367 C C . VAL A 1 285 ? -2.472 -10.410 -11.528 1.00 48.00 285 VAL A C 1
ATOM 2369 O O . VAL A 1 285 ? -2.168 -11.562 -11.818 1.00 48.00 285 VAL A O 1
ATOM 2372 N N . GLN A 1 286 ? -2.968 -9.564 -12.434 1.00 53.22 286 GLN A N 1
ATOM 2373 C CA . GLN A 1 286 ? -3.205 -9.886 -13.846 1.00 53.22 286 GLN A CA 1
ATOM 2374 C C . GLN A 1 286 ? -1.894 -9.948 -14.654 1.00 53.22 286 GLN A C 1
ATOM 2376 O O . GLN A 1 286 ? -1.721 -10.863 -15.457 1.00 53.22 286 GLN A O 1
ATOM 2381 N N . ASP A 1 287 ? -0.938 -9.057 -14.368 1.00 58.66 287 ASP A N 1
ATOM 2382 C CA . ASP A 1 287 ? 0.403 -9.074 -14.973 1.00 58.66 287 ASP A CA 1
ATOM 2383 C C . ASP A 1 287 ? 1.218 -10.274 -14.476 1.00 58.66 287 ASP A C 1
ATOM 2385 O O . ASP A 1 287 ? 1.937 -10.904 -15.249 1.00 58.66 287 ASP A O 1
ATOM 2389 N N . ALA A 1 288 ? 1.053 -10.654 -13.203 1.00 59.75 288 ALA A N 1
ATOM 2390 C CA . ALA A 1 288 ? 1.690 -11.845 -12.639 1.00 59.75 288 ALA A CA 1
ATOM 2391 C C . ALA A 1 288 ? 1.217 -13.142 -13.325 1.00 59.75 288 ALA A C 1
ATOM 2393 O O . ALA A 1 288 ? 2.014 -14.053 -13.553 1.00 59.75 288 ALA A O 1
ATOM 2394 N N . ALA A 1 289 ? -0.066 -13.222 -13.703 1.00 66.56 289 ALA A N 1
ATOM 2395 C CA . ALA A 1 289 ? -0.598 -14.357 -14.457 1.00 66.56 289 ALA A CA 1
ATOM 2396 C C . ALA A 1 289 ? -0.007 -14.434 -15.876 1.00 66.56 289 ALA A C 1
ATOM 2398 O O . ALA A 1 289 ? 0.341 -15.525 -16.326 1.00 66.56 289 ALA A O 1
ATOM 2399 N N . GLY A 1 290 ? 0.151 -13.286 -16.547 1.00 68.62 290 GLY A N 1
ATOM 2400 C CA . GLY A 1 290 ? 0.832 -13.200 -17.841 1.00 68.62 290 GLY A CA 1
ATOM 2401 C C . GLY A 1 290 ? 2.300 -13.618 -17.750 1.00 68.62 290 GLY A C 1
ATOM 2402 O O . GLY A 1 290 ? 2.735 -14.487 -18.500 1.00 68.62 290 GLY A O 1
ATOM 2403 N N . GLY A 1 291 ? 3.036 -13.085 -16.768 1.00 73.25 291 GLY A N 1
ATOM 2404 C CA . GLY A 1 291 ? 4.445 -13.419 -16.545 1.00 73.25 291 GLY A CA 1
ATOM 2405 C C . GLY A 1 291 ? 4.683 -14.906 -16.264 1.00 73.25 291 GLY A C 1
ATOM 2406 O O . GLY A 1 291 ? 5.630 -15.487 -16.787 1.00 73.25 291 GLY A O 1
ATOM 2407 N N . LEU A 1 292 ? 3.799 -15.560 -15.499 1.00 78.06 292 LEU A N 1
ATOM 2408 C CA . LEU A 1 292 ? 3.887 -17.003 -15.261 1.00 78.06 292 LEU A CA 1
ATOM 2409 C C . LEU A 1 292 ? 3.763 -17.813 -16.559 1.00 78.06 292 LEU A C 1
ATOM 2411 O O . LEU A 1 292 ? 4.527 -18.757 -16.752 1.00 78.06 292 LEU A O 1
ATOM 2415 N N . ILE A 1 293 ? 2.801 -17.469 -17.423 1.00 83.19 293 ILE A N 1
ATOM 2416 C CA . ILE A 1 293 ? 2.569 -18.180 -18.690 1.00 83.19 293 ILE A CA 1
ATOM 2417 C C . ILE A 1 293 ? 3.792 -18.046 -19.596 1.00 83.19 293 ILE A C 1
ATOM 2419 O O . ILE A 1 293 ? 4.295 -19.062 -20.072 1.00 83.19 293 ILE A O 1
ATOM 2423 N N . THR A 1 294 ? 4.292 -16.819 -19.773 1.00 80.69 294 THR A N 1
ATOM 2424 C CA . THR A 1 294 ? 5.467 -16.538 -20.608 1.00 80.69 294 THR A CA 1
ATOM 2425 C C . THR A 1 294 ? 6.683 -17.313 -20.114 1.00 80.69 294 THR A C 1
ATOM 2427 O O . THR A 1 294 ? 7.258 -18.091 -20.865 1.00 80.69 294 THR A O 1
ATOM 2430 N N . ASN A 1 295 ? 6.988 -17.228 -18.817 1.00 77.81 295 ASN A N 1
ATOM 2431 C CA . ASN A 1 295 ? 8.145 -17.915 -18.249 1.00 77.81 295 ASN A CA 1
ATOM 2432 C C . ASN A 1 295 ? 8.063 -19.441 -18.416 1.00 77.81 295 ASN A C 1
ATOM 2434 O O . ASN A 1 295 ? 9.058 -20.084 -18.733 1.00 77.81 295 ASN A O 1
ATOM 2438 N N . GLN A 1 296 ? 6.894 -20.050 -18.187 1.00 80.88 296 GLN A N 1
ATOM 2439 C CA . GLN A 1 296 ? 6.735 -21.503 -18.331 1.00 80.88 296 GLN A CA 1
ATOM 2440 C C . GLN A 1 296 ? 6.875 -21.954 -19.788 1.00 80.88 296 GLN A C 1
ATOM 2442 O O . GLN A 1 296 ? 7.501 -22.983 -20.042 1.00 80.88 296 GLN A O 1
ATOM 2447 N N . ALA A 1 297 ? 6.331 -21.178 -20.728 1.00 84.44 297 ALA A N 1
ATOM 2448 C CA . ALA A 1 297 ? 6.490 -21.426 -22.156 1.00 84.44 297 ALA A CA 1
ATOM 2449 C C . ALA A 1 297 ? 7.966 -21.313 -22.576 1.00 84.44 297 ALA A C 1
ATOM 2451 O O . ALA A 1 297 ? 8.489 -22.232 -23.207 1.00 84.44 297 ALA A O 1
ATOM 2452 N N . ASP A 1 298 ? 8.662 -20.263 -22.133 1.00 77.81 298 ASP A N 1
ATOM 2453 C CA . ASP A 1 298 ? 10.079 -20.040 -22.430 1.00 77.81 298 ASP A CA 1
ATOM 2454 C C . ASP A 1 298 ? 10.956 -21.185 -21.913 1.00 77.81 298 ASP A C 1
ATOM 2456 O O . ASP A 1 298 ? 11.798 -21.700 -22.647 1.00 77.81 298 ASP A O 1
ATOM 2460 N N . PHE A 1 299 ? 10.725 -21.668 -20.686 1.00 76.50 299 PHE A N 1
ATOM 2461 C CA . PHE A 1 299 ? 11.463 -22.822 -20.158 1.00 76.50 299 PHE A CA 1
ATOM 2462 C C . PHE A 1 299 ? 11.202 -24.106 -20.941 1.00 76.50 299 PHE A C 1
ATOM 2464 O O . PHE A 1 299 ? 12.115 -24.920 -21.106 1.00 76.50 299 PHE A O 1
ATOM 2471 N N . ALA A 1 300 ? 9.968 -24.322 -21.391 1.00 80.00 300 ALA A N 1
ATOM 2472 C CA . ALA A 1 300 ? 9.620 -25.509 -22.159 1.00 80.00 300 ALA A CA 1
ATOM 2473 C C . ALA A 1 300 ? 10.308 -25.503 -23.535 1.00 80.00 300 ALA A C 1
ATOM 2475 O O . ALA A 1 300 ? 10.803 -26.547 -23.968 1.00 80.00 300 ALA A O 1
ATOM 2476 N N . VAL A 1 301 ? 10.421 -24.326 -24.161 1.00 80.75 301 VAL A N 1
ATOM 2477 C CA . VAL A 1 301 ? 11.140 -24.126 -25.427 1.00 80.75 301 VAL A CA 1
ATOM 2478 C C . VAL A 1 301 ? 12.655 -24.220 -25.235 1.00 80.75 301 VAL A C 1
ATOM 2480 O O . VAL A 1 301 ? 13.310 -24.989 -25.934 1.00 80.75 301 VAL A O 1
ATOM 2483 N N . ALA A 1 302 ? 13.223 -23.517 -24.251 1.00 69.56 302 ALA A N 1
ATOM 2484 C CA . ALA A 1 302 ? 14.666 -23.495 -23.992 1.00 69.56 302 ALA A CA 1
ATOM 2485 C C . ALA A 1 302 ? 15.237 -24.881 -23.646 1.00 69.56 302 ALA A C 1
ATOM 2487 O O . ALA A 1 302 ? 16.378 -25.192 -23.979 1.00 69.56 302 ALA A O 1
ATOM 2488 N N . ARG A 1 303 ? 14.435 -25.743 -23.007 1.00 74.06 303 ARG A N 1
ATOM 2489 C CA . ARG A 1 303 ? 14.803 -27.134 -22.692 1.00 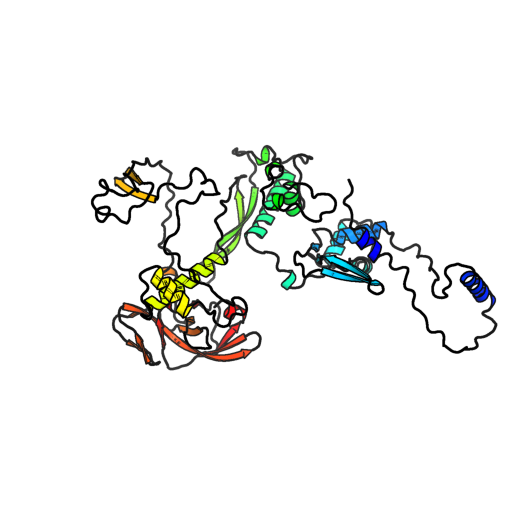74.06 303 ARG A CA 1
ATOM 2490 C C . ARG A 1 303 ? 14.547 -28.114 -23.838 1.00 74.06 303 ARG A C 1
ATOM 2492 O O . ARG A 1 303 ? 14.760 -29.308 -23.656 1.00 74.06 303 ARG A O 1
ATOM 2499 N N . GLY A 1 304 ? 14.027 -27.642 -24.972 1.00 78.12 304 GLY A N 1
ATOM 2500 C CA . GLY A 1 304 ? 13.634 -28.488 -26.099 1.00 78.12 304 GLY A CA 1
ATOM 2501 C C . GLY A 1 304 ? 12.485 -29.451 -25.784 1.00 78.12 304 GLY A C 1
ATOM 2502 O O . GLY A 1 304 ? 12.322 -30.446 -26.483 1.00 78.12 304 GLY A O 1
ATOM 2503 N N . LYS A 1 305 ? 11.701 -29.193 -24.725 1.00 75.75 305 LYS A N 1
ATOM 2504 C CA . LYS A 1 305 ? 10.574 -30.051 -24.318 1.00 75.75 305 LYS A CA 1
ATOM 2505 C C . LYS A 1 305 ? 9.313 -29.769 -25.139 1.00 75.75 305 LYS A C 1
ATOM 2507 O O . LYS A 1 305 ? 8.509 -30.674 -25.324 1.00 75.75 305 LYS A O 1
ATOM 2512 N N . TRP A 1 306 ? 9.127 -28.530 -25.596 1.00 80.56 306 TRP A N 1
ATOM 2513 C CA . TRP A 1 306 ? 7.974 -28.092 -26.388 1.00 80.56 306 TRP A CA 1
ATOM 2514 C C . TRP A 1 306 ? 8.400 -27.130 -27.498 1.00 80.56 306 TRP A C 1
ATOM 2516 O O . TRP A 1 306 ? 9.312 -26.329 -27.315 1.00 80.56 306 TRP A O 1
ATOM 2526 N N . LEU A 1 307 ? 7.696 -27.176 -28.630 1.00 87.81 307 LEU A N 1
ATOM 2527 C CA . LEU A 1 307 ? 7.844 -26.228 -29.732 1.00 87.81 307 LEU A CA 1
ATOM 2528 C C . LEU A 1 307 ? 6.620 -25.304 -29.754 1.00 87.81 307 LEU A C 1
ATOM 2530 O O . LEU A 1 307 ? 5.508 -25.769 -29.986 1.00 87.81 307 LEU A O 1
ATOM 2534 N N . ILE A 1 308 ? 6.819 -24.009 -29.499 1.00 89.19 308 ILE A N 1
ATOM 2535 C CA . ILE A 1 308 ? 5.749 -23.002 -29.469 1.00 89.19 308 ILE A CA 1
ATOM 2536 C C . ILE A 1 308 ? 6.054 -21.960 -30.547 1.00 89.19 308 ILE A C 1
ATOM 2538 O O . ILE A 1 308 ? 6.991 -21.180 -30.392 1.00 89.19 308 ILE A O 1
ATOM 2542 N N . GLN A 1 309 ? 5.296 -21.954 -31.647 1.00 85.75 309 GLN A N 1
ATOM 2543 C CA . GLN A 1 309 ? 5.518 -21.041 -32.780 1.00 85.75 309 GLN A CA 1
ATOM 2544 C C . GLN A 1 309 ? 4.356 -20.075 -33.009 1.00 85.75 309 GLN A C 1
ATOM 2546 O O . GLN A 1 309 ? 4.535 -19.011 -33.601 1.00 85.75 309 GLN A O 1
ATOM 2551 N N . ASN A 1 310 ? 3.157 -20.428 -32.553 1.00 86.38 310 ASN A N 1
ATOM 2552 C CA . ASN A 1 310 ? 1.965 -19.613 -32.735 1.00 86.38 310 ASN A CA 1
ATOM 2553 C C . ASN A 1 310 ? 1.070 -19.613 -31.479 1.00 86.38 310 ASN A C 1
ATOM 2555 O O . ASN A 1 310 ? 1.303 -20.324 -30.499 1.00 86.38 310 ASN A O 1
ATOM 2559 N N . ALA A 1 311 ? 0.020 -18.788 -31.504 1.00 83.12 311 ALA A N 1
ATOM 2560 C CA . ALA A 1 311 ? -0.903 -18.644 -30.377 1.00 83.12 311 ALA A CA 1
ATOM 2561 C C . ALA A 1 311 ? -1.687 -19.931 -30.053 1.00 83.12 311 ALA A C 1
ATOM 2563 O O . ALA A 1 311 ? -2.090 -20.123 -28.906 1.00 83.12 311 ALA A O 1
ATOM 2564 N N . ASN A 1 312 ? -1.911 -20.801 -31.043 1.00 89.06 312 ASN A N 1
ATOM 2565 C CA . ASN A 1 312 ? -2.564 -22.092 -30.841 1.00 89.06 312 ASN A CA 1
ATOM 2566 C C . ASN A 1 312 ? -1.625 -23.066 -30.111 1.00 89.06 312 ASN A C 1
ATOM 2568 O O . ASN A 1 312 ? -2.046 -23.710 -29.155 1.00 89.06 312 ASN A O 1
ATOM 2572 N N . ASP A 1 313 ? -0.341 -23.096 -30.471 1.00 90.50 313 ASP A N 1
ATOM 2573 C CA . ASP A 1 313 ? 0.669 -23.912 -29.783 1.00 90.50 313 ASP A CA 1
ATOM 2574 C C . ASP A 1 313 ? 0.823 -23.488 -28.318 1.00 90.50 313 ASP A C 1
ATOM 2576 O O . ASP A 1 313 ? 0.855 -24.332 -27.423 1.00 90.50 313 ASP A O 1
ATOM 2580 N N . LEU A 1 314 ? 0.848 -22.174 -28.056 1.00 90.31 314 LEU A N 1
ATOM 2581 C CA . LEU A 1 314 ? 0.908 -21.639 -26.695 1.00 90.31 314 LEU A CA 1
ATOM 2582 C C . LEU A 1 314 ? -0.337 -22.026 -25.884 1.00 90.31 314 LEU A C 1
ATOM 2584 O O . LEU A 1 314 ? -0.233 -22.371 -24.706 1.00 90.31 314 LEU A O 1
ATOM 2588 N N . TYR A 1 315 ? -1.517 -21.987 -26.509 1.00 92.44 315 TYR A N 1
ATOM 2589 C CA . TYR A 1 315 ? -2.761 -22.429 -25.883 1.00 92.44 315 TYR A CA 1
ATOM 2590 C C . TYR A 1 315 ? -2.723 -23.924 -25.532 1.00 92.44 315 TYR A C 1
ATOM 2592 O O . TYR A 1 315 ? -3.066 -24.276 -24.402 1.00 92.44 315 TYR A O 1
ATOM 2600 N N . ASN A 1 316 ? -2.261 -24.777 -26.451 1.00 91.94 316 ASN A N 1
ATOM 2601 C CA . ASN A 1 316 ? -2.134 -26.219 -26.225 1.00 91.94 316 ASN A CA 1
ATOM 2602 C C . ASN A 1 316 ? -1.139 -26.518 -25.095 1.00 91.94 316 ASN A C 1
ATOM 2604 O O . ASN A 1 316 ? -1.469 -27.250 -24.166 1.00 91.94 316 ASN A O 1
ATOM 2608 N N . PHE A 1 317 ? 0.020 -25.849 -25.089 1.00 92.50 317 PHE A N 1
ATOM 2609 C CA . PHE A 1 317 ? 0.991 -25.942 -23.996 1.00 92.50 317 PHE A CA 1
ATOM 2610 C C . PHE A 1 317 ? 0.358 -25.615 -22.637 1.00 92.50 317 PHE A C 1
ATOM 2612 O O . PHE A 1 317 ? 0.524 -26.359 -21.665 1.00 92.50 317 PHE A O 1
ATOM 2619 N N . CYS A 1 318 ? -0.391 -24.511 -22.567 1.00 90.00 318 CYS A N 1
ATOM 2620 C CA . CYS A 1 318 ? -1.053 -24.082 -21.340 1.00 90.00 318 CYS A CA 1
ATOM 2621 C C . CYS A 1 318 ? -2.137 -25.065 -20.887 1.00 90.00 318 CYS A C 1
ATOM 2623 O O . CYS A 1 318 ? -2.278 -25.313 -19.688 1.00 90.00 318 CYS A O 1
ATOM 2625 N N . LYS A 1 319 ? -2.902 -25.622 -21.828 1.00 88.94 319 LYS A N 1
ATOM 2626 C CA . LYS A 1 319 ? -3.918 -26.637 -21.550 1.00 88.94 319 LYS A CA 1
ATOM 2627 C C . LYS A 1 319 ? -3.306 -27.896 -20.945 1.00 88.94 319 LYS A C 1
ATOM 2629 O O . LYS A 1 319 ? -3.742 -28.320 -19.879 1.00 88.94 319 LYS A O 1
ATOM 2634 N N . ASP A 1 320 ? -2.242 -28.401 -21.551 1.00 86.88 320 ASP A N 1
ATOM 2635 C CA . ASP A 1 320 ? -1.653 -29.679 -21.158 1.00 86.88 320 ASP A CA 1
ATOM 2636 C C . ASP A 1 320 ? -0.841 -29.583 -19.859 1.00 86.88 320 ASP A C 1
ATOM 2638 O O . ASP A 1 320 ? -0.816 -30.523 -19.067 1.00 86.88 320 ASP A O 1
ATOM 2642 N N . ASN A 1 321 ? -0.200 -28.436 -19.603 1.00 84.94 321 ASN A N 1
ATOM 2643 C CA . ASN A 1 321 ? 0.771 -28.307 -18.511 1.00 84.94 321 ASN A CA 1
ATOM 2644 C C . ASN A 1 321 ? 0.323 -27.387 -17.367 1.00 84.94 321 ASN A C 1
ATOM 2646 O O . ASN A 1 321 ? 0.848 -27.498 -16.258 1.00 84.94 321 ASN A O 1
ATOM 2650 N N . LEU A 1 322 ? -0.605 -26.451 -17.609 1.00 84.94 322 LEU A N 1
ATOM 2651 C CA . LEU A 1 322 ? -0.906 -25.355 -16.674 1.00 84.94 322 LEU A CA 1
ATOM 2652 C C . LEU A 1 322 ? -2.374 -25.289 -16.226 1.00 84.94 322 LEU A C 1
ATOM 2654 O O . LEU A 1 322 ? -2.683 -24.476 -15.351 1.00 84.94 322 LEU A O 1
ATOM 2658 N N . GLU A 1 323 ? -3.282 -26.094 -16.792 1.00 82.56 323 GLU A N 1
ATOM 2659 C CA . GLU A 1 323 ? -4.719 -26.078 -16.456 1.00 82.56 323 GLU A CA 1
ATOM 2660 C C . GLU A 1 323 ? -4.977 -26.485 -14.995 1.00 82.56 323 GLU A C 1
ATOM 2662 O O . GLU A 1 323 ? -5.807 -25.876 -14.304 1.00 82.56 323 GLU A O 1
ATOM 2667 N N . THR A 1 324 ? -4.192 -27.444 -14.497 1.00 77.19 324 THR A N 1
ATOM 2668 C CA . THR A 1 324 ? -4.251 -27.901 -13.106 1.00 77.19 324 THR A CA 1
ATOM 2669 C C . THR A 1 324 ? -3.148 -27.227 -12.283 1.00 77.19 324 THR A C 1
ATOM 2671 O O . THR A 1 324 ? -1.967 -27.516 -12.482 1.00 77.19 324 THR A O 1
ATOM 2674 N N . PRO A 1 325 ? -3.486 -26.313 -11.357 1.00 70.50 325 PRO A N 1
ATOM 2675 C CA . PRO A 1 325 ? -2.493 -25.683 -10.496 1.00 70.50 325 PRO A CA 1
ATOM 2676 C C . PRO A 1 325 ? -1.872 -26.710 -9.538 1.00 70.50 325 PRO A C 1
ATOM 2678 O O . PRO A 1 325 ? -2.576 -27.516 -8.930 1.00 70.50 325 PRO A O 1
ATOM 2681 N N . ARG A 1 326 ? -0.543 -26.668 -9.382 1.00 62.44 326 ARG A N 1
ATOM 2682 C CA . ARG A 1 326 ? 0.188 -27.519 -8.431 1.00 62.44 326 ARG A CA 1
ATOM 2683 C C . ARG A 1 326 ? -0.195 -27.116 -7.003 1.00 62.44 326 ARG A C 1
ATOM 2685 O O . ARG A 1 326 ? 0.078 -25.986 -6.619 1.00 62.44 326 ARG A O 1
ATOM 2692 N N . GLN A 1 327 ? -0.902 -28.006 -6.295 1.00 56.44 327 GLN A N 1
ATOM 2693 C CA . GLN A 1 327 ? -1.238 -27.996 -4.855 1.00 56.44 327 GLN A CA 1
ATOM 2694 C C . GLN A 1 327 ? -1.250 -26.620 -4.151 1.00 56.44 327 GLN A C 1
ATOM 2696 O O . GLN A 1 327 ? -0.673 -26.435 -3.086 1.00 56.44 327 GLN A O 1
ATOM 2701 N N . SER A 1 328 ? -1.958 -25.645 -4.722 1.00 53.25 328 SER A N 1
ATOM 2702 C CA . SER A 1 328 ? -2.138 -24.319 -4.129 1.00 53.25 328 SER A CA 1
ATOM 2703 C C . SER A 1 328 ? -3.487 -24.253 -3.418 1.00 53.25 328 SER A C 1
ATOM 2705 O O . SER A 1 328 ? -4.523 -24.561 -4.009 1.00 53.25 328 SER A O 1
ATOM 2707 N N . SER A 1 329 ? -3.506 -23.785 -2.168 1.00 50.97 329 SER A N 1
ATOM 2708 C CA . SER A 1 329 ? -4.750 -23.474 -1.444 1.00 50.97 329 SER A CA 1
ATOM 2709 C C . SER A 1 329 ? -5.508 -22.278 -2.047 1.00 50.97 329 SER A C 1
ATOM 2711 O O . SER A 1 329 ? -6.705 -22.112 -1.795 1.00 50.97 329 SER A O 1
ATOM 2713 N N . ILE A 1 330 ? -4.831 -21.470 -2.874 1.00 55.84 330 ILE A N 1
ATOM 2714 C CA . ILE A 1 330 ? -5.304 -20.177 -3.388 1.00 55.84 330 ILE A CA 1
ATOM 2715 C C . ILE A 1 330 ? -5.894 -20.316 -4.797 1.00 55.84 330 ILE A C 1
ATOM 2717 O O . ILE A 1 330 ? -6.993 -19.827 -5.064 1.00 55.84 330 ILE A O 1
ATOM 2721 N N . CYS A 1 331 ? -5.195 -20.993 -5.713 1.00 60.97 331 CYS A N 1
ATOM 2722 C CA . CYS A 1 331 ? -5.657 -21.186 -7.087 1.00 60.97 331 CYS A CA 1
ATOM 2723 C C . CYS A 1 331 ? -6.102 -22.634 -7.280 1.00 60.97 331 CYS A C 1
ATOM 2725 O O . CYS A 1 331 ? -5.271 -23.531 -7.348 1.00 60.97 331 CYS A O 1
ATOM 2727 N N . LYS A 1 332 ? -7.417 -22.855 -7.382 1.00 65.69 332 LYS A N 1
ATOM 2728 C CA . LYS A 1 332 ? -8.002 -24.200 -7.535 1.00 65.69 332 LYS A CA 1
ATOM 2729 C C . LYS A 1 332 ? -8.114 -24.662 -8.989 1.00 65.69 332 LYS A C 1
ATOM 2731 O O . LYS A 1 332 ? -8.242 -25.854 -9.237 1.00 65.69 332 LYS A O 1
ATOM 2736 N N . ARG A 1 333 ? -8.124 -23.727 -9.948 1.00 74.00 333 ARG A N 1
ATOM 2737 C CA . ARG A 1 333 ? -8.292 -24.013 -11.380 1.00 74.00 333 ARG A CA 1
ATOM 2738 C C . ARG A 1 333 ? -7.801 -22.852 -12.239 1.00 74.00 333 ARG A C 1
ATOM 2740 O O . ARG A 1 333 ? -8.067 -21.699 -11.898 1.00 74.00 333 ARG A O 1
ATOM 2747 N N . ARG A 1 334 ? -7.184 -23.154 -13.384 1.00 81.00 334 ARG A N 1
ATOM 2748 C CA . ARG A 1 334 ? -6.921 -22.187 -14.461 1.00 81.00 334 ARG A CA 1
ATOM 2749 C C . ARG A 1 334 ? -7.736 -22.568 -15.690 1.00 81.00 334 ARG A C 1
ATOM 2751 O O . ARG A 1 334 ? -7.961 -23.743 -15.939 1.00 81.00 334 ARG A O 1
ATOM 2758 N N . ILE A 1 335 ? -8.237 -21.578 -16.424 1.00 82.25 335 ILE A N 1
ATOM 2759 C CA . ILE A 1 335 ? -9.020 -21.809 -17.642 1.00 82.25 335 ILE A CA 1
ATOM 2760 C C . ILE A 1 335 ? -8.363 -21.021 -18.759 1.00 82.25 335 ILE A C 1
ATOM 2762 O O . ILE A 1 335 ? -8.346 -19.792 -18.724 1.00 82.25 335 ILE A O 1
ATOM 2766 N N . PHE A 1 336 ? -7.873 -21.733 -19.761 1.00 85.94 336 PHE A N 1
ATOM 2767 C CA . PHE A 1 336 ? -7.371 -21.132 -20.986 1.00 85.94 336 PHE A CA 1
ATOM 2768 C C . PHE A 1 336 ? -8.487 -21.141 -22.027 1.00 85.94 336 PHE A C 1
ATOM 2770 O O . PHE A 1 336 ? -9.216 -22.126 -22.157 1.00 85.94 336 PHE A O 1
ATOM 2777 N N . ARG A 1 337 ? -8.646 -20.034 -22.754 1.00 85.06 337 ARG A N 1
ATOM 2778 C CA . ARG A 1 337 ? -9.581 -19.918 -23.876 1.00 85.06 337 ARG A CA 1
ATOM 2779 C C . ARG A 1 337 ? -8.817 -19.426 -25.090 1.00 85.06 337 ARG A C 1
ATOM 2781 O O . ARG A 1 337 ? -8.249 -18.338 -25.046 1.00 85.06 337 ARG A O 1
ATOM 2788 N N . TYR A 1 338 ? -8.833 -20.215 -26.154 1.00 87.38 338 TYR A N 1
ATOM 2789 C CA . TYR A 1 338 ? -8.325 -19.788 -27.445 1.00 87.38 338 TYR A CA 1
ATOM 2790 C C . TYR A 1 338 ? -9.378 -18.938 -28.157 1.00 87.38 338 TYR A C 1
ATOM 2792 O O . TYR A 1 338 ? -10.553 -19.302 -28.208 1.00 87.38 338 TYR A O 1
ATOM 2800 N N . VAL A 1 339 ? -8.959 -17.792 -28.685 1.00 83.69 339 VAL A N 1
ATOM 2801 C CA . VAL A 1 339 ? -9.802 -16.906 -29.489 1.00 83.69 339 VAL A CA 1
ATOM 2802 C C . VAL A 1 339 ? -9.104 -16.737 -30.829 1.00 83.69 339 VAL A C 1
ATOM 2804 O O . VAL A 1 339 ? -8.111 -16.020 -30.909 1.00 83.69 339 VAL A O 1
ATOM 2807 N N . ALA A 1 340 ? -9.611 -17.425 -31.855 1.00 78.06 340 ALA A N 1
ATOM 2808 C CA . ALA A 1 340 ? -9.016 -17.431 -33.192 1.00 78.06 340 ALA A CA 1
ATOM 2809 C C . ALA A 1 340 ? -9.005 -16.029 -33.823 1.00 78.06 340 ALA A C 1
ATOM 2811 O O . ALA A 1 340 ? -8.012 -15.618 -34.414 1.00 78.06 340 ALA A O 1
ATOM 2812 N N . GLU A 1 341 ? -10.084 -15.267 -33.629 1.00 77.19 341 GLU A N 1
ATOM 2813 C CA . GLU A 1 341 ? -10.213 -13.905 -34.138 1.00 77.19 341 GLU A CA 1
ATOM 2814 C C . GLU A 1 341 ? -10.858 -12.988 -33.100 1.00 77.19 341 GLU A C 1
ATOM 2816 O O . GLU A 1 341 ? -11.871 -13.313 -32.473 1.00 77.19 341 GLU A O 1
ATOM 2821 N N . VAL A 1 342 ? -10.272 -11.805 -32.918 1.00 68.44 342 VAL A N 1
ATOM 2822 C CA . VAL A 1 342 ? -10.823 -10.771 -32.043 1.00 68.44 342 VAL A CA 1
ATOM 2823 C C . VAL A 1 342 ? -11.550 -9.750 -32.916 1.00 68.44 342 VAL A C 1
ATOM 2825 O O . VAL A 1 342 ? -10.882 -9.043 -33.673 1.00 68.44 342 VAL A O 1
ATOM 2828 N N . PRO A 1 343 ? -12.885 -9.596 -32.802 1.00 64.38 343 PRO A N 1
ATOM 2829 C CA . PRO A 1 343 ? -13.596 -8.565 -33.545 1.00 64.38 343 PRO A CA 1
ATOM 2830 C C . PRO A 1 343 ? -13.093 -7.194 -33.085 1.00 64.38 343 PRO A C 1
ATOM 2832 O O . PRO A 1 343 ? -13.342 -6.787 -31.946 1.00 64.38 343 PRO A O 1
ATOM 2835 N N . ARG A 1 344 ? -12.345 -6.510 -33.962 1.00 59.81 344 ARG A N 1
ATOM 2836 C CA . ARG A 1 344 ? -11.760 -5.182 -33.699 1.00 59.81 344 ARG A CA 1
ATOM 2837 C C . ARG A 1 344 ? -12.754 -4.039 -33.935 1.00 59.81 344 ARG A C 1
ATOM 2839 O O . ARG A 1 344 ? -12.593 -2.973 -33.346 1.00 59.81 344 ARG A O 1
ATOM 2846 N N . ASN A 1 345 ? -13.824 -4.302 -34.689 1.00 58.06 345 ASN A N 1
ATOM 2847 C CA . ASN A 1 345 ? -14.959 -3.400 -34.918 1.00 58.06 345 ASN A CA 1
ATOM 2848 C C . ASN A 1 345 ? -16.004 -3.480 -33.795 1.00 58.06 345 ASN A C 1
ATOM 2850 O O . ASN A 1 345 ? -17.187 -3.711 -34.032 1.00 58.06 345 ASN A O 1
ATOM 2854 N N . ARG A 1 346 ? -15.579 -3.305 -32.542 1.00 49.06 346 ARG A N 1
ATOM 2855 C CA . ARG A 1 346 ? -16.522 -3.097 -31.434 1.00 49.06 346 ARG A CA 1
ATOM 2856 C C . ARG A 1 346 ? -16.802 -1.606 -31.310 1.00 49.06 346 ARG A C 1
ATOM 2858 O O . ARG A 1 346 ? -15.861 -0.813 -31.323 1.00 49.06 346 ARG A O 1
ATOM 2865 N N . LEU A 1 347 ? -18.070 -1.235 -31.120 1.00 46.59 347 LEU A N 1
ATOM 2866 C CA . LEU A 1 347 ? -18.436 0.080 -30.591 1.00 46.59 347 LEU A CA 1
ATOM 2867 C C . LEU A 1 347 ? -17.688 0.259 -29.269 1.00 46.59 347 LEU A C 1
ATOM 2869 O O . LEU A 1 347 ? -18.002 -0.377 -28.263 1.00 46.59 347 LEU A O 1
ATOM 2873 N N . ARG A 1 348 ? -16.622 1.060 -29.299 1.00 48.75 348 ARG A N 1
ATOM 2874 C CA . ARG A 1 348 ? -15.828 1.345 -28.110 1.00 48.75 348 ARG A CA 1
ATOM 2875 C C . ARG A 1 348 ? -16.713 2.173 -27.189 1.00 48.75 348 ARG A C 1
ATOM 2877 O O . ARG A 1 348 ? -17.028 3.316 -27.494 1.00 48.75 348 ARG A O 1
ATOM 2884 N N . SER A 1 349 ? -17.086 1.608 -26.047 1.00 41.88 349 SER A N 1
ATOM 2885 C CA . SER A 1 349 ? -17.808 2.317 -24.983 1.00 41.88 349 SER A CA 1
ATOM 2886 C C . SER A 1 349 ? -16.964 3.412 -24.315 1.00 41.88 349 SER A C 1
ATOM 2888 O O . SER A 1 349 ? -17.465 4.154 -23.476 1.00 41.88 349 SER A O 1
ATOM 2890 N N . PHE A 1 350 ? -15.686 3.523 -24.686 1.00 41.78 350 PHE A N 1
ATOM 2891 C CA . PHE A 1 350 ? -14.730 4.471 -24.133 1.00 41.78 350 PHE A CA 1
ATOM 2892 C C . PHE A 1 350 ? -14.174 5.362 -25.244 1.00 41.78 350 PHE A C 1
ATOM 2894 O O . PHE A 1 350 ? -13.724 4.872 -26.284 1.00 41.78 350 PHE A O 1
ATOM 2901 N N . LYS A 1 351 ? -14.200 6.677 -25.011 1.00 43.22 351 LYS A N 1
ATOM 2902 C CA . LYS A 1 351 ? -13.586 7.665 -25.902 1.00 43.22 351 LYS A CA 1
ATOM 2903 C C . LYS A 1 351 ? -12.064 7.540 -25.809 1.00 43.22 351 LYS A C 1
ATOM 2905 O O . LYS A 1 351 ? -11.520 7.448 -24.712 1.00 43.22 351 LYS A O 1
ATOM 2910 N N . VAL A 1 352 ? -11.388 7.522 -26.957 1.00 42.16 352 VAL A N 1
ATOM 2911 C CA . VAL A 1 352 ? -9.920 7.557 -27.011 1.00 42.16 352 VAL A CA 1
ATOM 2912 C C . VAL A 1 352 ? -9.458 8.898 -26.447 1.00 42.16 352 VAL A C 1
ATOM 2914 O O . VAL A 1 352 ? -10.003 9.937 -26.817 1.00 42.16 352 VAL A O 1
ATOM 2917 N N . VAL A 1 353 ? -8.491 8.870 -25.531 1.00 39.41 353 VAL A N 1
ATOM 2918 C CA . VAL A 1 353 ? -7.916 10.089 -24.955 1.00 39.41 353 VAL A CA 1
ATOM 2919 C C . VAL A 1 353 ? -7.242 10.879 -26.088 1.00 39.41 353 VAL A C 1
ATOM 2921 O O . VAL A 1 353 ? -6.417 10.310 -26.808 1.00 39.41 353 VAL A O 1
ATOM 2924 N N . PRO A 1 354 ? -7.593 12.159 -26.301 1.00 37.41 354 PRO A N 1
ATOM 2925 C CA . PRO A 1 354 ? -6.912 12.996 -27.282 1.00 37.41 354 PRO A CA 1
ATOM 2926 C C . PRO A 1 354 ? -5.415 13.094 -26.952 1.00 37.41 354 PRO A C 1
ATOM 2928 O O . PRO A 1 354 ? -5.050 13.183 -25.782 1.00 37.41 354 PRO A O 1
ATOM 2931 N N . SER A 1 355 ? -4.557 13.106 -27.973 1.00 43.12 355 SER A N 1
ATOM 2932 C CA . SER A 1 355 ? -3.105 13.350 -27.843 1.00 43.12 355 SER A CA 1
ATOM 2933 C C . SER A 1 355 ? -2.239 12.210 -27.274 1.00 43.12 355 SER A C 1
ATOM 2935 O O . SER A 1 355 ? -1.072 12.439 -26.958 1.00 43.12 355 SER A O 1
ATOM 2937 N N . VAL A 1 356 ? -2.737 10.971 -27.193 1.00 43.78 356 VAL A N 1
ATOM 2938 C CA . VAL A 1 356 ? -1.879 9.791 -26.939 1.00 43.78 356 VAL A CA 1
ATOM 2939 C C . VAL A 1 356 ? -1.071 9.462 -28.205 1.00 43.78 356 VAL A C 1
ATOM 2941 O O . VAL A 1 356 ? -1.548 9.710 -29.309 1.00 43.78 356 VAL A O 1
ATOM 2944 N N . ARG A 1 357 ? 0.162 8.938 -28.068 1.00 49.12 357 ARG A N 1
ATOM 2945 C CA . ARG A 1 357 ? 1.108 8.720 -29.186 1.00 49.12 357 ARG A CA 1
ATOM 2946 C C . ARG A 1 357 ? 0.460 7.970 -30.358 1.00 49.12 357 ARG A C 1
ATOM 2948 O O . ARG A 1 357 ? 0.304 6.755 -30.318 1.00 49.12 357 ARG A O 1
ATOM 2955 N N . CYS A 1 358 ? 0.159 8.705 -31.426 1.00 55.44 358 CYS A N 1
ATOM 2956 C CA . CYS A 1 358 ? -0.337 8.146 -32.683 1.00 55.44 358 CYS A CA 1
ATOM 2957 C C . CYS A 1 358 ? 0.778 7.534 -33.539 1.00 55.44 358 CYS A C 1
ATOM 2959 O O . CYS A 1 358 ? 0.472 6.839 -34.492 1.00 55.44 358 CYS A O 1
ATOM 2961 N N . ILE A 1 359 ? 2.052 7.788 -33.222 1.00 60.28 359 ILE A N 1
ATOM 2962 C CA . ILE A 1 359 ? 3.207 7.401 -34.039 1.00 60.28 359 ILE A CA 1
ATOM 2963 C C . ILE A 1 359 ? 3.742 6.042 -33.578 1.00 60.28 359 ILE A C 1
ATOM 2965 O O . ILE A 1 359 ? 4.247 5.923 -32.462 1.00 60.28 359 ILE A O 1
ATOM 2969 N N . HIS A 1 360 ? 3.680 5.042 -34.457 1.00 62.19 360 HIS A N 1
ATOM 2970 C CA . HIS A 1 360 ? 4.113 3.667 -34.175 1.00 62.19 360 HIS A CA 1
ATOM 2971 C C . HIS A 1 360 ? 5.393 3.272 -34.923 1.00 62.19 360 HIS A C 1
ATOM 2973 O O . HIS A 1 360 ? 5.971 2.226 -34.627 1.00 62.19 360 HIS A O 1
ATOM 2979 N N . GLN A 1 361 ? 5.867 4.104 -35.859 1.00 62.91 361 GLN A N 1
ATOM 2980 C CA . GLN A 1 361 ? 7.186 3.938 -36.465 1.00 62.91 361 GLN A CA 1
ATOM 2981 C C . GLN A 1 361 ? 7.862 5.275 -36.766 1.00 62.91 361 GLN A C 1
ATOM 2983 O O . GLN A 1 361 ? 7.215 6.245 -37.164 1.00 62.91 361 GLN A O 1
ATOM 2988 N N . ILE A 1 362 ? 9.185 5.286 -36.614 1.00 69.00 362 ILE A N 1
ATOM 2989 C CA . ILE A 1 362 ? 10.055 6.444 -36.800 1.00 69.00 362 ILE A CA 1
ATOM 2990 C C . ILE A 1 362 ? 11.251 6.011 -37.657 1.00 69.00 362 ILE A C 1
ATOM 2992 O O . ILE A 1 362 ? 11.828 4.953 -37.416 1.00 69.00 362 ILE A O 1
ATOM 2996 N N . LYS A 1 363 ? 11.629 6.826 -38.643 1.00 67.38 363 LYS A N 1
ATOM 2997 C CA . LYS A 1 363 ? 12.789 6.622 -39.518 1.00 67.38 363 LYS A CA 1
ATOM 2998 C C . LYS A 1 363 ? 13.611 7.905 -39.582 1.00 67.38 363 LYS A C 1
ATOM 3000 O O . LYS A 1 363 ? 13.074 8.965 -39.873 1.00 67.38 363 LYS A O 1
ATOM 3005 N N . SER A 1 364 ? 14.912 7.814 -39.339 1.00 69.94 364 SER A N 1
ATOM 3006 C CA . SER A 1 364 ? 15.834 8.936 -39.543 1.00 69.94 364 SER A CA 1
ATOM 3007 C C . SER A 1 364 ? 16.357 8.901 -40.978 1.00 69.94 364 SER A C 1
ATOM 3009 O O . SER A 1 364 ? 16.842 7.859 -41.416 1.00 69.94 364 SER A O 1
ATOM 3011 N N . THR A 1 365 ? 16.232 9.997 -41.728 1.00 65.88 365 THR A N 1
ATOM 3012 C CA . THR A 1 365 ? 16.783 10.100 -43.095 1.00 65.88 365 THR A CA 1
ATOM 3013 C C . THR A 1 365 ? 18.084 10.889 -43.139 1.00 65.88 365 THR A C 1
ATOM 3015 O O . THR A 1 365 ? 18.943 10.609 -43.966 1.00 65.88 365 THR A O 1
ATOM 3018 N N . SER A 1 366 ? 18.254 11.862 -42.246 1.00 66.81 366 SER A N 1
ATOM 3019 C CA . SER A 1 366 ? 19.501 12.604 -42.056 1.00 66.81 366 SER A CA 1
ATOM 3020 C C . SER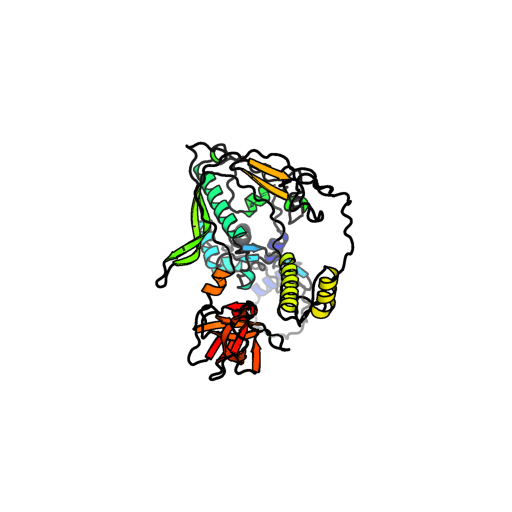 A 1 366 ? 19.525 13.198 -40.643 1.00 66.81 366 SER A C 1
ATOM 3022 O O . SER A 1 366 ? 18.489 13.205 -39.971 1.00 66.81 366 SER A O 1
ATOM 3024 N N . PRO A 1 367 ? 20.658 13.753 -40.172 1.00 65.88 367 PRO A N 1
ATOM 3025 C CA . PRO A 1 367 ? 20.687 14.479 -38.908 1.00 65.88 367 PRO A CA 1
ATOM 3026 C C . PRO A 1 367 ? 19.571 15.530 -38.877 1.00 65.88 367 PRO A C 1
ATOM 3028 O O . PRO A 1 367 ? 19.425 16.305 -39.822 1.00 65.88 367 PRO A O 1
ATOM 3031 N N . ARG A 1 368 ? 18.764 15.512 -37.809 1.00 62.88 368 ARG A N 1
ATOM 3032 C CA . ARG A 1 368 ? 17.592 16.383 -37.580 1.00 62.88 368 ARG A CA 1
ATOM 3033 C C . ARG A 1 368 ? 16.379 16.175 -38.501 1.00 62.88 368 ARG A C 1
ATOM 3035 O O . ARG A 1 368 ? 15.369 16.842 -38.291 1.00 62.88 368 ARG A O 1
ATOM 3042 N N . ASN A 1 369 ? 16.424 15.237 -39.448 1.00 71.19 369 ASN A N 1
ATOM 3043 C CA . ASN A 1 369 ? 15.283 14.897 -40.299 1.00 71.19 369 ASN A CA 1
ATOM 3044 C C . ASN A 1 369 ? 14.736 13.519 -39.945 1.00 71.19 369 ASN A C 1
ATOM 3046 O O . ASN A 1 369 ? 15.375 12.489 -40.173 1.00 71.19 369 ASN A O 1
ATOM 3050 N N . VAL A 1 370 ? 13.523 13.522 -39.400 1.00 75.19 370 VAL A N 1
ATOM 3051 C CA . VAL A 1 370 ? 12.826 12.317 -38.972 1.00 75.19 370 VAL A CA 1
ATOM 3052 C C . VAL A 1 370 ? 11.518 12.192 -39.738 1.00 75.19 370 VAL A C 1
ATOM 3054 O O . VAL A 1 370 ? 10.744 13.139 -39.846 1.00 75.19 370 VAL A O 1
ATOM 3057 N N . LEU A 1 371 ? 11.275 11.006 -40.273 1.00 73.25 371 LEU A N 1
ATOM 3058 C CA . LEU A 1 371 ? 10.023 10.583 -40.870 1.00 73.25 371 LEU A CA 1
ATOM 3059 C C . LEU A 1 371 ? 9.251 9.730 -39.862 1.00 73.25 371 LEU A C 1
ATOM 3061 O O . LEU A 1 371 ? 9.834 8.900 -39.166 1.00 73.25 371 LEU A O 1
ATOM 3065 N N . VAL A 1 372 ? 7.937 9.907 -39.789 1.00 71.56 372 VAL A N 1
ATOM 3066 C CA . VAL A 1 372 ? 7.065 9.173 -38.864 1.00 71.56 372 VAL A CA 1
ATOM 3067 C C . VAL A 1 372 ? 5.865 8.588 -39.598 1.00 71.56 372 VAL A C 1
ATOM 3069 O O . VAL A 1 372 ? 5.406 9.159 -40.588 1.00 71.56 372 VAL A O 1
ATOM 3072 N N . ARG A 1 373 ? 5.338 7.465 -39.104 1.00 69.44 373 ARG A N 1
ATOM 3073 C CA . ARG A 1 373 ? 4.053 6.902 -39.543 1.00 69.44 373 ARG A CA 1
ATOM 3074 C C . ARG A 1 373 ? 3.218 6.441 -38.357 1.00 69.44 373 ARG A C 1
ATOM 3076 O O . ARG A 1 373 ? 3.750 6.054 -37.310 1.00 69.44 373 ARG A O 1
ATOM 3083 N N . ASP A 1 374 ? 1.907 6.474 -38.548 1.00 67.69 374 ASP A N 1
ATOM 3084 C CA . ASP A 1 374 ? 0.956 6.261 -37.462 1.00 67.69 374 ASP A CA 1
ATOM 3085 C C . ASP A 1 374 ? 0.698 4.776 -37.170 1.00 67.69 374 ASP A C 1
ATOM 3087 O O . ASP A 1 374 ? 0.252 4.433 -36.085 1.00 67.69 374 ASP A O 1
ATOM 3091 N N . LEU A 1 375 ? 1.038 3.864 -38.083 1.00 62.88 375 LEU A N 1
ATOM 3092 C CA . LEU A 1 375 ? 0.934 2.416 -37.883 1.00 62.88 375 LEU A CA 1
ATOM 3093 C C . LEU A 1 375 ? 2.165 1.714 -38.445 1.00 62.88 375 LEU A C 1
ATOM 3095 O O . LEU A 1 375 ? 2.712 2.134 -39.459 1.00 62.88 375 LEU A O 1
ATOM 3099 N N . SER A 1 376 ? 2.596 0.628 -37.804 1.00 62.53 376 SER A N 1
ATOM 3100 C CA . SER A 1 376 ? 3.704 -0.184 -38.304 1.00 62.53 376 SER A CA 1
ATOM 3101 C C . SER A 1 376 ? 3.221 -1.316 -39.213 1.00 62.53 376 SER A C 1
ATOM 3103 O O . SER A 1 376 ? 2.474 -2.185 -38.780 1.00 62.53 376 SER A O 1
ATOM 3105 N N . CYS A 1 377 ? 3.676 -1.325 -40.467 1.00 59.97 377 CYS A N 1
ATOM 3106 C CA . CYS A 1 377 ? 3.568 -2.461 -41.375 1.00 59.97 377 CYS A CA 1
ATOM 3107 C C . CYS A 1 377 ? 4.666 -3.491 -41.076 1.00 59.97 377 CYS A C 1
ATOM 3109 O O . CYS A 1 377 ? 5.852 -3.157 -41.146 1.00 59.97 377 CYS A O 1
ATOM 3111 N N . TYR A 1 378 ? 4.241 -4.722 -40.783 1.00 57.97 378 TYR A N 1
ATOM 3112 C CA . TYR A 1 378 ? 5.088 -5.908 -40.588 1.00 57.97 378 TYR A CA 1
ATOM 3113 C C . TYR A 1 378 ? 4.788 -7.026 -41.601 1.00 57.97 378 TYR A C 1
ATOM 3115 O O . TYR A 1 378 ? 5.429 -8.068 -41.568 1.00 57.97 378 TYR A O 1
ATOM 3123 N N . ALA A 1 379 ? 3.790 -6.828 -42.468 1.00 52.12 379 ALA A N 1
ATOM 3124 C CA . ALA A 1 379 ? 3.278 -7.858 -43.373 1.00 52.12 379 ALA A CA 1
ATOM 3125 C C . ALA A 1 379 ? 3.792 -7.718 -44.817 1.00 52.12 379 ALA A C 1
ATOM 3127 O O . ALA A 1 379 ? 3.814 -8.696 -45.557 1.00 52.12 379 ALA A O 1
ATOM 3128 N N . CYS A 1 380 ? 4.203 -6.519 -45.242 1.00 59.12 380 CYS A N 1
ATOM 3129 C CA . CYS A 1 380 ? 4.731 -6.312 -46.589 1.00 59.12 380 CYS A CA 1
ATOM 3130 C C . CYS A 1 380 ? 6.196 -6.756 -46.660 1.00 59.12 380 CYS A C 1
ATOM 3132 O O . CYS A 1 380 ? 7.049 -6.178 -45.990 1.00 59.12 380 CYS A O 1
ATOM 3134 N N . TYR A 1 381 ? 6.483 -7.724 -47.531 1.00 57.66 381 TYR A N 1
ATOM 3135 C CA . TYR A 1 381 ? 7.824 -8.277 -47.742 1.00 57.66 381 TYR A CA 1
ATOM 3136 C C . TYR A 1 381 ? 8.856 -7.219 -48.169 1.00 57.66 381 TYR A C 1
ATOM 3138 O O . TYR A 1 381 ? 9.986 -7.258 -47.703 1.00 57.66 381 TYR A O 1
ATOM 3146 N N . ASN A 1 382 ? 8.444 -6.221 -48.963 1.00 57.28 382 ASN A N 1
ATOM 3147 C CA . ASN A 1 382 ? 9.333 -5.162 -49.462 1.00 57.28 382 ASN A CA 1
ATOM 3148 C C . ASN A 1 382 ? 9.436 -3.945 -48.528 1.00 57.28 382 ASN A C 1
ATOM 3150 O O . ASN A 1 382 ? 10.258 -3.066 -48.762 1.00 57.28 382 ASN A O 1
ATOM 3154 N N . CYS A 1 383 ? 8.619 -3.854 -47.470 1.00 58.09 383 CYS A N 1
ATOM 3155 C CA . CYS A 1 383 ? 8.669 -2.711 -46.553 1.00 58.09 383 CYS A CA 1
ATOM 3156 C C . CYS A 1 383 ? 10.001 -2.512 -45.809 1.00 58.09 383 CYS A C 1
ATOM 3158 O O . CYS A 1 383 ? 10.208 -1.380 -45.392 1.00 58.09 383 CYS A O 1
ATOM 3160 N N . PRO A 1 384 ? 10.872 -3.515 -45.593 1.00 55.78 384 PRO A N 1
ATOM 3161 C CA . PRO A 1 384 ? 12.209 -3.307 -45.033 1.00 55.78 384 PRO A CA 1
ATOM 3162 C C . PRO A 1 384 ? 13.198 -2.608 -45.978 1.00 55.78 384 PRO A C 1
ATOM 3164 O O . PRO A 1 384 ? 14.167 -2.036 -45.487 1.00 55.78 384 PRO A O 1
ATOM 3167 N N . ASP A 1 385 ? 12.947 -2.617 -47.291 1.00 55.34 385 ASP A N 1
ATOM 3168 C CA . ASP A 1 385 ? 13.895 -2.130 -48.305 1.00 55.34 385 ASP A CA 1
ATOM 3169 C C . ASP A 1 385 ? 13.314 -0.958 -49.125 1.00 55.34 385 ASP A C 1
ATOM 3171 O O . ASP A 1 385 ? 13.949 0.088 -49.270 1.00 55.34 385 ASP A O 1
ATOM 3175 N N . GLU A 1 386 ? 12.054 -1.057 -49.564 1.00 60.47 386 GLU A N 1
ATOM 3176 C CA . GLU A 1 386 ? 11.324 -0.037 -50.329 1.00 60.47 386 GLU A CA 1
ATOM 3177 C C . GLU A 1 386 ? 10.108 0.488 -49.549 1.00 60.47 386 GLU A C 1
ATOM 3179 O O . GLU A 1 386 ? 8.947 0.137 -49.745 1.00 60.47 386 GLU A O 1
ATOM 3184 N N . PHE A 1 387 ? 10.391 1.388 -48.615 1.00 56.06 387 PHE A N 1
ATOM 3185 C CA . PHE A 1 387 ? 9.424 1.901 -47.640 1.00 56.06 387 PHE A CA 1
ATOM 3186 C C . PHE A 1 387 ? 8.318 2.803 -48.220 1.00 56.06 387 PHE A C 1
ATOM 3188 O O . PHE A 1 387 ? 7.286 2.988 -47.575 1.00 56.06 387 PHE A O 1
ATOM 3195 N N . ASN A 1 388 ? 8.536 3.391 -49.401 1.00 58.84 388 ASN A N 1
ATOM 3196 C CA . ASN A 1 388 ? 7.622 4.369 -50.010 1.00 58.84 388 ASN A CA 1
ATOM 3197 C C . ASN A 1 388 ? 6.478 3.724 -50.811 1.00 58.84 388 ASN A C 1
ATOM 3199 O O . ASN A 1 388 ? 5.557 4.426 -51.218 1.00 58.84 388 ASN A O 1
ATOM 3203 N N . SER A 1 389 ? 6.515 2.407 -51.014 1.00 58.09 389 SER A N 1
ATOM 3204 C CA . SER A 1 389 ? 5.536 1.635 -51.789 1.00 58.09 389 SER A CA 1
ATOM 3205 C C . SER A 1 389 ? 4.702 0.693 -50.904 1.00 58.09 389 SER A C 1
ATOM 3207 O O . SER A 1 389 ? 4.220 -0.344 -51.354 1.00 58.09 389 SER A O 1
ATOM 3209 N N . CYS A 1 390 ? 4.515 1.040 -49.623 1.00 61.22 390 CYS A N 1
ATOM 3210 C CA . CYS A 1 390 ? 3.709 0.254 -48.687 1.00 61.22 390 CYS A CA 1
ATOM 3211 C C . CYS A 1 390 ? 2.239 0.179 -49.141 1.00 61.22 390 CYS A C 1
ATOM 3213 O O . CYS A 1 390 ? 1.534 1.184 -49.137 1.00 61.22 390 CYS A O 1
ATOM 3215 N N . THR A 1 391 ? 1.762 -1.027 -49.463 1.00 61.56 391 THR A N 1
ATOM 3216 C CA . THR A 1 391 ? 0.381 -1.291 -49.913 1.00 61.56 391 THR A CA 1
ATOM 3217 C C . THR A 1 391 ? -0.606 -1.565 -48.774 1.00 61.56 391 THR A C 1
ATOM 3219 O O . THR A 1 391 ? -1.802 -1.706 -49.017 1.00 61.56 391 THR A O 1
ATOM 3222 N N . SER A 1 392 ? -0.127 -1.656 -47.528 1.00 61.81 392 SER A N 1
ATOM 3223 C CA . SER A 1 392 ? -0.976 -1.868 -46.346 1.00 61.81 392 SER A CA 1
ATOM 3224 C C . SER A 1 392 ? -1.653 -0.581 -45.851 1.00 61.81 392 SER A C 1
ATOM 3226 O O . SER A 1 392 ? -1.223 0.527 -46.172 1.00 61.81 392 SER A O 1
ATOM 3228 N N . GLU A 1 393 ? -2.639 -0.727 -44.960 1.00 59.97 393 GLU A N 1
ATOM 3229 C CA . GLU A 1 393 ? -3.323 0.380 -44.262 1.00 59.97 393 GLU A CA 1
ATOM 3230 C C . GLU A 1 393 ? -2.390 1.272 -43.415 1.00 59.97 393 GLU A C 1
ATOM 3232 O O . GLU A 1 393 ? -2.823 2.292 -42.886 1.00 59.97 393 GLU A O 1
ATOM 3237 N N . ALA A 1 394 ? -1.104 0.918 -43.277 1.00 59.69 394 ALA A N 1
ATOM 3238 C CA . ALA A 1 394 ? -0.125 1.710 -42.537 1.00 59.69 394 ALA A CA 1
ATOM 3239 C C . ALA A 1 394 ? 0.166 3.092 -43.158 1.00 59.69 394 ALA A C 1
ATOM 3241 O O . ALA A 1 394 ? 0.609 3.992 -42.442 1.00 59.69 394 ALA A O 1
ATOM 3242 N N . GLY A 1 395 ? -0.093 3.261 -44.462 1.00 64.19 395 GLY A N 1
ATOM 3243 C CA . GLY A 1 395 ? 0.069 4.530 -45.177 1.00 64.19 395 GLY A CA 1
ATOM 3244 C C . GLY A 1 395 ? 1.528 4.987 -45.375 1.00 64.19 395 GLY A C 1
ATOM 3245 O O . GLY A 1 395 ? 2.470 4.290 -44.982 1.00 64.19 395 GLY A O 1
ATOM 3246 N N . PRO A 1 396 ? 1.738 6.153 -46.020 1.00 69.19 396 PRO A N 1
ATOM 3247 C CA . PRO A 1 396 ? 3.067 6.700 -46.284 1.00 69.19 3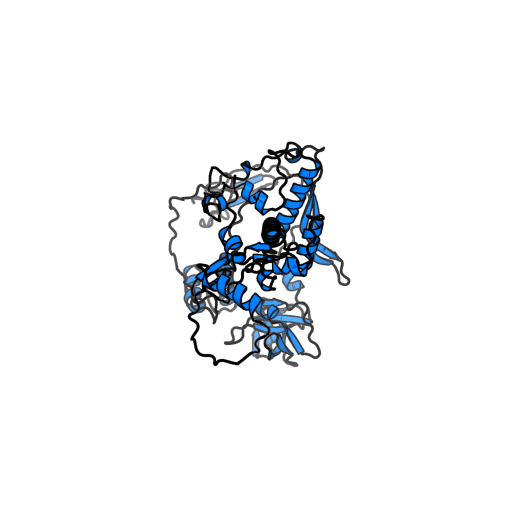96 PRO A CA 1
ATOM 3248 C C . PRO A 1 396 ? 3.671 7.394 -45.054 1.00 69.19 396 PRO A C 1
ATOM 3250 O O . PRO A 1 396 ? 2.973 7.829 -44.136 1.00 69.19 396 PRO A O 1
ATOM 3253 N N . PHE A 1 397 ? 4.994 7.553 -45.057 1.00 70.12 397 PHE A N 1
ATOM 3254 C CA . PHE A 1 397 ? 5.698 8.339 -44.046 1.00 70.12 397 PHE A CA 1
ATOM 3255 C C . PHE A 1 397 ? 5.459 9.844 -44.226 1.00 70.12 397 PHE A C 1
ATOM 3257 O O . PHE A 1 397 ? 5.474 10.354 -45.345 1.00 70.12 397 PHE A O 1
ATOM 3264 N N . ARG A 1 398 ? 5.336 10.572 -43.112 1.00 78.50 398 ARG A N 1
ATOM 3265 C CA . ARG A 1 398 ? 5.294 12.044 -43.078 1.00 78.50 398 ARG A CA 1
ATOM 3266 C C . ARG A 1 398 ? 6.525 12.619 -42.383 1.00 78.50 398 ARG A C 1
ATOM 3268 O O . ARG A 1 398 ? 7.049 12.013 -41.451 1.00 78.50 398 ARG A O 1
ATOM 3275 N N . GLN A 1 399 ? 6.979 13.795 -42.807 1.00 79.50 399 GLN A N 1
ATOM 3276 C CA . GLN A 1 399 ? 8.108 14.479 -42.172 1.00 79.50 399 GLN A CA 1
ATOM 3277 C C . GLN A 1 399 ? 7.706 15.065 -40.814 1.00 79.50 399 GLN A C 1
ATOM 3279 O O . GLN A 1 399 ? 6.671 15.719 -40.690 1.00 79.50 399 GLN A O 1
ATOM 3284 N N . TYR A 1 400 ? 8.539 14.837 -39.798 1.00 72.25 400 TYR A N 1
ATOM 3285 C CA . TYR A 1 400 ? 8.361 15.331 -38.438 1.00 72.25 400 TYR A CA 1
ATOM 3286 C C . TYR A 1 400 ? 9.502 16.280 -38.069 1.00 72.25 400 TYR A C 1
ATOM 3288 O O . TYR A 1 400 ? 10.681 15.936 -38.173 1.00 72.25 400 TYR A O 1
ATOM 3296 N N . LYS A 1 401 ? 9.151 17.494 -37.640 1.00 66.56 401 LYS A N 1
ATOM 3297 C CA . LYS A 1 401 ? 10.117 18.534 -37.283 1.00 66.56 401 LYS A CA 1
ATOM 3298 C C . LYS A 1 401 ? 10.506 18.375 -35.812 1.00 66.56 401 LYS A C 1
ATOM 3300 O O . LYS A 1 401 ? 9.655 18.487 -34.935 1.00 66.56 401 LYS A O 1
ATOM 3305 N N . LEU A 1 402 ? 11.779 18.092 -35.544 1.00 62.31 402 LEU A N 1
ATOM 3306 C CA . LEU A 1 402 ? 12.305 18.017 -34.179 1.00 62.31 402 LEU A CA 1
ATOM 3307 C C . LEU A 1 402 ? 12.455 19.434 -33.599 1.00 62.31 402 LEU A C 1
ATOM 3309 O O . LEU A 1 402 ? 13.012 20.314 -34.255 1.00 62.31 402 LEU A O 1
ATOM 3313 N N . HIS A 1 403 ? 11.968 19.653 -32.377 1.00 52.59 403 HIS A N 1
ATOM 3314 C CA . HIS A 1 403 ? 12.276 20.848 -31.587 1.00 52.59 403 HIS A CA 1
ATOM 3315 C C . HIS A 1 403 ? 13.497 20.565 -30.705 1.00 52.59 403 HIS A C 1
ATOM 3317 O O . HIS A 1 403 ? 13.552 19.524 -30.052 1.00 52.59 403 HIS A O 1
ATOM 3323 N N . GLU A 1 404 ? 14.491 21.457 -30.730 1.00 43.22 404 GLU A N 1
ATOM 3324 C CA . GLU A 1 404 ? 15.694 21.340 -29.900 1.00 43.22 404 GLU A CA 1
ATOM 3325 C C . GLU A 1 404 ? 15.322 21.475 -28.417 1.00 43.22 404 GLU A C 1
ATOM 3327 O O . GLU A 1 404 ? 14.697 22.449 -28.005 1.00 43.22 404 GLU A O 1
ATOM 3332 N N . MET A 1 405 ? 15.715 20.482 -27.620 1.00 38.44 405 MET A N 1
ATOM 3333 C CA . MET A 1 405 ? 15.798 20.577 -26.165 1.00 38.44 405 MET A CA 1
ATOM 3334 C C . MET A 1 405 ? 17.278 20.565 -25.783 1.00 38.44 405 MET A C 1
ATOM 3336 O O . MET A 1 405 ? 18.041 19.773 -26.338 1.00 38.44 405 MET A O 1
ATOM 3340 N N . GLU A 1 406 ? 17.679 21.414 -24.838 1.00 36.47 406 GLU A N 1
ATOM 3341 C CA . GLU A 1 406 ? 19.023 21.383 -24.255 1.00 36.47 406 GLU A CA 1
ATOM 3342 C C . GLU A 1 406 ? 19.250 20.033 -23.555 1.00 36.47 406 GLU A C 1
ATOM 3344 O O . GLU A 1 406 ? 18.523 19.651 -22.635 1.00 36.47 406 GLU A O 1
ATOM 3349 N N . VAL A 1 407 ? 20.231 19.268 -24.039 1.00 33.38 407 VAL A N 1
ATOM 3350 C CA . VAL A 1 407 ? 20.518 17.905 -23.577 1.00 33.38 407 VAL A CA 1
ATOM 3351 C C . VAL A 1 407 ? 21.520 17.955 -22.427 1.00 33.38 407 VAL A C 1
ATOM 3353 O O . VAL A 1 407 ? 22.667 18.346 -22.614 1.00 33.38 407 VAL A O 1
ATOM 3356 N N . THR A 1 408 ? 21.113 17.493 -21.243 1.00 32.66 408 THR A N 1
ATOM 3357 C CA . THR A 1 408 ? 22.049 16.995 -20.224 1.00 32.66 408 THR A CA 1
ATOM 3358 C C . THR A 1 408 ? 22.322 15.525 -20.535 1.00 32.66 408 THR A C 1
ATOM 3360 O O . THR A 1 408 ? 21.400 14.706 -20.510 1.00 32.66 408 THR A O 1
ATOM 3363 N N . GLU A 1 409 ? 23.564 15.185 -20.876 1.00 31.81 409 GLU A N 1
ATOM 3364 C CA . GLU A 1 409 ? 23.959 13.818 -21.225 1.00 31.81 409 GLU A CA 1
ATOM 3365 C C . GLU A 1 409 ? 23.667 12.843 -20.075 1.00 31.81 409 GLU A C 1
ATOM 3367 O O . GLU A 1 409 ? 24.234 12.924 -18.986 1.00 31.81 409 GLU A O 1
ATOM 3372 N N . ARG A 1 410 ? 22.774 11.882 -20.329 1.00 29.98 410 ARG A N 1
ATOM 3373 C CA . ARG A 1 410 ? 22.653 10.650 -19.548 1.00 29.98 410 ARG A CA 1
ATOM 3374 C C . ARG A 1 410 ? 23.010 9.490 -20.460 1.00 29.98 410 ARG A C 1
ATOM 3376 O O . ARG A 1 410 ? 22.270 9.179 -21.391 1.00 29.98 410 ARG A O 1
ATOM 3383 N N . LEU A 1 411 ? 24.136 8.851 -20.167 1.00 32.97 411 LEU A N 1
ATOM 3384 C CA . LEU A 1 411 ? 24.498 7.555 -20.724 1.00 32.97 411 LEU A CA 1
ATOM 3385 C C . LEU A 1 411 ? 23.440 6.532 -20.284 1.00 32.97 411 LEU A C 1
ATOM 3387 O O . LEU A 1 411 ? 23.266 6.271 -19.094 1.00 32.97 411 LEU A O 1
ATOM 3391 N N . ILE A 1 412 ? 22.700 5.989 -21.247 1.00 29.30 412 ILE A N 1
ATOM 3392 C CA . ILE A 1 412 ? 21.783 4.871 -21.029 1.00 29.30 412 ILE A CA 1
ATOM 3393 C C . ILE A 1 412 ? 22.644 3.605 -20.992 1.00 29.30 412 ILE A C 1
ATOM 3395 O O . ILE A 1 412 ? 23.184 3.193 -22.016 1.00 29.30 412 ILE A O 1
ATOM 3399 N N . ALA A 1 413 ? 22.802 3.009 -19.811 1.00 33.19 413 ALA A N 1
ATOM 3400 C CA . ALA A 1 413 ? 23.382 1.679 -19.675 1.00 33.19 413 ALA A CA 1
ATOM 3401 C C . ALA A 1 413 ? 22.350 0.627 -20.115 1.00 33.19 413 ALA A C 1
ATOM 3403 O O . ALA A 1 413 ? 21.204 0.658 -19.666 1.00 33.19 413 ALA A O 1
ATOM 3404 N N . ASN A 1 414 ? 22.765 -0.287 -20.997 1.00 33.22 414 ASN A N 1
ATOM 3405 C CA . ASN A 1 414 ? 21.992 -1.456 -21.416 1.00 33.22 414 ASN A CA 1
ATOM 3406 C C . ASN A 1 414 ? 21.567 -2.270 -20.183 1.00 33.22 414 ASN A C 1
ATOM 3408 O O . ASN A 1 414 ? 22.409 -2.749 -19.425 1.00 33.22 414 ASN A O 1
ATOM 3412 N N . SER A 1 415 ? 20.258 -2.368 -19.970 1.00 44.94 415 SER A N 1
ATOM 3413 C CA . SER A 1 415 ? 19.637 -2.832 -18.734 1.00 44.94 415 SER A CA 1
ATOM 3414 C C . SER A 1 415 ? 19.400 -4.347 -18.712 1.00 44.94 415 SER A C 1
ATOM 3416 O O . SER A 1 415 ? 18.711 -4.885 -19.574 1.00 44.94 415 SER A O 1
ATOM 3418 N N . ASP A 1 416 ? 19.921 -4.957 -17.645 1.00 48.12 416 ASP A N 1
ATOM 3419 C CA . ASP A 1 416 ? 19.357 -6.061 -16.846 1.00 48.12 416 ASP A CA 1
ATOM 3420 C C . ASP A 1 416 ? 19.893 -7.499 -16.999 1.00 48.12 416 ASP A C 1
ATOM 3422 O O . ASP A 1 416 ? 19.884 -8.212 -15.998 1.00 48.12 416 ASP A O 1
ATOM 3426 N N . GLU A 1 417 ? 20.461 -7.944 -18.127 1.00 42.69 417 GLU A N 1
ATOM 3427 C CA . GLU A 1 417 ? 21.093 -9.289 -18.164 1.00 42.69 417 GLU A CA 1
ATOM 3428 C C . GLU A 1 417 ? 22.516 -9.300 -17.582 1.00 42.69 417 GLU A C 1
ATOM 3430 O O . GLU A 1 417 ? 22.874 -10.186 -16.803 1.00 42.69 417 GLU A O 1
ATOM 3435 N N . ASN A 1 418 ? 23.325 -8.285 -17.899 1.00 47.06 418 ASN A N 1
ATOM 3436 C CA . ASN A 1 418 ? 24.711 -8.218 -17.425 1.00 47.06 418 ASN A CA 1
ATOM 3437 C C . ASN A 1 418 ? 24.802 -7.959 -15.913 1.00 47.06 418 ASN A C 1
ATOM 3439 O O . ASN A 1 418 ? 25.680 -8.507 -15.252 1.00 47.06 418 ASN A O 1
ATOM 3443 N N . SER A 1 419 ? 23.861 -7.200 -15.342 1.00 55.81 419 SER A N 1
ATOM 3444 C CA . SER A 1 419 ? 23.852 -6.897 -13.905 1.00 55.81 419 SER A CA 1
ATOM 3445 C C . SER A 1 419 ? 23.533 -8.122 -13.040 1.00 55.81 419 SER A C 1
ATOM 3447 O O . SER A 1 419 ? 24.028 -8.216 -11.922 1.00 55.81 419 SER A O 1
ATOM 3449 N N . PHE A 1 420 ? 22.743 -9.080 -13.539 1.00 62.94 420 PHE A N 1
ATOM 3450 C CA . PHE A 1 420 ? 22.458 -10.333 -12.830 1.00 62.94 420 PHE A CA 1
ATOM 3451 C C . PHE A 1 420 ? 23.660 -11.287 -12.839 1.00 62.94 420 PHE A C 1
ATOM 3453 O O . PHE A 1 420 ? 23.957 -11.915 -11.824 1.00 62.94 420 PHE A O 1
ATOM 3460 N N . ILE A 1 421 ? 24.385 -11.355 -13.962 1.00 64.31 421 ILE A N 1
ATOM 3461 C CA . ILE A 1 421 ? 25.605 -12.165 -14.100 1.00 64.31 421 ILE A CA 1
ATOM 3462 C C . ILE A 1 421 ? 26.701 -11.656 -13.152 1.00 64.31 421 ILE A C 1
ATOM 3464 O O . ILE A 1 421 ? 27.346 -12.462 -12.487 1.00 64.31 421 ILE A O 1
ATOM 3468 N N . GLU A 1 422 ? 26.862 -10.335 -13.027 1.00 67.50 422 GLU A N 1
ATOM 3469 C CA . GLU A 1 422 ? 27.848 -9.709 -12.129 1.00 67.50 422 GLU A CA 1
ATOM 3470 C C . GLU A 1 422 ? 27.619 -10.023 -10.637 1.00 67.50 422 GLU A C 1
ATOM 3472 O O . GLU A 1 422 ? 28.559 -9.980 -9.838 1.00 67.50 422 GLU A O 1
ATOM 3477 N N . LEU A 1 423 ? 26.383 -10.361 -10.249 1.00 73.50 423 LEU A N 1
ATOM 3478 C CA . LEU A 1 423 ? 26.027 -10.696 -8.868 1.00 73.50 423 LEU A CA 1
ATOM 3479 C C . LEU A 1 423 ? 26.330 -12.151 -8.491 1.00 73.50 423 LEU A C 1
ATOM 3481 O O . LEU A 1 423 ? 26.302 -12.465 -7.303 1.00 73.50 423 LEU A O 1
ATOM 3485 N N . ILE A 1 424 ? 26.599 -13.044 -9.450 1.00 78.81 424 ILE A N 1
ATOM 3486 C CA . ILE A 1 424 ? 26.847 -14.469 -9.192 1.00 78.81 424 ILE A CA 1
ATOM 3487 C C . ILE A 1 424 ? 28.353 -14.697 -9.053 1.00 78.81 424 ILE A C 1
ATOM 3489 O O . ILE A 1 424 ? 29.066 -14.871 -10.035 1.00 78.81 424 ILE A O 1
ATOM 3493 N N . GLN A 1 425 ? 28.817 -14.717 -7.805 1.00 82.06 425 GLN A N 1
ATOM 3494 C CA . GLN A 1 425 ? 30.217 -14.918 -7.432 1.00 82.06 425 GLN A CA 1
ATOM 3495 C C . GLN A 1 425 ? 30.410 -16.218 -6.628 1.00 82.06 425 GLN A C 1
ATOM 3497 O O . GLN A 1 425 ? 29.461 -16.706 -5.992 1.00 82.06 425 GLN A O 1
ATOM 3502 N N . PRO A 1 426 ? 31.635 -16.777 -6.598 1.00 85.50 426 PRO A N 1
ATOM 3503 C CA . PRO A 1 426 ? 31.969 -17.926 -5.767 1.00 85.50 426 PRO A CA 1
ATOM 3504 C C . PRO A 1 426 ? 31.602 -17.699 -4.296 1.00 85.50 426 PRO A C 1
ATOM 3506 O O . PRO A 1 426 ? 31.935 -16.682 -3.693 1.00 85.50 426 PRO A O 1
ATOM 3509 N N . GLY A 1 427 ? 30.929 -18.676 -3.694 1.00 82.44 427 GLY A N 1
ATOM 3510 C CA . GLY A 1 427 ? 30.502 -18.655 -2.295 1.00 82.44 427 GLY A CA 1
ATOM 3511 C C . GLY A 1 427 ? 29.037 -18.279 -2.073 1.00 82.44 427 GLY A C 1
ATOM 3512 O O . GLY A 1 427 ? 28.524 -18.559 -0.987 1.00 82.44 427 GLY A O 1
ATOM 3513 N N . ILE A 1 428 ? 28.355 -17.724 -3.078 1.00 87.69 428 ILE A N 1
ATOM 3514 C CA . ILE A 1 428 ? 26.930 -17.373 -3.004 1.00 87.69 428 ILE A CA 1
ATOM 3515 C C . ILE A 1 428 ? 26.050 -18.628 -2.999 1.00 87.69 428 ILE A C 1
ATOM 3517 O O . ILE A 1 428 ? 26.362 -19.633 -3.637 1.00 87.69 428 ILE A O 1
ATOM 3521 N N . ILE A 1 429 ? 24.936 -18.564 -2.268 1.00 87.75 429 ILE A N 1
ATOM 3522 C CA . ILE A 1 429 ? 23.920 -19.617 -2.217 1.00 87.75 429 ILE A CA 1
ATOM 3523 C C . ILE A 1 429 ? 22.765 -19.235 -3.151 1.00 87.75 429 ILE A C 1
ATOM 3525 O O . ILE A 1 429 ? 22.251 -18.119 -3.091 1.00 87.75 429 ILE A O 1
ATOM 3529 N N . LEU A 1 430 ? 22.372 -20.163 -4.017 1.00 89.00 430 LEU A N 1
ATOM 3530 C CA . LEU A 1 430 ? 21.376 -19.985 -5.068 1.00 89.00 430 LEU A CA 1
ATOM 3531 C C . LEU A 1 430 ? 20.229 -20.975 -4.869 1.00 89.00 430 LEU A C 1
ATOM 3533 O O . LEU A 1 430 ? 20.476 -22.148 -4.588 1.00 89.00 430 LEU A O 1
ATOM 3537 N N . ALA A 1 431 ? 18.995 -20.525 -5.082 1.00 86.38 431 ALA A N 1
ATOM 3538 C CA . ALA A 1 431 ? 17.856 -21.410 -5.280 1.00 86.38 431 ALA A CA 1
ATOM 3539 C C . ALA A 1 431 ? 17.693 -21.703 -6.772 1.00 86.38 431 ALA A C 1
ATOM 3541 O O . ALA A 1 431 ? 17.618 -20.794 -7.604 1.00 86.38 431 ALA A O 1
ATOM 3542 N N . VAL A 1 432 ? 17.658 -22.985 -7.104 1.00 87.12 432 VAL A N 1
ATOM 3543 C CA . VAL A 1 432 ? 17.680 -23.521 -8.460 1.00 87.12 432 VAL A CA 1
ATOM 3544 C C . VAL A 1 432 ? 16.378 -24.254 -8.698 1.00 87.12 432 VAL A C 1
ATOM 3546 O O . VAL A 1 432 ? 15.986 -25.117 -7.921 1.00 87.12 432 VAL A O 1
ATOM 3549 N N . PHE A 1 433 ? 15.703 -23.929 -9.789 1.00 81.06 433 PHE A N 1
ATOM 3550 C CA . PHE A 1 433 ? 14.471 -24.604 -10.166 1.00 81.06 433 PHE A CA 1
ATOM 3551 C C . PHE A 1 433 ? 14.659 -26.123 -10.306 1.00 81.06 433 PHE A C 1
ATOM 3553 O O . PHE A 1 433 ? 15.621 -26.567 -10.932 1.00 81.06 433 PHE A O 1
ATOM 3560 N N . THR A 1 434 ? 13.675 -26.896 -9.843 1.00 80.19 434 THR A N 1
ATOM 3561 C CA . THR A 1 434 ? 13.568 -28.339 -10.093 1.00 80.19 434 THR A CA 1
ATOM 3562 C C . THR A 1 434 ? 12.206 -28.701 -10.684 1.00 80.19 434 THR A C 1
ATOM 3564 O O . THR A 1 434 ? 11.204 -28.026 -10.446 1.00 80.19 434 THR A O 1
ATOM 3567 N N . ASP A 1 435 ? 12.163 -29.747 -11.508 1.00 67.12 435 ASP A N 1
ATOM 3568 C CA . ASP A 1 435 ? 10.929 -30.377 -11.981 1.00 67.12 435 ASP A CA 1
ATOM 3569 C C . ASP A 1 435 ? 10.581 -31.667 -11.221 1.00 67.12 435 ASP A C 1
ATOM 3571 O O . ASP A 1 435 ? 9.572 -32.301 -11.542 1.00 67.12 435 ASP A O 1
ATOM 3575 N N . ASN A 1 436 ? 11.357 -32.020 -10.189 1.00 72.25 436 ASN A N 1
ATOM 3576 C CA . ASN A 1 436 ? 11.121 -33.221 -9.399 1.00 72.25 436 ASN A CA 1
ATOM 3577 C C . ASN A 1 436 ? 9.818 -33.125 -8.579 1.00 72.25 436 ASN A C 1
ATOM 3579 O O . ASN A 1 436 ? 9.590 -32.134 -7.882 1.00 72.25 436 ASN A O 1
ATOM 3583 N N . PRO A 1 437 ? 8.942 -34.149 -8.631 1.00 62.00 437 PRO A N 1
ATOM 3584 C CA . PRO A 1 437 ? 7.696 -34.152 -7.871 1.00 62.00 437 PRO A CA 1
ATOM 3585 C C . PRO A 1 437 ? 7.955 -34.065 -6.360 1.00 62.00 437 PRO A C 1
ATOM 3587 O O . PRO A 1 437 ? 8.586 -34.951 -5.791 1.00 62.00 437 PRO A O 1
ATOM 3590 N N . GLY A 1 438 ? 7.423 -33.028 -5.707 1.00 65.25 438 GLY A N 1
ATOM 3591 C CA . GLY A 1 438 ? 7.505 -32.850 -4.251 1.00 65.25 438 GLY A CA 1
ATOM 3592 C C . GLY A 1 438 ? 8.617 -31.918 -3.761 1.00 65.25 438 GLY A C 1
ATOM 3593 O O . GLY A 1 438 ? 8.684 -31.670 -2.559 1.00 65.25 438 GLY A O 1
ATOM 3594 N N . GLU A 1 439 ? 9.437 -31.365 -4.658 1.00 72.25 439 GLU A N 1
ATOM 3595 C CA . GLU A 1 439 ? 10.392 -30.304 -4.328 1.00 72.25 439 GLU A CA 1
ATOM 3596 C C . GLU A 1 439 ? 10.179 -29.076 -5.217 1.00 72.25 439 GLU A C 1
ATOM 3598 O O . GLU A 1 439 ? 9.986 -29.199 -6.424 1.00 72.25 439 GLU A O 1
ATOM 3603 N N . ASP A 1 440 ? 10.203 -27.884 -4.619 1.00 72.12 440 ASP A N 1
ATOM 3604 C CA . ASP A 1 440 ? 9.981 -26.628 -5.349 1.00 72.12 440 ASP A CA 1
ATOM 3605 C C . ASP A 1 440 ? 11.278 -26.088 -5.978 1.00 72.12 440 ASP A C 1
ATOM 3607 O O . ASP A 1 440 ? 11.266 -25.489 -7.058 1.00 72.12 440 ASP A O 1
ATOM 3611 N N . TYR A 1 441 ? 12.419 -26.337 -5.331 1.00 84.69 441 TYR A N 1
ATOM 3612 C CA . TYR A 1 441 ? 13.748 -25.933 -5.785 1.00 84.69 441 TYR A CA 1
ATOM 3613 C C . TYR A 1 441 ? 14.845 -26.722 -5.058 1.00 84.69 441 TYR A C 1
ATOM 3615 O O . TYR A 1 441 ? 14.659 -27.195 -3.939 1.00 84.69 441 TYR A O 1
ATOM 3623 N N . TYR A 1 442 ? 16.027 -26.775 -5.669 1.00 87.69 442 TYR A N 1
ATOM 3624 C CA . TYR A 1 442 ? 17.271 -27.190 -5.028 1.00 87.69 442 TYR A CA 1
ATOM 3625 C C . TYR A 1 442 ? 18.078 -25.985 -4.572 1.00 87.69 442 TYR A C 1
ATOM 3627 O O . TYR A 1 442 ? 18.011 -24.919 -5.177 1.00 87.69 442 TYR A O 1
ATOM 3635 N N . ILE A 1 443 ? 18.885 -26.151 -3.528 1.00 90.19 443 ILE A N 1
ATOM 3636 C CA . ILE A 1 443 ? 19.832 -25.117 -3.117 1.00 90.19 443 ILE A CA 1
ATOM 3637 C C . ILE A 1 443 ? 21.239 -25.508 -3.561 1.00 90.19 443 ILE A C 1
ATOM 3639 O O . ILE A 1 443 ? 21.695 -26.622 -3.305 1.00 90.19 443 ILE A O 1
ATOM 3643 N N . LEU A 1 444 ? 21.939 -24.567 -4.190 1.00 91.62 444 LEU A N 1
ATOM 3644 C CA . LEU A 1 444 ? 23.290 -24.730 -4.711 1.00 91.62 444 LEU A CA 1
ATOM 3645 C C . LEU A 1 444 ? 24.225 -23.676 -4.111 1.00 91.62 444 LEU A C 1
ATOM 3647 O O . LEU A 1 444 ? 23.925 -22.485 -4.137 1.00 91.62 444 LEU A O 1
ATOM 3651 N N . LYS A 1 445 ? 25.391 -24.090 -3.614 1.00 91.31 445 LYS A N 1
ATOM 3652 C CA . LYS A 1 445 ? 26.501 -23.178 -3.321 1.00 91.31 445 LYS A CA 1
ATOM 3653 C C . LYS A 1 445 ? 27.349 -22.999 -4.573 1.00 91.31 445 LYS A C 1
ATOM 3655 O O . LYS A 1 445 ? 27.994 -23.952 -5.001 1.00 91.31 445 LYS A O 1
ATOM 3660 N N . CYS A 1 446 ? 27.375 -21.792 -5.117 1.00 90.19 446 CYS A N 1
ATOM 3661 C CA . CYS A 1 446 ? 28.224 -21.415 -6.240 1.00 90.19 446 CYS A CA 1
ATOM 3662 C C . CYS A 1 446 ? 29.709 -21.561 -5.863 1.00 90.19 446 CYS A C 1
ATOM 3664 O O . CYS A 1 446 ? 30.113 -21.116 -4.784 1.00 90.19 446 CYS A O 1
ATOM 3666 N N . ILE A 1 447 ? 30.523 -22.179 -6.724 1.00 89.50 447 ILE A N 1
ATOM 3667 C CA . ILE A 1 447 ? 31.977 -22.326 -6.513 1.00 89.50 447 ILE A CA 1
ATOM 3668 C C . ILE A 1 447 ? 32.823 -21.648 -7.595 1.00 89.50 447 ILE A C 1
ATOM 3670 O O . ILE A 1 447 ? 34.013 -21.438 -7.371 1.00 89.50 447 ILE A O 1
ATOM 3674 N N . SER A 1 448 ? 32.232 -21.270 -8.730 1.00 86.19 448 SER A N 1
ATOM 3675 C CA . SER A 1 448 ? 32.917 -20.547 -9.804 1.00 86.19 448 SER A CA 1
ATOM 3676 C C . SER A 1 448 ? 32.039 -19.454 -10.398 1.00 86.19 448 SER A C 1
ATOM 3678 O O . SER A 1 448 ? 30.817 -19.544 -10.333 1.00 86.19 448 SER A O 1
ATOM 3680 N N . ASP A 1 449 ? 32.652 -18.485 -11.072 1.00 86.38 449 ASP A N 1
ATOM 3681 C CA . ASP A 1 449 ? 31.917 -17.524 -11.897 1.00 86.38 449 ASP A CA 1
ATOM 3682 C C . ASP A 1 449 ? 31.138 -18.220 -13.026 1.00 86.38 449 ASP A C 1
ATOM 3684 O O . ASP A 1 449 ? 31.397 -19.383 -13.368 1.00 86.38 449 ASP A O 1
ATOM 3688 N N . VAL A 1 450 ? 30.184 -17.493 -13.614 1.00 85.88 450 VAL A N 1
ATOM 3689 C CA . VAL A 1 450 ? 29.387 -17.959 -14.755 1.00 85.88 450 VAL A CA 1
ATOM 3690 C C . VAL A 1 450 ? 30.306 -18.239 -15.946 1.00 85.88 450 VAL A C 1
ATOM 3692 O O . VAL A 1 450 ? 30.997 -17.349 -16.442 1.00 85.88 450 VAL A O 1
ATOM 3695 N N . LYS A 1 451 ? 30.287 -19.475 -16.449 1.00 85.88 451 LYS A N 1
ATOM 3696 C CA . LYS A 1 451 ? 31.112 -19.907 -17.585 1.00 85.88 451 LYS A CA 1
ATOM 3697 C C . LYS A 1 451 ? 30.234 -20.148 -18.805 1.00 85.88 451 LYS A C 1
ATOM 3699 O O . LYS A 1 451 ? 29.223 -20.841 -18.721 1.00 85.88 451 LYS A O 1
ATOM 3704 N N . LYS A 1 452 ? 30.642 -19.632 -19.966 1.00 86.19 452 LYS A N 1
ATOM 3705 C CA . LYS A 1 452 ? 30.067 -20.051 -21.250 1.00 86.19 452 LYS A CA 1
ATOM 3706 C C . LYS A 1 452 ? 30.787 -21.311 -21.720 1.00 86.19 452 LYS A C 1
ATOM 3708 O O . LYS A 1 452 ? 31.999 -21.296 -21.916 1.00 86.19 452 LYS A O 1
ATOM 3713 N N . LEU A 1 453 ? 30.045 -22.400 -21.873 1.00 82.62 453 LEU A N 1
ATOM 3714 C CA . LEU A 1 453 ? 30.599 -23.698 -22.218 1.00 82.62 453 LEU A CA 1
ATOM 3715 C C . LEU A 1 453 ? 31.057 -23.713 -23.686 1.00 82.62 453 LEU A C 1
ATOM 3717 O O . LEU A 1 453 ? 30.286 -23.366 -24.578 1.00 82.62 453 LEU A O 1
ATOM 3721 N N . ILE A 1 454 ? 32.305 -24.111 -23.946 1.00 80.50 454 ILE A N 1
ATOM 3722 C CA . ILE A 1 454 ? 32.884 -24.159 -25.305 1.00 80.50 454 ILE A CA 1
ATOM 3723 C C . ILE A 1 454 ? 32.693 -25.545 -25.942 1.00 80.50 454 ILE A C 1
ATOM 3725 O O . ILE A 1 454 ? 32.505 -25.647 -27.151 1.00 80.50 454 ILE A O 1
ATOM 3729 N N . GLN A 1 455 ? 32.709 -26.607 -25.135 1.00 80.50 455 GLN A N 1
ATOM 3730 C CA . GLN A 1 455 ? 32.537 -27.997 -25.561 1.00 80.50 455 GLN A CA 1
ATOM 3731 C C . GLN A 1 455 ? 31.565 -28.704 -24.622 1.00 80.50 455 GLN A C 1
ATOM 3733 O O . GLN A 1 455 ? 31.569 -28.423 -23.426 1.00 80.50 455 GLN A O 1
ATOM 3738 N N . SER A 1 456 ? 30.742 -29.609 -25.153 1.00 84.06 456 SER A N 1
ATOM 3739 C CA . SER A 1 456 ? 29.770 -30.352 -24.349 1.00 84.06 456 SER A CA 1
ATOM 3740 C C . SER A 1 456 ? 30.458 -31.134 -23.222 1.00 84.06 456 SER A C 1
ATOM 3742 O O . SER A 1 456 ? 31.513 -31.729 -23.433 1.00 84.06 456 SER A O 1
ATOM 3744 N N . THR A 1 457 ? 29.868 -31.126 -22.028 1.00 87.06 457 THR A N 1
ATOM 3745 C CA . THR A 1 457 ? 30.430 -31.752 -20.817 1.00 87.06 457 THR A CA 1
ATOM 3746 C C . THR A 1 457 ? 29.336 -32.395 -19.977 1.00 87.06 457 THR A C 1
ATOM 3748 O O . THR A 1 457 ? 28.163 -32.047 -20.122 1.00 87.06 457 THR A O 1
ATOM 3751 N N . SER A 1 458 ? 29.721 -33.288 -19.069 1.00 86.75 458 SER A N 1
ATOM 3752 C CA . SER A 1 458 ? 28.850 -33.825 -18.024 1.00 86.75 458 SER A CA 1
ATOM 3753 C C . SER A 1 458 ? 29.282 -33.373 -16.628 1.00 86.75 458 SER A C 1
ATOM 3755 O O . SER A 1 458 ? 30.450 -33.033 -16.434 1.00 86.75 458 SER A O 1
ATOM 3757 N N . ASP A 1 459 ? 28.356 -33.365 -15.670 1.00 88.94 459 ASP A N 1
ATOM 3758 C CA . ASP A 1 459 ? 28.650 -33.155 -14.244 1.00 88.94 459 ASP A CA 1
ATOM 3759 C C . ASP A 1 459 ? 28.768 -34.483 -13.463 1.00 88.94 459 ASP A C 1
ATOM 3761 O O . ASP A 1 459 ? 28.518 -35.565 -14.003 1.00 88.94 459 ASP A O 1
ATOM 3765 N N . ASP A 1 460 ? 29.114 -34.414 -12.170 1.00 87.69 460 ASP A N 1
ATOM 3766 C CA . ASP A 1 460 ? 29.249 -35.596 -11.292 1.00 87.69 460 ASP A CA 1
ATOM 3767 C C . ASP A 1 460 ? 27.895 -36.245 -10.935 1.00 87.69 460 ASP A C 1
ATOM 3769 O O . ASP A 1 460 ? 27.834 -37.269 -10.242 1.00 87.69 460 ASP A O 1
ATOM 3773 N N . TRP A 1 461 ? 26.796 -35.631 -11.379 1.00 84.06 461 TRP A N 1
ATOM 3774 C CA . TRP A 1 461 ? 25.423 -36.092 -11.196 1.00 84.06 461 TRP A CA 1
ATOM 3775 C C . TRP A 1 461 ? 24.859 -36.751 -12.463 1.00 84.06 461 TRP A C 1
ATOM 3777 O O . TRP A 1 461 ? 23.718 -37.208 -12.449 1.00 84.06 461 TRP A O 1
ATOM 3787 N N . GLY A 1 462 ? 25.667 -36.871 -13.524 1.00 81.94 462 GLY A N 1
ATOM 3788 C CA . GLY A 1 462 ? 25.308 -37.550 -14.769 1.00 81.94 462 GLY A CA 1
ATOM 3789 C C . GLY A 1 462 ? 24.488 -36.701 -15.744 1.00 81.94 462 GLY A C 1
ATOM 3790 O O . GLY A 1 462 ? 23.945 -37.243 -16.707 1.00 81.94 462 GLY A O 1
ATOM 3791 N N . ASN A 1 463 ? 24.388 -35.388 -15.523 1.00 82.31 463 ASN A N 1
ATOM 3792 C CA . ASN A 1 463 ? 23.714 -34.466 -16.434 1.00 82.31 463 ASN A CA 1
ATOM 3793 C C . ASN A 1 463 ? 24.653 -34.058 -17.568 1.00 82.31 463 ASN A C 1
ATOM 3795 O O . ASN A 1 463 ? 25.823 -33.777 -17.325 1.00 82.31 463 ASN A O 1
ATOM 3799 N N . ASN A 1 464 ? 24.131 -33.966 -18.794 1.00 83.69 464 ASN A N 1
ATOM 3800 C CA . ASN A 1 464 ? 24.891 -33.579 -19.984 1.00 83.69 464 ASN A CA 1
ATOM 3801 C C . ASN A 1 464 ? 24.516 -32.167 -20.449 1.00 83.69 464 ASN A C 1
ATOM 3803 O O . ASN A 1 464 ? 23.337 -31.851 -20.604 1.00 83.69 464 ASN A O 1
ATOM 3807 N N . PHE A 1 465 ? 25.520 -31.351 -20.759 1.00 83.81 465 PHE A N 1
ATOM 3808 C CA . PHE A 1 465 ? 25.369 -29.960 -21.178 1.00 83.81 465 PHE A CA 1
ATOM 3809 C C . PHE A 1 465 ? 25.989 -29.741 -22.556 1.00 83.81 465 PHE A C 1
ATOM 3811 O O . PHE A 1 465 ? 27.066 -30.255 -22.848 1.00 83.81 465 PHE A O 1
ATOM 3818 N N . GLN A 1 466 ? 25.308 -28.968 -23.403 1.00 79.56 466 GLN A N 1
ATOM 3819 C CA . GLN A 1 466 ? 25.733 -28.686 -24.777 1.00 79.56 466 GLN A CA 1
ATOM 3820 C C . GLN A 1 466 ? 26.625 -27.445 -24.863 1.00 79.56 466 GLN A C 1
ATOM 3822 O O . GLN A 1 466 ? 26.444 -26.494 -24.104 1.00 79.56 466 GLN A O 1
ATOM 3827 N N . ALA A 1 467 ? 27.555 -27.421 -25.819 1.00 78.62 467 ALA A N 1
ATOM 3828 C CA . ALA A 1 467 ? 28.363 -26.237 -26.115 1.00 78.62 467 ALA A CA 1
ATOM 3829 C C . ALA A 1 467 ? 27.498 -24.994 -26.430 1.00 78.62 467 ALA A C 1
ATOM 3831 O O . ALA A 1 467 ? 26.432 -25.089 -27.034 1.00 78.62 467 ALA A O 1
ATOM 3832 N N . GLY A 1 468 ? 27.975 -23.812 -26.037 1.00 75.75 468 GLY A N 1
ATOM 3833 C CA . GLY A 1 468 ? 27.340 -22.514 -26.283 1.00 75.75 468 GLY A CA 1
ATOM 3834 C C . GLY A 1 468 ? 26.485 -21.969 -25.133 1.00 75.75 468 GLY A C 1
ATOM 3835 O O . GLY A 1 468 ? 26.145 -20.785 -25.156 1.00 75.75 468 GLY A O 1
ATOM 3836 N N . VAL A 1 469 ? 26.180 -22.781 -24.116 1.00 78.44 469 VAL A N 1
ATOM 3837 C CA . VAL A 1 469 ? 25.307 -22.410 -22.985 1.00 78.44 469 VAL A CA 1
ATOM 3838 C C . VAL A 1 469 ? 26.083 -21.800 -21.812 1.00 78.44 469 VAL A C 1
ATOM 3840 O O . VAL A 1 469 ? 27.252 -22.115 -21.599 1.00 78.44 469 VAL A O 1
ATOM 3843 N N . GLN A 1 470 ? 25.439 -20.924 -21.037 1.00 85.31 470 GLN A N 1
ATOM 3844 C CA . GLN A 1 470 ? 26.005 -20.359 -19.806 1.00 85.31 470 GLN A CA 1
ATOM 3845 C C . GLN A 1 470 ? 25.640 -21.224 -18.595 1.00 85.31 470 GLN A C 1
ATOM 3847 O O . GLN A 1 470 ? 24.458 -21.479 -18.342 1.00 85.31 470 GLN A O 1
ATOM 3852 N N . LEU A 1 471 ? 26.657 -21.652 -17.849 1.00 88.31 471 LEU A N 1
ATOM 3853 C CA . LEU A 1 471 ? 26.537 -22.552 -16.707 1.00 88.31 471 LEU A CA 1
ATOM 3854 C C . LEU A 1 471 ? 27.146 -21.955 -15.442 1.00 88.31 471 LEU A C 1
ATOM 3856 O O . LEU A 1 471 ? 28.072 -21.142 -15.494 1.00 88.31 471 LEU A O 1
ATOM 3860 N N . ILE A 1 472 ? 26.640 -22.426 -14.308 1.00 90.56 472 ILE A N 1
ATOM 3861 C CA . ILE A 1 472 ? 27.193 -22.185 -12.978 1.00 90.56 472 ILE A CA 1
ATOM 3862 C C . ILE A 1 472 ? 27.640 -23.528 -12.415 1.00 90.56 472 ILE A C 1
ATOM 3864 O O . ILE A 1 472 ? 26.895 -24.508 -12.466 1.00 90.56 472 ILE A O 1
ATOM 3868 N N . GLU A 1 473 ? 28.849 -23.553 -11.867 1.00 91.62 473 GLU A N 1
ATOM 3869 C CA . GLU A 1 473 ? 29.387 -24.697 -11.143 1.00 91.62 473 GLU A CA 1
ATOM 3870 C C . GLU A 1 473 ? 29.127 -24.519 -9.645 1.00 91.62 473 GLU A C 1
ATOM 3872 O O . GLU A 1 473 ? 29.349 -23.439 -9.081 1.00 91.62 473 GLU A O 1
ATOM 3877 N N . GLY A 1 474 ? 28.661 -25.573 -8.977 1.00 92.31 474 GLY A N 1
ATOM 3878 C CA . GLY A 1 474 ? 28.360 -25.504 -7.555 1.00 92.31 474 GLY A CA 1
ATOM 3879 C C . GLY A 1 474 ? 28.239 -26.847 -6.851 1.00 92.31 474 GLY A C 1
ATOM 3880 O O . GLY A 1 474 ? 28.400 -27.913 -7.437 1.00 92.31 474 GLY A O 1
ATOM 3881 N N . LEU A 1 475 ? 27.938 -26.773 -5.558 1.00 92.25 475 LEU A N 1
ATOM 3882 C CA . LEU A 1 475 ? 27.713 -27.915 -4.677 1.00 92.25 475 LEU A CA 1
ATOM 3883 C C . LEU A 1 475 ? 26.285 -27.867 -4.133 1.00 92.25 475 LEU A C 1
ATOM 3885 O O . LEU A 1 475 ? 25.883 -26.858 -3.549 1.00 92.25 475 LEU A O 1
ATOM 3889 N N . TYR A 1 476 ? 25.520 -28.945 -4.304 1.00 91.56 476 TYR A N 1
ATOM 3890 C CA . TYR A 1 476 ? 24.153 -29.017 -3.786 1.00 91.56 476 TYR A CA 1
ATOM 3891 C C . TYR A 1 476 ? 24.113 -29.095 -2.260 1.00 91.56 476 TYR A C 1
ATOM 3893 O O . TYR A 1 476 ? 25.032 -29.594 -1.602 1.00 91.56 476 TYR A O 1
ATOM 3901 N N . PHE A 1 477 ? 23.005 -28.631 -1.695 1.00 89.44 477 PHE A N 1
ATOM 3902 C CA . PHE A 1 477 ? 22.636 -28.902 -0.317 1.00 89.44 477 PHE A CA 1
ATOM 3903 C C . PHE A 1 477 ? 21.536 -29.956 -0.242 1.00 89.44 477 PHE A C 1
ATOM 3905 O O . PHE A 1 477 ? 20.589 -29.936 -1.020 1.00 89.44 477 PHE A O 1
ATOM 3912 N N . ASP A 1 478 ? 21.649 -30.819 0.758 1.00 86.25 478 ASP A N 1
ATOM 3913 C CA . ASP A 1 478 ? 20.633 -31.780 1.159 1.00 86.25 478 ASP A CA 1
ATOM 3914 C C . ASP A 1 478 ? 19.718 -31.173 2.232 1.00 86.25 478 ASP A C 1
ATOM 3916 O O . ASP A 1 478 ? 20.190 -30.457 3.127 1.00 86.25 478 ASP A O 1
ATOM 3920 N N . LYS A 1 479 ? 18.415 -31.445 2.156 1.00 84.75 479 LYS A N 1
ATOM 3921 C CA . LYS A 1 479 ? 17.404 -30.904 3.076 1.00 84.75 479 LYS A CA 1
ATOM 3922 C C . LYS A 1 479 ? 17.287 -31.828 4.291 1.00 84.75 479 LYS A C 1
ATOM 3924 O O . LYS A 1 479 ? 16.849 -32.964 4.175 1.00 84.75 479 LYS A O 1
ATOM 3929 N N . LEU A 1 480 ? 17.678 -31.348 5.474 1.00 78.88 480 LEU A N 1
ATOM 3930 C CA . LEU A 1 480 ? 17.756 -32.175 6.687 1.00 78.88 480 LEU A CA 1
ATOM 3931 C C . LEU A 1 480 ? 16.442 -32.243 7.474 1.00 78.88 480 LEU A C 1
ATOM 3933 O O . LEU A 1 480 ? 16.038 -33.321 7.901 1.00 78.88 480 LEU A O 1
ATOM 3937 N N . CYS A 1 481 ? 15.809 -31.097 7.741 1.00 68.50 481 CYS A N 1
ATOM 3938 C CA . CYS A 1 481 ? 14.566 -31.035 8.509 1.00 68.50 481 CYS A CA 1
ATOM 3939 C C . CYS A 1 481 ? 13.799 -29.728 8.275 1.00 68.50 481 CYS A C 1
ATOM 3941 O O . CYS A 1 481 ? 14.382 -28.689 7.950 1.00 68.50 481 CYS A O 1
ATOM 3943 N N . VAL A 1 482 ? 12.483 -29.806 8.476 1.00 63.59 482 VAL A N 1
ATOM 3944 C CA . VAL A 1 482 ? 11.559 -28.670 8.517 1.00 63.59 482 VAL A CA 1
ATOM 3945 C C . VAL A 1 482 ? 11.051 -28.567 9.954 1.00 63.59 482 VAL A C 1
ATOM 3947 O O . VAL A 1 482 ? 10.322 -29.443 10.412 1.00 63.59 482 VAL A O 1
ATOM 3950 N N . ASN A 1 483 ? 11.463 -27.529 10.677 1.00 64.12 483 ASN A N 1
ATOM 3951 C CA . ASN A 1 483 ? 10.796 -27.125 11.917 1.00 64.12 483 ASN A CA 1
ATOM 3952 C C . ASN A 1 483 ? 9.736 -26.074 11.560 1.00 64.12 483 ASN A C 1
ATOM 3954 O O . ASN A 1 483 ? 9.881 -25.428 10.527 1.00 64.12 483 ASN A O 1
ATOM 3958 N N . GLU A 1 484 ? 8.734 -25.847 12.420 1.00 57.56 484 GLU A N 1
ATOM 3959 C CA . GLU A 1 484 ? 7.568 -24.976 12.140 1.00 57.56 484 GLU A CA 1
ATOM 3960 C C . GLU A 1 484 ? 7.900 -23.590 11.547 1.00 57.56 484 GLU A C 1
ATOM 3962 O O . GLU A 1 484 ? 7.051 -23.027 10.875 1.00 57.56 484 GLU A O 1
ATOM 3967 N N . ASN A 1 485 ? 9.126 -23.072 11.731 1.00 59.75 485 ASN A N 1
ATOM 3968 C CA . ASN A 1 485 ? 9.554 -21.766 11.213 1.00 59.75 485 ASN A CA 1
ATOM 3969 C C . ASN A 1 485 ? 10.890 -21.764 10.427 1.00 59.75 485 ASN A C 1
ATOM 3971 O O . ASN A 1 485 ? 11.354 -20.689 10.050 1.00 59.75 485 ASN A O 1
ATOM 3975 N N . ASN A 1 486 ? 11.579 -22.903 10.249 1.00 74.44 486 ASN A N 1
ATOM 3976 C CA . ASN A 1 486 ? 12.935 -22.936 9.665 1.00 74.44 486 ASN A CA 1
ATOM 3977 C C . ASN A 1 486 ? 13.228 -24.236 8.899 1.00 74.44 486 ASN A C 1
ATOM 3979 O O . ASN A 1 486 ? 12.957 -25.330 9.401 1.00 74.44 486 ASN A O 1
ATOM 3983 N N . ILE A 1 487 ? 13.908 -24.116 7.754 1.00 80.25 487 ILE A N 1
ATOM 3984 C CA . ILE A 1 487 ? 14.389 -25.245 6.943 1.00 80.25 487 ILE A CA 1
ATOM 3985 C C . ILE A 1 487 ? 15.911 -25.348 7.065 1.00 80.25 487 ILE A C 1
ATOM 3987 O O . ILE A 1 487 ? 16.630 -24.381 6.803 1.00 80.25 487 ILE A O 1
ATOM 3991 N N . GLN A 1 488 ? 16.417 -26.516 7.468 1.00 83.31 488 GLN A N 1
ATOM 3992 C CA . GLN A 1 488 ? 17.857 -26.759 7.597 1.00 83.31 488 GLN A CA 1
ATOM 3993 C C . GLN A 1 488 ? 18.414 -27.550 6.420 1.00 83.31 488 GLN A C 1
ATOM 3995 O O . GLN A 1 488 ? 17.854 -28.564 6.005 1.00 83.31 488 GLN A O 1
ATOM 4000 N N . PHE A 1 489 ? 19.586 -27.127 5.960 1.00 86.56 489 PHE A N 1
ATOM 4001 C CA . PHE A 1 489 ? 20.281 -27.688 4.814 1.00 86.56 489 PHE A CA 1
ATOM 4002 C C . PHE A 1 489 ? 21.720 -28.066 5.167 1.00 86.56 489 PHE A C 1
ATOM 4004 O O . PHE A 1 489 ? 22.376 -27.391 5.970 1.00 86.56 489 PHE A O 1
ATOM 4011 N N . LYS A 1 490 ? 22.244 -29.123 4.542 1.00 87.75 490 LYS A N 1
ATOM 4012 C CA . LYS A 1 490 ? 23.629 -29.589 4.700 1.00 87.75 490 LYS A CA 1
ATOM 4013 C C . LYS A 1 490 ? 24.302 -29.756 3.348 1.00 87.75 490 LYS A C 1
ATOM 4015 O O . LYS A 1 490 ? 23.797 -30.442 2.476 1.00 87.75 490 LYS A O 1
ATOM 4020 N N . LEU A 1 491 ? 25.472 -29.151 3.194 1.00 88.75 491 LEU A N 1
ATOM 4021 C CA . LEU A 1 491 ? 26.238 -29.181 1.957 1.00 88.75 491 LEU A CA 1
ATOM 4022 C C . LEU A 1 491 ? 26.711 -30.605 1.641 1.00 88.75 491 LEU A C 1
ATOM 4024 O O . LEU A 1 491 ? 27.352 -31.251 2.479 1.00 88.75 491 LEU A O 1
ATOM 4028 N N . ILE A 1 492 ? 26.453 -31.051 0.417 1.00 87.50 492 ILE A N 1
ATOM 4029 C CA . ILE A 1 492 ? 26.983 -32.295 -0.133 1.00 87.50 492 ILE A CA 1
ATOM 4030 C C . ILE A 1 492 ? 28.396 -31.998 -0.643 1.00 87.50 492 ILE A C 1
ATOM 4032 O O . ILE A 1 492 ? 28.596 -31.164 -1.522 1.00 87.50 492 ILE A O 1
ATOM 4036 N N . LYS A 1 493 ? 29.403 -32.644 -0.050 1.00 82.69 493 LYS A N 1
ATOM 4037 C CA . LYS A 1 493 ? 30.811 -32.463 -0.434 1.00 82.69 493 LYS A CA 1
ATOM 4038 C C . LYS A 1 493 ? 31.230 -33.535 -1.438 1.00 82.69 493 LYS A C 1
ATOM 4040 O O . LYS A 1 493 ? 30.835 -34.686 -1.291 1.00 82.69 493 LYS A O 1
ATOM 4045 N N . GLY A 1 494 ? 32.087 -33.161 -2.389 1.00 78.81 494 GLY A N 1
ATOM 4046 C CA . GLY A 1 494 ? 32.759 -34.104 -3.292 1.00 78.81 494 GLY A CA 1
ATOM 4047 C C . GLY A 1 494 ? 31.986 -34.494 -4.554 1.00 78.81 494 GLY A C 1
ATOM 4048 O O . GLY A 1 494 ? 32.406 -35.434 -5.215 1.00 78.81 494 GLY A O 1
ATOM 4049 N N . LYS A 1 495 ? 30.882 -33.807 -4.878 1.00 87.56 495 LYS A N 1
ATOM 4050 C CA . LYS A 1 495 ? 30.184 -33.928 -6.166 1.00 87.56 495 LYS A CA 1
ATOM 4051 C C . LYS A 1 495 ? 29.848 -32.549 -6.718 1.00 87.56 495 LYS A C 1
ATOM 4053 O O . LYS A 1 495 ? 28.994 -31.863 -6.149 1.00 87.56 495 LYS A O 1
ATOM 4058 N N . ASN A 1 496 ? 30.482 -32.166 -7.815 1.00 89.81 496 ASN A N 1
ATOM 4059 C CA . ASN A 1 496 ? 30.231 -30.908 -8.498 1.00 89.81 496 ASN A CA 1
ATOM 4060 C C . ASN A 1 496 ? 28.996 -31.037 -9.391 1.00 89.81 496 ASN A C 1
ATOM 4062 O O . ASN A 1 496 ? 28.841 -31.990 -10.154 1.00 89.81 496 ASN A O 1
ATOM 4066 N N . ALA A 1 497 ? 28.109 -30.058 -9.281 1.00 91.12 497 ALA A N 1
ATOM 4067 C CA . ALA A 1 497 ? 26.941 -29.914 -10.129 1.00 91.12 497 ALA A CA 1
ATOM 4068 C C . ALA A 1 497 ? 27.147 -28.758 -11.102 1.00 91.12 497 ALA A C 1
ATOM 4070 O O . ALA A 1 497 ? 27.680 -27.707 -10.731 1.00 91.12 497 ALA A O 1
ATOM 4071 N N . LEU A 1 498 ? 26.673 -28.947 -12.329 1.00 90.06 498 LEU A N 1
ATOM 4072 C CA . LEU A 1 498 ? 26.546 -27.876 -13.306 1.00 90.06 498 LEU A CA 1
ATOM 4073 C C . LEU A 1 498 ? 25.063 -27.545 -13.461 1.00 90.06 498 LEU A C 1
ATOM 4075 O O . LEU A 1 498 ? 24.222 -28.435 -13.538 1.00 90.06 498 LEU A O 1
ATOM 4079 N N . ILE A 1 499 ? 24.727 -26.259 -13.496 1.00 89.12 499 ILE A N 1
ATOM 4080 C CA . ILE A 1 499 ? 23.352 -25.806 -13.732 1.00 89.12 499 ILE A CA 1
ATOM 4081 C C . ILE A 1 499 ? 23.324 -24.724 -14.803 1.00 89.12 499 ILE A C 1
ATOM 4083 O O . ILE A 1 499 ? 24.259 -23.934 -14.927 1.00 89.12 499 ILE A O 1
ATOM 4087 N N . TYR A 1 500 ? 22.229 -24.645 -15.556 1.00 85.38 500 TYR A N 1
ATOM 4088 C CA . TYR A 1 500 ? 22.001 -23.524 -16.465 1.00 85.38 500 TYR A CA 1
ATOM 4089 C C . TYR A 1 500 ? 21.796 -22.233 -15.678 1.00 85.38 500 TYR A C 1
ATOM 4091 O O . TYR A 1 500 ? 21.002 -22.214 -14.737 1.00 85.38 500 TYR A O 1
ATOM 4099 N N . LEU A 1 501 ? 22.427 -21.139 -16.117 1.00 81.12 501 LEU A N 1
ATOM 4100 C CA . LEU A 1 501 ? 22.227 -19.805 -15.534 1.00 81.12 501 LEU A CA 1
ATOM 4101 C C . LEU A 1 501 ? 20.733 -19.446 -15.430 1.00 81.12 501 LEU A C 1
ATOM 4103 O O . LEU A 1 501 ? 20.270 -18.960 -14.405 1.00 81.12 501 LEU A O 1
ATOM 4107 N N . GLN A 1 502 ? 19.959 -19.781 -16.463 1.00 77.75 502 GLN A N 1
ATOM 4108 C CA . GLN A 1 502 ? 18.512 -19.542 -16.534 1.00 77.75 502 GLN A CA 1
ATOM 4109 C C . GLN A 1 502 ? 17.694 -20.329 -15.493 1.00 77.75 502 GLN A C 1
ATOM 4111 O O . GLN A 1 502 ? 16.523 -20.033 -15.277 1.00 77.75 502 GLN A O 1
ATOM 4116 N N . SER A 1 503 ? 18.272 -21.356 -14.862 1.00 80.38 503 SER A N 1
ATOM 4117 C CA . SER A 1 503 ? 17.585 -22.153 -13.836 1.00 80.38 503 SER A CA 1
ATOM 4118 C C . SER A 1 503 ? 17.677 -21.536 -12.438 1.00 80.38 503 SER A C 1
ATOM 4120 O O . SER A 1 503 ? 17.019 -22.030 -11.522 1.00 80.38 503 SER A O 1
ATOM 4122 N N . VAL A 1 504 ? 18.453 -20.461 -12.262 1.00 82.50 504 VAL A N 1
ATOM 4123 C CA . VAL A 1 504 ? 18.526 -19.715 -11.001 1.00 82.50 504 VAL A CA 1
ATOM 4124 C C . VAL A 1 504 ? 17.226 -18.937 -10.797 1.00 82.50 504 VAL A C 1
ATOM 4126 O O . VAL A 1 504 ? 16.828 -18.138 -11.640 1.00 82.50 504 VAL A O 1
ATOM 4129 N N . ARG A 1 505 ? 16.555 -19.178 -9.669 1.00 76.75 505 ARG A N 1
ATOM 4130 C CA . ARG A 1 505 ? 15.302 -18.506 -9.288 1.00 76.75 505 ARG A CA 1
ATOM 4131 C C . ARG A 1 505 ? 15.532 -17.362 -8.322 1.00 76.75 505 ARG A C 1
ATOM 4133 O O . ARG A 1 505 ? 14.904 -16.317 -8.453 1.00 76.75 505 ARG A O 1
ATOM 4140 N N . TYR A 1 506 ? 16.433 -17.566 -7.370 1.00 79.69 506 TYR A N 1
ATOM 4141 C CA . TYR A 1 506 ? 16.646 -16.631 -6.279 1.00 79.69 506 TYR A CA 1
ATOM 4142 C C . TYR A 1 506 ? 18.099 -16.688 -5.802 1.00 79.69 506 TYR A C 1
ATOM 4144 O O . TYR A 1 506 ? 18.714 -17.757 -5.771 1.00 79.69 506 TYR A O 1
ATOM 4152 N N . ILE A 1 507 ? 18.645 -15.535 -5.414 1.00 84.12 507 ILE A N 1
ATOM 4153 C CA . ILE A 1 507 ? 19.960 -15.421 -4.777 1.00 84.12 507 ILE A CA 1
ATOM 4154 C C . ILE A 1 507 ? 19.728 -15.275 -3.274 1.00 84.12 507 ILE A C 1
ATOM 4156 O O . ILE A 1 507 ? 19.165 -14.277 -2.829 1.00 84.12 507 ILE A O 1
ATOM 4160 N N . CYS A 1 508 ? 20.160 -16.248 -2.474 1.00 78.69 508 CYS A N 1
ATOM 4161 C CA . CYS A 1 508 ? 19.955 -16.243 -1.026 1.00 78.69 508 CYS A CA 1
ATOM 4162 C C . CYS A 1 508 ? 20.925 -15.257 -0.346 1.00 78.69 508 CYS A C 1
ATOM 4164 O O . CYS A 1 508 ? 22.007 -15.631 0.112 1.00 78.69 508 CYS A O 1
ATOM 4166 N N . ILE A 1 509 ? 20.548 -13.976 -0.295 1.00 70.19 509 ILE A N 1
ATOM 4167 C CA . ILE A 1 509 ? 21.363 -12.897 0.286 1.00 70.19 509 ILE A CA 1
ATOM 4168 C C . ILE A 1 509 ? 21.378 -12.998 1.819 1.00 70.19 509 ILE A C 1
ATOM 4170 O O . ILE A 1 509 ? 20.342 -13.154 2.454 1.00 70.19 509 ILE A O 1
ATOM 4174 N N . GLY A 1 510 ? 22.559 -12.840 2.428 1.00 65.00 510 GLY A N 1
ATOM 4175 C CA . GLY A 1 510 ? 22.707 -12.774 3.891 1.00 65.00 510 GLY A CA 1
ATOM 4176 C C . GLY A 1 510 ? 22.692 -14.130 4.603 1.00 65.00 510 GLY A C 1
ATOM 4177 O O . GLY A 1 510 ? 22.654 -14.173 5.831 1.00 65.00 510 GLY A O 1
ATOM 4178 N N . VAL A 1 511 ? 22.750 -15.229 3.849 1.00 67.69 511 VAL A N 1
ATOM 4179 C CA . VAL A 1 511 ? 22.795 -16.591 4.382 1.00 67.69 511 VAL A CA 1
ATOM 4180 C C . VAL A 1 511 ? 24.238 -17.089 4.394 1.00 67.69 511 VAL A C 1
ATOM 4182 O O . VAL A 1 511 ? 24.841 -17.319 3.350 1.00 67.69 511 VAL A O 1
ATOM 4185 N N . GLU A 1 512 ? 24.803 -17.284 5.585 1.00 64.12 512 GLU A N 1
ATOM 4186 C CA . GLU A 1 512 ? 26.140 -17.862 5.742 1.00 64.12 512 GLU A CA 1
ATOM 4187 C C . GLU A 1 512 ? 26.060 -19.361 6.048 1.00 64.12 512 GLU A C 1
ATOM 4189 O O . GLU A 1 512 ? 25.441 -19.785 7.026 1.00 64.12 512 GLU A O 1
ATOM 4194 N N . SER A 1 513 ? 26.757 -20.183 5.258 1.00 66.94 513 SER A N 1
ATOM 4195 C CA . SER A 1 513 ? 26.943 -21.597 5.593 1.00 66.94 513 SER A CA 1
ATOM 4196 C C . SER A 1 513 ? 28.001 -21.736 6.698 1.00 66.94 513 SER A C 1
ATOM 4198 O O . SER A 1 513 ? 29.198 -21.641 6.412 1.00 66.94 513 SER A O 1
ATOM 4200 N N . ARG A 1 514 ? 27.606 -22.008 7.947 1.00 65.38 514 ARG A N 1
ATOM 4201 C CA . ARG A 1 514 ? 28.552 -22.326 9.035 1.00 65.38 514 ARG A CA 1
ATOM 4202 C C . ARG A 1 514 ? 28.743 -23.836 9.129 1.00 65.38 514 ARG A C 1
ATOM 4204 O O . ARG A 1 514 ? 27.778 -24.586 9.234 1.00 65.38 514 ARG A O 1
ATOM 4211 N N . TYR A 1 515 ? 29.993 -24.297 9.056 1.00 65.50 515 TYR A N 1
ATOM 4212 C CA . TYR A 1 515 ? 30.350 -25.727 9.086 1.00 65.50 515 TYR A CA 1
ATOM 4213 C C . TYR A 1 515 ? 29.623 -26.589 8.031 1.00 65.50 515 TYR A C 1
ATOM 4215 O O . TYR A 1 515 ? 29.353 -27.769 8.250 1.00 65.50 515 TYR A O 1
ATOM 4223 N N . GLY A 1 516 ? 29.291 -26.005 6.874 1.00 68.44 516 GLY A N 1
ATOM 4224 C CA . GLY A 1 516 ? 28.562 -26.697 5.807 1.00 68.44 516 GLY A CA 1
ATOM 4225 C C . GLY A 1 516 ? 27.075 -26.919 6.095 1.00 68.44 516 GLY A C 1
ATOM 4226 O O . GLY A 1 516 ? 26.445 -27.689 5.380 1.00 68.44 516 GLY A O 1
ATOM 4227 N N . LYS A 1 517 ? 26.509 -26.260 7.111 1.00 79.38 517 LYS A N 1
ATOM 4228 C CA . LYS A 1 517 ? 25.064 -26.186 7.336 1.00 79.38 517 LYS A CA 1
ATOM 4229 C C . LYS A 1 517 ? 24.579 -24.758 7.130 1.00 79.38 517 LYS A C 1
ATOM 4231 O O . LYS A 1 517 ? 25.293 -23.815 7.476 1.00 79.38 517 LYS A O 1
ATOM 4236 N N . PHE A 1 518 ? 23.380 -24.599 6.590 1.00 81.62 518 PHE A N 1
ATOM 4237 C CA . PHE A 1 518 ? 22.692 -23.312 6.592 1.00 81.62 518 PHE A CA 1
ATOM 4238 C C . PHE A 1 518 ? 21.224 -23.505 6.963 1.00 81.62 518 PHE A C 1
ATOM 4240 O O . PHE A 1 518 ? 20.650 -24.570 6.731 1.00 81.62 518 PHE A O 1
ATOM 4247 N N . THR A 1 519 ? 20.645 -22.476 7.571 1.00 80.56 519 THR A N 1
ATOM 4248 C CA . THR A 1 519 ? 19.232 -22.443 7.941 1.00 80.56 519 THR A CA 1
ATOM 4249 C C . THR A 1 519 ? 18.569 -21.336 7.151 1.00 80.56 519 THR A C 1
ATOM 4251 O O . THR A 1 519 ? 19.069 -20.213 7.120 1.00 80.56 519 THR A O 1
ATOM 4254 N N . MET A 1 520 ? 17.454 -21.665 6.523 1.00 79.94 520 MET A N 1
ATOM 4255 C CA . MET A 1 520 ? 16.611 -20.736 5.795 1.00 79.94 520 MET A CA 1
ATOM 4256 C C . MET A 1 520 ? 15.346 -20.483 6.610 1.00 79.94 520 MET A C 1
ATOM 4258 O O . MET A 1 520 ? 14.767 -21.430 7.151 1.00 79.94 520 MET A O 1
ATOM 4262 N N . THR A 1 521 ? 14.939 -19.222 6.716 1.00 77.50 521 THR A N 1
ATOM 4263 C CA . THR A 1 521 ? 13.689 -18.856 7.388 1.00 77.50 521 THR A CA 1
ATOM 4264 C C . THR A 1 521 ? 12.492 -19.191 6.508 1.00 77.50 521 THR A C 1
ATOM 4266 O O . THR A 1 521 ? 12.613 -19.265 5.284 1.00 77.50 521 THR A O 1
ATOM 4269 N N . ASP A 1 522 ? 11.329 -19.371 7.129 1.00 71.38 522 ASP A N 1
ATOM 4270 C CA . ASP A 1 522 ? 10.084 -19.613 6.397 1.00 71.38 522 ASP A CA 1
ATOM 4271 C C . ASP A 1 522 ? 9.720 -18.439 5.465 1.00 71.38 522 ASP A C 1
ATOM 4273 O O . ASP A 1 522 ? 9.313 -18.659 4.329 1.00 71.38 522 ASP A O 1
ATOM 4277 N N . ASP A 1 523 ? 10.000 -17.194 5.870 1.00 66.69 523 ASP A N 1
ATOM 4278 C CA . ASP A 1 523 ? 9.818 -16.011 5.013 1.00 66.69 523 ASP A CA 1
ATOM 4279 C C . ASP A 1 523 ? 10.645 -16.101 3.718 1.00 66.69 523 ASP A C 1
ATOM 4281 O O . ASP A 1 523 ? 10.131 -15.861 2.629 1.00 66.69 523 ASP A O 1
ATOM 4285 N N . MET A 1 524 ? 11.918 -16.509 3.817 1.00 68.50 524 MET A N 1
ATOM 4286 C CA . MET A 1 524 ? 12.775 -16.702 2.642 1.00 68.50 524 MET A CA 1
ATOM 4287 C C . MET A 1 524 ? 12.305 -17.870 1.775 1.00 68.50 524 MET A C 1
ATOM 4289 O O . MET A 1 524 ? 12.451 -17.810 0.561 1.00 68.50 524 MET A O 1
ATOM 4293 N N . HIS A 1 525 ? 11.748 -18.927 2.377 1.00 74.81 525 HIS A N 1
ATOM 4294 C CA . HIS A 1 525 ? 11.157 -20.037 1.630 1.00 74.81 525 HIS A CA 1
ATOM 4295 C C . HIS A 1 525 ? 9.967 -19.579 0.781 1.00 74.81 525 HIS A C 1
ATOM 4297 O O . HIS A 1 525 ? 9.849 -20.006 -0.359 1.00 74.81 525 HIS A O 1
ATOM 4303 N N . HIS A 1 526 ? 9.123 -18.696 1.323 1.00 67.75 526 HIS A N 1
ATOM 4304 C CA . HIS A 1 526 ? 7.941 -18.172 0.638 1.00 67.75 526 HIS A CA 1
ATOM 4305 C C . HIS A 1 526 ? 8.265 -17.136 -0.454 1.00 67.75 526 HIS A C 1
ATOM 4307 O O . HIS A 1 526 ? 7.421 -16.877 -1.312 1.00 67.75 526 HIS A O 1
ATOM 4313 N N . GLU A 1 527 ? 9.447 -16.511 -0.412 1.00 64.06 527 GLU A N 1
ATOM 4314 C CA . GLU A 1 527 ? 9.916 -15.578 -1.449 1.00 64.06 527 GLU A CA 1
ATOM 4315 C C . GLU A 1 527 ? 10.503 -16.270 -2.695 1.00 64.06 527 GLU A C 1
ATOM 4317 O O . GLU A 1 527 ? 10.569 -15.635 -3.752 1.00 64.06 527 GLU A O 1
ATOM 4322 N N . ILE A 1 528 ? 10.943 -17.529 -2.566 1.00 60.47 528 ILE A N 1
ATOM 4323 C CA . ILE A 1 528 ? 11.499 -18.365 -3.648 1.00 60.47 528 ILE A CA 1
ATOM 4324 C C . ILE A 1 528 ? 10.360 -19.034 -4.419 1.00 60.47 528 ILE A C 1
ATOM 4326 O O . ILE A 1 528 ? 10.418 -19.014 -5.674 1.00 60.47 528 ILE A O 1
#

pLDDT: mean 70.18, std 17.4, range [22.22, 92.5]